Protein AF-0000000076148253 (afdb_homodimer)

Radius of gyration: 41.18 Å; Cα contacts (8 Å, |Δi|>4): 218; chains: 2; bounding box: 141×92×96 Å

Nearest PDB structures (foldseek):
  5k3g-assembly2_C  TM=2.976E-01  e=6.542E+00  Caenorhabditis elegans
  5k3g-assembly1_A  TM=2.981E-01  e=6.921E+00  Caenorhabditis elegans
  5k3g-assembly2_C  TM=2.976E-01  e=6.313E+00  Caenorhabditis elegans
  5k3g-assembly1_A  TM=2.980E-01  e=6.682E+00  Caenorhabditis elegans

Solvent-accessible surface area (backbone atoms only — not comparable to full-atom values): 24528 Å² total; per-residue (Å²): 135,81,80,74,78,78,76,73,79,73,81,76,78,78,70,67,73,74,70,72,66,67,57,73,60,64,67,70,65,74,71,68,66,68,78,67,64,73,31,33,66,60,47,49,38,49,45,28,48,54,24,43,61,75,44,42,67,62,41,50,54,43,25,52,54,32,41,75,72,69,41,52,69,70,58,17,48,52,51,31,48,62,70,42,43,65,62,30,49,53,44,25,52,50,53,50,49,50,50,50,49,46,52,54,19,34,69,72,15,66,67,55,47,52,39,52,50,48,25,52,53,35,38,63,73,68,38,56,64,72,59,21,46,54,52,30,50,61,72,45,38,71,69,56,48,51,37,44,52,50,52,52,52,52,57,56,51,58,56,53,59,66,59,59,70,65,60,66,65,59,72,69,73,77,73,73,77,78,73,78,66,83,62,84,66,83,82,70,86,78,71,84,81,87,70,91,69,84,70,81,86,78,81,135,136,84,78,76,78,79,79,72,75,75,79,75,78,75,72,69,73,74,70,72,67,70,58,73,62,64,68,68,68,74,68,70,65,66,80,66,64,73,31,33,67,60,47,48,37,49,46,28,48,53,23,44,61,76,44,41,67,62,42,50,53,44,26,52,54,35,41,75,73,70,39,52,69,69,56,18,47,53,50,31,49,63,70,42,42,66,61,33,48,52,43,25,52,50,52,51,48,49,49,51,50,48,54,55,18,34,69,73,16,68,67,56,47,52,39,52,50,48,26,51,52,36,37,63,73,66,40,54,65,73,59,21,46,54,52,31,50,60,71,44,37,72,70,56,48,51,37,45,52,51,53,52,51,52,56,55,52,58,57,54,63,67,61,64,71,65,66,70,66,64,76,68,75,79,74,80,74,82,73,80,73,80,66,81,67,78,77,77,76,86,71,87,77,91,65,90,88,79,92,80,84,88,80,136

Foldseek 3Di:
DPPPPPPPPPDPPPPVPPPCCPPCPVPPPDQPPLPPDDCPVVVLVVLLVVLCVVCVVVLVVQLVVVVVVPDDSVVSNVVSCVVCVVSSVVSSVVSVVVVVVVCVVCVPPDLSVQLVVQLSVCVSVPDDNVVSNVVSCVVCVVVVVVVVVVVVVVVVVVVVVVVVVPPPVPPPDPPVPDPPPDDDDDDDDDDDDDDPPDPDDDDD/DDPPPPPPPDPPPCPVPPPCCPPCPVPPPPQPPLPPDDCPVVVLVVLLVVLCVVCVVVLVVQLVVVVVVPDDSVVSNVVSCVVCVVSSVVSSVVSVVVVVVVCVVCVPPDLSVQLVVQLSVCVSVPDDNVVSNVVSCVVCVVVVVVVVVVVVVVVVVVVVVVPPVPPPVPPPPPPVPPDDPPPPPPPDDPDDDPDDDDDDDDDD

pLDDT: mean 71.5, std 30.77, range [19.22, 98.81]

Structure (mmCIF, N/CA/C/O backbone):
data_AF-0000000076148253-model_v1
#
loop_
_entity.id
_entity.type
_entity.pdbx_description
1 polymer 'Uncharacterized protein'
#
loop_
_atom_site.group_PDB
_atom_site.id
_atom_site.type_symbol
_atom_site.label_atom_id
_atom_site.label_alt_id
_atom_site.label_comp_id
_atom_site.label_asym_id
_atom_site.label_entity_id
_atom_site.label_seq_id
_atom_site.pdbx_PDB_ins_code
_atom_site.Cartn_x
_atom_site.Cartn_y
_atom_site.Cartn_z
_atom_site.occupancy
_atom_site.B_iso_or_equiv
_atom_site.auth_seq_id
_atom_site.auth_comp_id
_atom_site.auth_asym_id
_atom_site.auth_atom_id
_atom_site.pdbx_PDB_model_num
ATOM 1 N N . MET A 1 1 ? 95.188 5.906 47.75 1 28.95 1 MET A N 1
ATOM 2 C CA . MET A 1 1 ? 94 6.637 47.219 1 28.95 1 MET A CA 1
ATOM 3 C C . MET A 1 1 ? 93.188 5.734 46.344 1 28.95 1 MET A C 1
ATOM 5 O O . MET A 1 1 ? 93.625 5.156 45.375 1 28.95 1 MET A O 1
ATOM 9 N N . ARG A 1 2 ? 92.125 5.047 46.969 1 31.02 2 ARG A N 1
ATOM 10 C CA . ARG A 1 2 ? 91.188 3.979 46.656 1 31.02 2 ARG A CA 1
ATOM 11 C C . ARG A 1 2 ? 90.25 4.395 45.5 1 31.02 2 ARG A C 1
ATOM 13 O O . ARG A 1 2 ? 89.625 5.445 45.562 1 31.02 2 ARG A O 1
ATOM 20 N N . HIS A 1 3 ? 90.75 4.148 44.344 1 32.78 3 HIS A N 1
ATOM 21 C CA . HIS A 1 3 ? 90.062 4.504 43.094 1 32.78 3 HIS A CA 1
ATOM 22 C C . HIS A 1 3 ? 88.625 4.055 43.125 1 32.78 3 HIS A C 1
ATOM 24 O O . HIS A 1 3 ? 88.375 2.855 43.188 1 32.78 3 HIS A O 1
ATOM 30 N N . VAL A 1 4 ? 87.75 4.758 43.812 1 32.97 4 VAL A N 1
ATOM 31 C CA . VAL A 1 4 ? 86.312 4.5 43.969 1 32.97 4 VAL A CA 1
ATOM 32 C C . VAL A 1 4 ? 85.625 4.477 42.625 1 32.97 4 VAL A C 1
ATOM 34 O O . VAL A 1 4 ? 85.688 5.473 41.875 1 32.97 4 VAL A O 1
ATOM 37 N N . LYS A 1 5 ? 85.688 3.322 41.906 1 32.34 5 LYS A N 1
ATOM 38 C CA . LYS A 1 5 ? 85.062 3.053 40.625 1 32.34 5 LYS A CA 1
ATOM 39 C C . LYS A 1 5 ? 83.562 3.43 40.656 1 32.34 5 LYS A C 1
ATOM 41 O O . LYS A 1 5 ? 82.812 2.875 41.438 1 32.34 5 LYS A O 1
ATOM 46 N N . THR A 1 6 ? 83.188 4.688 40.625 1 31.41 6 THR A N 1
ATOM 47 C CA . THR A 1 6 ? 81.812 5.207 40.594 1 31.41 6 THR A CA 1
ATOM 48 C C . THR A 1 6 ? 81 4.562 39.5 1 31.41 6 THR A C 1
ATOM 50 O O . THR A 1 6 ? 81.375 4.695 38.312 1 31.41 6 THR A O 1
ATOM 53 N N . TRP A 1 7 ? 80.5 3.338 39.719 1 30.89 7 TRP A N 1
ATOM 54 C CA . TRP A 1 7 ? 79.625 2.492 38.938 1 30.89 7 TRP A CA 1
ATOM 55 C C . TRP A 1 7 ? 78.375 3.281 38.438 1 30.89 7 TRP A C 1
ATOM 57 O O . TRP A 1 7 ? 77.688 3.867 39.25 1 30.89 7 TRP A O 1
ATOM 67 N N . CYS A 1 8 ? 78.562 4.043 37.344 1 32.44 8 CYS A N 1
ATOM 68 C CA . CYS A 1 8 ? 77.5 4.809 36.719 1 32.44 8 CYS A CA 1
ATOM 69 C C . CYS A 1 8 ? 76.312 3.918 36.375 1 32.44 8 CYS A C 1
ATOM 71 O O . CYS A 1 8 ? 76.438 2.939 35.656 1 32.44 8 CYS A O 1
ATOM 73 N N . PRO A 1 9 ? 75.375 3.75 37.281 1 34.66 9 PRO A N 1
ATOM 74 C CA . PRO A 1 9 ? 74.188 2.887 37.094 1 34.66 9 PRO A CA 1
ATOM 75 C C . PRO A 1 9 ? 73.438 3.209 35.844 1 34.66 9 PRO A C 1
ATOM 77 O O . PRO A 1 9 ? 73 4.355 35.625 1 34.66 9 PRO A O 1
ATOM 80 N N . GLU A 1 10 ? 74 2.939 34.656 1 30.91 10 GLU A N 1
ATOM 81 C CA . GLU A 1 10 ? 73.312 3.262 33.406 1 30.91 10 GLU A CA 1
ATOM 82 C C . GLU A 1 10 ? 71.812 2.926 33.5 1 30.91 10 GLU A C 1
ATOM 84 O O . GLU A 1 10 ? 71.438 2.033 34.219 1 30.91 10 GLU A O 1
ATOM 89 N N . ASN A 1 11 ? 70.938 3.848 32.969 1 31.44 11 ASN A N 1
ATOM 90 C CA . ASN A 1 11 ? 69.5 4.066 32.688 1 31.44 11 ASN A CA 1
ATOM 91 C C . ASN A 1 11 ? 68.875 2.883 31.969 1 31.44 11 ASN A C 1
ATOM 93 O O . ASN A 1 11 ? 69.312 2.539 30.859 1 31.44 11 ASN A O 1
ATOM 97 N N . ASN A 1 12 ? 68.5 1.857 32.656 1 28.72 12 ASN A N 1
ATOM 98 C CA . ASN A 1 12 ? 67.75 0.707 32.188 1 28.72 12 ASN A CA 1
ATOM 99 C C . ASN A 1 12 ? 66.625 1.126 31.203 1 28.72 12 ASN A C 1
ATOM 101 O O . ASN A 1 12 ? 65.875 2.02 31.5 1 28.72 12 ASN A O 1
ATOM 105 N N . ASP A 1 13 ? 66.875 0.984 29.906 1 28.02 13 ASP A N 1
ATOM 106 C CA . ASP A 1 13 ? 66 1.15 28.766 1 28.02 13 ASP A CA 1
ATOM 107 C C . ASP A 1 13 ? 64.688 0.491 29.016 1 28.02 13 ASP A C 1
ATOM 109 O O . ASP A 1 13 ? 64.562 -0.707 29.281 1 28.02 13 ASP A O 1
ATOM 113 N N . LEU A 1 14 ? 63.688 1.243 29.625 1 29.69 14 LEU A N 1
ATOM 114 C CA . LEU A 1 14 ? 62.281 0.902 29.75 1 29.69 14 LEU A CA 1
ATOM 115 C C . LEU A 1 14 ? 61.719 0.366 28.422 1 29.69 14 LEU A C 1
ATOM 117 O O . LEU A 1 14 ? 61.438 1.139 27.5 1 29.69 14 LEU A O 1
ATOM 121 N N . LYS A 1 15 ? 62.406 -0.606 27.812 1 28.66 15 LYS A N 1
ATOM 122 C CA . LYS A 1 15 ? 61.625 -1.314 26.797 1 28.66 15 LYS A CA 1
ATOM 123 C C . LYS A 1 15 ? 60.219 -1.628 27.297 1 28.66 15 LYS A C 1
ATOM 125 O O . LYS A 1 15 ? 60.031 -2.486 28.172 1 28.66 15 LYS A O 1
ATOM 130 N N . ARG A 1 16 ? 59.406 -0.702 27.438 1 28.05 16 ARG A N 1
ATOM 131 C CA . ARG A 1 16 ? 57.969 -0.96 27.594 1 28.05 16 ARG A CA 1
ATOM 132 C C . ARG A 1 16 ? 57.5 -2.062 26.656 1 28.05 16 ARG A C 1
ATOM 134 O O . ARG A 1 16 ? 57.688 -1.963 25.438 1 28.05 16 ARG A O 1
ATOM 141 N N . LYS A 1 17 ? 57.594 -3.285 27.125 1 31.39 17 LYS A N 1
ATOM 142 C CA . LYS A 1 17 ? 56.844 -4.348 26.484 1 31.39 17 LYS A CA 1
ATOM 143 C C . LYS A 1 17 ? 55.5 -3.824 25.984 1 31.39 17 LYS A C 1
ATOM 145 O O . LYS A 1 17 ? 54.688 -3.297 26.766 1 31.39 17 LYS A O 1
ATOM 150 N N . PHE A 1 18 ? 55.469 -3.271 24.797 1 30.08 18 PHE A N 1
ATOM 151 C CA . PHE A 1 18 ? 54.156 -3.16 24.109 1 30.08 18 PHE A CA 1
ATOM 152 C C . PHE A 1 18 ? 53.406 -4.469 24.219 1 30.08 18 PHE A C 1
ATOM 154 O O . PHE A 1 18 ? 53.75 -5.453 23.562 1 30.08 18 PHE A O 1
ATOM 161 N N . ASN A 1 19 ? 53.25 -4.98 25.5 1 30.09 19 ASN A N 1
ATOM 162 C CA . ASN A 1 19 ? 52.219 -6.012 25.516 1 30.09 19 ASN A CA 1
ATOM 163 C C . ASN A 1 19 ? 51.062 -5.668 24.578 1 30.09 19 ASN A C 1
ATOM 165 O O . ASN A 1 19 ? 50.375 -4.664 24.781 1 30.09 19 ASN A O 1
ATOM 169 N N . GLU A 1 20 ? 51.281 -5.93 23.281 1 33.75 20 GLU A N 1
ATOM 170 C CA . GLU A 1 20 ? 50.188 -6.09 22.344 1 33.75 20 GLU A CA 1
ATOM 171 C C . GLU A 1 20 ? 49.062 -6.914 22.969 1 33.75 20 GLU A C 1
ATOM 173 O O . GLU A 1 20 ? 49.031 -8.141 22.859 1 33.75 20 GLU A O 1
ATOM 178 N N . GLU A 1 21 ? 48.906 -6.902 24.281 1 32.91 21 GLU A N 1
ATOM 179 C CA . GLU A 1 21 ? 47.625 -7.496 24.562 1 32.91 21 GLU A CA 1
ATOM 180 C C . GLU A 1 21 ? 46.531 -6.887 23.688 1 32.91 21 GLU A C 1
ATOM 182 O O . GLU A 1 21 ? 45.969 -5.824 24.016 1 32.91 21 GLU A O 1
ATOM 187 N N . TYR A 1 22 ? 46.812 -6.699 22.438 1 33.03 22 TYR A N 1
ATOM 188 C CA . TYR A 1 22 ? 45.531 -6.609 21.719 1 33.03 22 TYR A CA 1
ATOM 189 C C . TYR A 1 22 ? 44.562 -7.688 22.188 1 33.03 22 TYR A C 1
ATOM 191 O O . TYR A 1 22 ? 44.656 -8.844 21.766 1 33.03 22 TYR A O 1
ATOM 199 N N . GLU A 1 23 ? 44.5 -7.898 23.484 1 33 23 GLU A N 1
ATOM 200 C CA . GLU A 1 23 ? 43.312 -8.703 23.828 1 33 23 GLU A CA 1
ATOM 201 C C . GLU A 1 23 ? 42.219 -8.562 22.781 1 33 23 GLU A C 1
ATOM 203 O O . GLU A 1 23 ? 42.062 -7.5 22.172 1 33 23 GLU A O 1
ATOM 208 N N . ASP A 1 24 ? 41.844 -9.766 22.281 1 32.66 24 ASP A N 1
ATOM 209 C CA . ASP A 1 24 ? 40.625 -9.922 21.516 1 32.66 24 ASP A CA 1
ATOM 210 C C . ASP A 1 24 ? 39.531 -8.969 22 1 32.66 24 ASP A C 1
ATOM 212 O O . ASP A 1 24 ? 39 -9.117 23.109 1 32.66 24 ASP A O 1
ATOM 216 N N . ILE A 1 25 ? 39.812 -7.652 22 1 36.19 25 ILE A N 1
ATOM 217 C CA . ILE A 1 25 ? 38.5 -7.035 22.031 1 36.19 25 ILE A CA 1
ATOM 218 C C . ILE A 1 25 ? 37.469 -8.008 21.484 1 36.19 25 ILE A C 1
ATOM 220 O O . ILE A 1 25 ? 37.562 -8.461 20.344 1 36.19 25 ILE A O 1
ATOM 224 N N . PRO A 1 26 ? 36.938 -8.867 22.438 1 36.56 26 PRO A N 1
ATOM 225 C CA . PRO A 1 26 ? 35.906 -9.648 21.75 1 36.56 26 PRO A CA 1
ATOM 226 C C . PRO A 1 26 ? 35.344 -8.922 20.531 1 36.56 26 PRO A C 1
ATOM 228 O O . PRO A 1 26 ? 35.219 -7.695 20.531 1 36.56 26 PRO A O 1
ATOM 231 N N . SER A 1 27 ? 35.812 -9.227 19.328 1 34.19 27 SER A N 1
ATOM 232 C CA . SER A 1 27 ? 34.875 -8.836 18.281 1 34.19 27 SER A CA 1
ATOM 233 C C . SER A 1 27 ? 33.5 -8.594 18.859 1 34.19 27 SER A C 1
ATOM 235 O O . SER A 1 27 ? 32.844 -9.516 19.359 1 34.19 27 SER A O 1
ATOM 237 N N . LYS A 1 28 ? 33.344 -7.547 19.719 1 36.56 28 LYS A N 1
ATOM 238 C CA . LYS A 1 28 ? 31.906 -7.289 19.781 1 36.56 28 LYS A CA 1
ATOM 239 C C . LYS A 1 28 ? 31.156 -8.062 18.703 1 36.56 28 LYS A C 1
ATOM 241 O O . LYS A 1 28 ? 31.453 -7.91 17.516 1 36.56 28 LYS A O 1
ATOM 246 N N . LYS A 1 29 ? 30.875 -9.32 18.984 1 36.03 29 LYS A N 1
ATOM 247 C CA . LYS A 1 29 ? 29.906 -10.086 18.203 1 36.03 29 LYS A CA 1
ATOM 248 C C . LYS A 1 29 ? 29.141 -9.18 17.234 1 36.03 29 LYS A C 1
ATOM 250 O O . LYS A 1 29 ? 28.688 -8.102 17.609 1 36.03 29 LYS A O 1
ATOM 255 N N . PHE A 1 30 ? 29.516 -9.094 16.016 1 35.59 30 PHE A N 1
ATOM 256 C CA . PHE A 1 30 ? 28.594 -8.648 14.969 1 35.59 30 PHE A CA 1
ATOM 257 C C . PHE A 1 30 ? 27.172 -8.539 15.516 1 35.59 30 PHE A C 1
ATOM 259 O O . PHE A 1 30 ? 26.703 -9.422 16.234 1 35.59 30 PHE A O 1
ATOM 266 N N . LYS A 1 31 ? 26.719 -7.371 15.891 1 41.88 31 LYS A N 1
ATOM 267 C CA . LYS A 1 31 ? 25.312 -6.953 16.031 1 41.88 31 LYS A CA 1
ATOM 268 C C . LYS A 1 31 ? 24.375 -8 15.453 1 41.88 31 LYS A C 1
ATOM 270 O O . LYS A 1 31 ? 24.578 -8.484 14.336 1 41.88 31 LYS A O 1
ATOM 275 N N . ASN A 1 32 ? 23.75 -8.836 16.281 1 43.59 32 ASN A N 1
ATOM 276 C CA . ASN A 1 32 ? 22.625 -9.711 15.945 1 43.59 32 ASN A CA 1
ATOM 277 C C . ASN A 1 32 ? 21.969 -9.281 14.641 1 43.59 32 ASN A C 1
ATOM 279 O O . ASN A 1 32 ? 21.359 -8.211 14.57 1 43.59 32 ASN A O 1
ATOM 283 N N . LYS A 1 33 ? 22.625 -9.461 13.531 1 50.66 33 LYS A N 1
ATOM 284 C CA . LYS A 1 33 ? 21.844 -9.336 12.297 1 50.66 33 LYS A CA 1
ATOM 285 C C . LYS A 1 33 ? 20.359 -9.547 12.562 1 50.66 33 LYS A C 1
ATOM 287 O O . LYS A 1 33 ? 19.969 -10.562 13.125 1 50.66 33 LYS A O 1
ATOM 292 N N . ILE A 1 34 ? 19.75 -8.5 12.953 1 54.22 34 ILE A N 1
ATOM 293 C CA . ILE A 1 34 ? 18.297 -8.586 13.047 1 54.22 34 ILE A CA 1
ATOM 294 C C . ILE A 1 34 ? 17.797 -9.727 12.172 1 54.22 34 ILE A C 1
ATOM 296 O O . ILE A 1 34 ? 18.016 -9.727 10.953 1 54.22 34 ILE A O 1
ATOM 300 N N . GLN A 1 35 ? 17.906 -10.969 12.609 1 61.31 35 GLN A N 1
ATOM 301 C CA . GLN A 1 35 ? 17.266 -12.039 11.859 1 61.31 35 GLN A CA 1
ATOM 302 C C . GLN A 1 35 ? 15.891 -11.617 11.359 1 61.31 35 GLN A C 1
ATOM 304 O O . GLN A 1 35 ? 14.906 -11.695 12.102 1 61.31 35 GLN A O 1
ATOM 309 N N . ILE A 1 36 ? 15.922 -10.719 10.453 1 64.31 36 ILE A N 1
ATOM 310 C CA . ILE A 1 36 ? 14.633 -10.406 9.828 1 64.31 36 ILE A CA 1
ATOM 311 C C . ILE A 1 36 ? 14.125 -11.617 9.07 1 64.31 36 ILE A C 1
ATOM 313 O O . ILE A 1 36 ? 14.812 -12.148 8.188 1 64.31 36 ILE A O 1
ATOM 317 N N . GLU A 1 37 ? 13.172 -12.289 9.711 1 76.12 37 GLU A N 1
ATOM 318 C CA . GLU A 1 37 ? 12.523 -13.406 9.031 1 76.12 37 GLU A CA 1
ATOM 319 C C . GLU A 1 37 ? 12.07 -13.008 7.629 1 76.12 37 GLU A C 1
ATOM 321 O O . GLU A 1 37 ? 11.617 -11.883 7.41 1 76.12 37 GLU A O 1
ATOM 326 N N . ASP A 1 38 ? 12.367 -13.883 6.691 1 87.94 38 ASP A N 1
ATOM 327 C CA . ASP A 1 38 ? 11.906 -13.711 5.316 1 87.94 38 ASP A CA 1
ATOM 328 C C . ASP A 1 38 ? 10.383 -13.789 5.23 1 87.94 38 ASP A C 1
ATOM 330 O O . ASP A 1 38 ? 9.797 -14.844 5.488 1 87.94 38 ASP A O 1
ATOM 334 N N . GLY A 1 39 ? 9.773 -12.57 4.957 1 95.19 39 GLY A N 1
ATOM 335 C CA . GLY A 1 39 ? 8.328 -12.484 4.863 1 95.19 39 GLY A CA 1
ATOM 336 C C . GLY A 1 39 ? 7.836 -12.227 3.453 1 95.19 39 GLY A C 1
ATOM 337 O O . GLY A 1 39 ? 6.746 -11.68 3.26 1 95.19 39 GLY A O 1
ATOM 338 N N . GLU A 1 40 ? 8.633 -12.555 2.459 1 97.31 40 GLU A N 1
ATOM 339 C CA . GLU A 1 40 ? 8.344 -12.242 1.062 1 97.31 40 GLU A CA 1
ATOM 340 C C . GLU A 1 40 ? 7.031 -12.891 0.62 1 97.31 40 GLU A C 1
ATOM 342 O O . GLU A 1 40 ? 6.164 -12.219 0.051 1 97.31 40 GLU A O 1
ATOM 347 N N . ASP A 1 41 ? 6.902 -14.172 0.977 1 96.94 41 ASP A N 1
ATOM 348 C CA . ASP A 1 41 ? 5.707 -14.906 0.569 1 96.94 41 ASP A CA 1
ATOM 349 C C . ASP A 1 41 ? 4.449 -14.273 1.159 1 96.94 41 ASP A C 1
ATOM 351 O O . ASP A 1 41 ? 3.441 -14.117 0.465 1 96.94 41 ASP A O 1
ATOM 355 N N . ASP A 1 42 ? 4.562 -13.891 2.432 1 96.19 42 ASP A N 1
ATOM 356 C CA . ASP A 1 42 ? 3.426 -13.266 3.102 1 96.19 42 ASP A CA 1
ATOM 357 C C . ASP A 1 42 ? 3.021 -11.969 2.406 1 96.19 42 ASP A C 1
ATOM 359 O O . ASP A 1 42 ? 1.833 -11.703 2.227 1 96.19 42 ASP A O 1
ATOM 363 N N . VAL A 1 43 ? 4.004 -11.242 1.986 1 98.06 43 VAL A N 1
ATOM 364 C CA . VAL A 1 43 ? 3.729 -9.961 1.341 1 98.06 43 VAL A CA 1
ATOM 365 C C . VAL A 1 43 ? 3.064 -10.195 -0.013 1 98.06 43 VAL A C 1
ATOM 367 O O . VAL A 1 43 ? 2.035 -9.586 -0.321 1 98.06 43 VAL A O 1
ATOM 370 N N . PHE A 1 44 ? 3.607 -11.094 -0.806 1 98.69 44 PHE A N 1
ATOM 371 C CA . PHE A 1 44 ? 3.064 -11.328 -2.139 1 98.69 44 PHE A CA 1
ATOM 372 C C . PHE A 1 44 ? 1.668 -11.93 -2.057 1 98.69 44 PHE A C 1
ATOM 374 O O . PHE A 1 44 ? 0.777 -11.555 -2.82 1 98.69 44 PHE A O 1
ATOM 381 N N . LYS A 1 45 ? 1.441 -12.812 -1.112 1 98.12 45 LYS A N 1
ATOM 382 C CA . LYS A 1 45 ? 0.109 -13.383 -0.937 1 98.12 45 LYS A CA 1
ATOM 383 C C . LYS A 1 45 ? -0.894 -12.312 -0.513 1 98.12 45 LYS A C 1
ATOM 385 O O . LYS A 1 45 ? -2.033 -12.297 -0.985 1 98.12 45 LYS A O 1
ATOM 390 N N . LYS A 1 46 ? -0.477 -11.484 0.324 1 98 46 LYS A N 1
ATOM 391 C CA . LYS A 1 46 ? -1.354 -10.398 0.758 1 98 46 LYS A CA 1
ATOM 392 C C . LYS A 1 46 ? -1.707 -9.477 -0.406 1 98 46 LYS A C 1
ATOM 394 O O . LYS A 1 46 ? -2.865 -9.086 -0.567 1 98 46 LYS A O 1
ATOM 399 N N . LEU A 1 47 ? -0.69 -9.125 -1.208 1 98.38 47 LEU A N 1
ATOM 400 C CA . LEU A 1 47 ? -0.943 -8.289 -2.375 1 98.38 47 LEU A CA 1
ATOM 401 C C . LEU A 1 47 ? -1.88 -8.984 -3.354 1 98.38 47 LEU A C 1
ATOM 403 O O . LEU A 1 47 ? -2.754 -8.352 -3.945 1 98.38 47 LEU A O 1
ATOM 407 N N . ALA A 1 48 ? -1.7 -10.266 -3.496 1 98.44 48 ALA A N 1
ATOM 408 C CA . ALA A 1 48 ? -2.582 -11.055 -4.352 1 98.44 48 ALA A CA 1
ATOM 409 C C . ALA A 1 48 ? -4.012 -11.055 -3.82 1 98.44 48 ALA A C 1
ATOM 411 O O . ALA A 1 48 ? -4.965 -10.898 -4.586 1 98.44 48 ALA A O 1
ATOM 412 N N . LYS A 1 49 ? -4.148 -11.18 -2.547 1 98.19 49 LYS A N 1
ATOM 413 C CA . LYS A 1 49 ? -5.469 -11.156 -1.926 1 98.19 49 LYS A CA 1
ATOM 414 C C . LYS A 1 49 ? -6.148 -9.805 -2.123 1 98.19 49 LYS A C 1
ATOM 416 O O . LYS A 1 49 ? -7.348 -9.742 -2.418 1 98.19 49 LYS A O 1
ATOM 421 N N . TYR A 1 50 ? -5.371 -8.773 -1.976 1 97.5 50 TYR A N 1
ATOM 422 C CA . TYR A 1 50 ? -5.922 -7.441 -2.207 1 97.5 50 TYR A CA 1
ATOM 423 C C . TYR A 1 50 ? -6.414 -7.297 -3.641 1 97.5 50 TYR A C 1
ATOM 425 O O . TYR A 1 50 ? -7.438 -6.656 -3.891 1 97.5 50 TYR A O 1
ATOM 433 N N . ALA A 1 51 ? -5.68 -7.836 -4.559 1 98.19 51 ALA A N 1
ATOM 434 C CA . ALA A 1 51 ? -6.074 -7.797 -5.965 1 98.19 51 ALA A CA 1
ATOM 435 C C . ALA A 1 51 ? -7.402 -8.508 -6.184 1 98.19 51 ALA A C 1
ATOM 437 O O . ALA A 1 51 ? -8.273 -8.008 -6.895 1 98.19 51 ALA A O 1
ATOM 438 N N . ARG A 1 52 ? -7.605 -9.594 -5.523 1 97.75 52 ARG A N 1
ATOM 439 C CA . ARG A 1 52 ? -8.844 -10.359 -5.633 1 97.75 52 ARG A CA 1
ATOM 440 C C . ARG A 1 52 ? -10 -9.625 -4.969 1 97.75 52 ARG A C 1
ATOM 442 O O . ARG A 1 52 ? -11.125 -9.625 -5.484 1 97.75 52 ARG A O 1
ATOM 449 N N . ASP A 1 53 ? -9.727 -9.016 -3.828 1 97 53 ASP A N 1
ATOM 450 C CA . ASP A 1 53 ? -10.75 -8.258 -3.121 1 97 53 ASP A CA 1
ATOM 451 C C . ASP A 1 53 ? -11.352 -7.18 -4.02 1 97 53 ASP A C 1
ATOM 453 O O . ASP A 1 53 ? -12.539 -6.855 -3.902 1 97 53 ASP A O 1
ATOM 457 N N . GLU A 1 54 ? -10.562 -6.66 -4.895 1 96.75 54 GLU A N 1
ATOM 458 C CA . GLU A 1 54 ? -11.008 -5.578 -5.762 1 96.75 54 GLU A CA 1
ATOM 459 C C . GLU A 1 54 ? -11.961 -6.094 -6.84 1 96.75 54 GLU A C 1
ATOM 461 O O . GLU A 1 54 ? -12.672 -5.309 -7.473 1 96.75 54 GLU A O 1
ATOM 466 N N . THR A 1 55 ? -11.953 -7.398 -7.098 1 97.38 55 THR A N 1
ATOM 467 C CA . THR A 1 55 ? -12.812 -7.953 -8.133 1 97.38 55 THR A CA 1
ATOM 468 C C . THR A 1 55 ? -13.922 -8.812 -7.52 1 97.38 55 THR A C 1
ATOM 470 O O . THR A 1 55 ? -14.602 -9.547 -8.227 1 97.38 55 THR A O 1
ATOM 473 N N . GLU A 1 56 ? -14.062 -8.727 -6.223 1 96.94 56 GLU A N 1
ATOM 474 C CA . GLU A 1 56 ? -14.953 -9.609 -5.473 1 96.94 56 GLU A CA 1
ATOM 475 C C . GLU A 1 56 ? -16.391 -9.461 -5.945 1 96.94 56 GLU A C 1
ATOM 477 O O . GLU A 1 56 ? -17.078 -10.461 -6.176 1 96.94 56 GLU A O 1
ATOM 482 N N . ASP A 1 57 ? -16.828 -8.18 -6.129 1 97.5 57 ASP A N 1
ATOM 483 C CA . ASP A 1 57 ? -18.203 -7.941 -6.562 1 97.5 57 ASP A CA 1
ATOM 484 C C . ASP A 1 57 ? -18.469 -8.586 -7.918 1 97.5 57 ASP A C 1
ATOM 486 O O . ASP A 1 57 ? -19.5 -9.25 -8.102 1 97.5 57 ASP A O 1
ATOM 490 N N . LEU A 1 58 ? -17.562 -8.359 -8.836 1 98.06 58 LEU A N 1
ATOM 491 C CA . LEU A 1 58 ? -17.703 -8.93 -10.164 1 98.06 58 LEU A CA 1
ATOM 492 C C . LEU A 1 58 ? -17.672 -10.453 -10.109 1 98.06 58 LEU A C 1
ATOM 494 O O . LEU A 1 58 ? -18.406 -11.125 -10.836 1 98.06 58 LEU A O 1
ATOM 498 N N . TRP A 1 59 ? -16.797 -11 -9.289 1 97.81 59 TRP A N 1
ATOM 499 C CA . TRP A 1 59 ? -16.703 -12.445 -9.094 1 97.81 59 TRP A CA 1
ATOM 500 C C . TRP A 1 59 ? -18.016 -13.023 -8.586 1 97.81 59 TRP A C 1
ATOM 502 O O . TRP A 1 59 ? -18.516 -14.016 -9.125 1 97.81 59 TRP A O 1
ATOM 512 N N . GLU A 1 60 ? -18.672 -12.422 -7.605 1 97.69 60 GLU A N 1
ATOM 513 C CA . GLU A 1 60 ? -19.953 -12.852 -7.051 1 97.69 60 GLU A CA 1
ATOM 514 C C . GLU A 1 60 ? -21.047 -12.812 -8.109 1 97.69 60 GLU A C 1
ATOM 516 O O . GLU A 1 60 ? -21.875 -13.727 -8.195 1 97.69 60 GLU A O 1
ATOM 521 N N . GLU A 1 61 ? -21.031 -11.719 -8.844 1 98.38 61 GLU A N 1
ATOM 522 C CA . GLU A 1 61 ? -22 -11.602 -9.914 1 98.38 61 GLU A CA 1
ATOM 523 C C . GLU A 1 61 ? -21.875 -12.758 -10.906 1 98.38 61 GLU A C 1
ATOM 525 O O . GLU A 1 61 ? -22.891 -13.32 -11.336 1 98.38 61 GLU A O 1
ATOM 530 N N . LYS A 1 62 ? -20.672 -13.086 -11.25 1 98.19 62 LYS A N 1
ATOM 531 C CA . LYS A 1 62 ? -20.438 -14.172 -12.195 1 98.19 62 LYS A CA 1
ATOM 532 C C . LYS A 1 62 ? -20.844 -15.516 -11.609 1 98.19 62 LYS A C 1
ATOM 534 O O . LYS A 1 62 ? -21.453 -16.344 -12.289 1 98.19 62 LYS A O 1
ATOM 539 N N . VAL A 1 63 ? -20.5 -15.719 -10.383 1 97.25 63 VAL A N 1
ATOM 540 C CA . VAL A 1 63 ? -20.875 -16.953 -9.711 1 97.25 63 VAL A CA 1
ATOM 541 C C . VAL A 1 63 ? -22.391 -17.094 -9.711 1 97.25 63 VAL A C 1
ATOM 543 O O . VAL A 1 63 ? -22.922 -18.141 -10.094 1 97.25 63 VAL A O 1
ATOM 546 N N . ASP A 1 64 ? -23.078 -16.047 -9.336 1 98.12 64 ASP A N 1
ATOM 547 C CA . ASP A 1 64 ? -24.531 -16.047 -9.297 1 98.12 64 ASP A CA 1
ATOM 548 C C . ASP A 1 64 ? -25.109 -16.359 -10.672 1 98.12 64 ASP A C 1
ATOM 550 O O . ASP A 1 64 ? -26.047 -17.172 -10.789 1 98.12 64 ASP A O 1
ATOM 554 N N . LYS A 1 65 ? -24.578 -15.688 -11.609 1 98.25 65 LYS A N 1
ATOM 555 C CA . LYS A 1 65 ? -25.031 -15.914 -12.984 1 98.25 65 LYS A CA 1
ATOM 556 C C . LYS A 1 65 ? -24.875 -17.375 -13.375 1 98.25 65 LYS A C 1
ATOM 558 O O . LYS A 1 65 ? -25.781 -17.969 -13.969 1 98.25 65 LYS A O 1
ATOM 563 N N . TYR A 1 66 ? -23.75 -18.031 -13.078 1 97.94 66 TYR A N 1
ATOM 564 C CA . TYR A 1 66 ? -23.469 -19.406 -13.445 1 97.94 66 TYR A CA 1
ATOM 565 C C . TYR A 1 66 ? -24.344 -20.375 -12.656 1 97.94 66 TYR A C 1
ATOM 567 O O . TYR A 1 66 ? -24.828 -21.375 -13.195 1 97.94 66 TYR A O 1
ATOM 575 N N . LEU A 1 67 ? -24.656 -20.062 -11.391 1 97.88 67 LEU A N 1
ATOM 576 C CA . LEU A 1 67 ? -25.578 -20.844 -10.578 1 97.88 67 LEU A CA 1
ATOM 577 C C . LEU A 1 67 ? -26.984 -20.828 -11.156 1 97.88 67 LEU A C 1
ATOM 579 O O . LEU A 1 67 ? -27.625 -21.875 -11.266 1 97.88 67 LEU A O 1
ATOM 583 N N . LYS A 1 68 ? -27.359 -19.719 -11.562 1 97.75 68 LYS A N 1
ATOM 584 C CA . LYS A 1 68 ? -28.688 -19.547 -12.141 1 97.75 68 LYS A CA 1
ATOM 585 C C . LYS A 1 68 ? -28.828 -20.328 -13.453 1 97.75 68 LYS A C 1
ATOM 587 O O . LYS A 1 68 ? -29.922 -20.703 -13.836 1 97.75 68 LYS A O 1
ATOM 592 N N . ASN A 1 69 ? -27.75 -20.578 -14.078 1 97.62 69 ASN A N 1
ATOM 593 C CA . ASN A 1 69 ? -27.734 -21.312 -15.344 1 97.62 69 ASN A CA 1
ATOM 594 C C . ASN A 1 69 ? -27.531 -22.797 -15.125 1 97.62 69 ASN A C 1
ATOM 596 O O . ASN A 1 69 ? -27.25 -23.547 -16.062 1 97.62 69 ASN A O 1
ATOM 600 N N . GLY A 1 70 ? -27.5 -23.297 -13.789 1 96.81 70 GLY A N 1
ATOM 601 C CA . GLY A 1 70 ? -27.562 -24.719 -13.5 1 96.81 70 GLY A CA 1
ATOM 602 C C . GLY A 1 70 ? -26.219 -25.328 -13.172 1 96.81 70 GLY A C 1
ATOM 603 O O . GLY A 1 70 ? -26.094 -26.547 -13.039 1 96.81 70 GLY A O 1
ATOM 604 N N . MET A 1 71 ? -25.234 -24.469 -13.07 1 95.75 71 MET A N 1
ATOM 605 C CA . MET A 1 71 ? -23.922 -24.984 -12.711 1 95.75 71 MET A CA 1
ATOM 606 C C . MET A 1 71 ? -23.844 -25.281 -11.211 1 95.75 71 MET A C 1
ATOM 608 O O . MET A 1 71 ? -24.516 -24.641 -10.414 1 95.75 71 MET A O 1
ATOM 612 N N . SER A 1 72 ? -23.078 -26.375 -10.906 1 95.88 72 SER A N 1
ATOM 613 C CA . SER A 1 72 ? -22.812 -26.625 -9.492 1 95.88 72 SER A CA 1
ATOM 614 C C . SER A 1 72 ? -22 -25.484 -8.875 1 95.88 72 SER A C 1
ATOM 616 O O . SER A 1 72 ? -21.328 -24.75 -9.586 1 95.88 72 SER A O 1
ATOM 618 N N . GLU A 1 73 ? -22.031 -25.359 -7.637 1 93.94 73 GLU A N 1
ATOM 619 C CA . GLU A 1 73 ? -21.297 -24.297 -6.938 1 93.94 73 GLU A CA 1
ATOM 620 C C . GLU A 1 73 ? -19.812 -24.375 -7.234 1 93.94 73 GLU A C 1
ATOM 622 O O . GLU A 1 73 ? -19.172 -23.344 -7.523 1 93.94 73 GLU A O 1
ATOM 627 N N . THR A 1 74 ? -19.297 -25.594 -7.203 1 93.12 74 THR A N 1
ATOM 628 C CA . THR A 1 74 ? -17.875 -25.797 -7.441 1 93.12 74 THR A CA 1
ATOM 629 C C . THR A 1 74 ? -17.5 -25.391 -8.859 1 93.12 74 THR A C 1
ATOM 631 O O . THR A 1 74 ? -16.5 -24.703 -9.078 1 93.12 74 THR A O 1
ATOM 634 N N . GLU A 1 75 ? -18.266 -25.75 -9.797 1 95.44 75 GLU A N 1
ATOM 635 C CA . GLU A 1 75 ? -18.016 -25.422 -11.195 1 95.44 75 GLU A CA 1
ATOM 636 C C . GLU A 1 75 ? -18.172 -23.922 -11.438 1 95.44 75 GLU A C 1
ATOM 638 O O . GLU A 1 75 ? -17.391 -23.312 -12.18 1 95.44 75 GLU A O 1
ATOM 643 N N . ALA A 1 76 ? -19.219 -23.312 -10.828 1 97.06 76 ALA A N 1
ATOM 644 C CA . ALA A 1 76 ? -19.484 -21.875 -10.969 1 97.06 76 ALA A CA 1
ATOM 645 C C . ALA A 1 76 ? -18.297 -21.062 -10.453 1 97.06 76 ALA A C 1
ATOM 647 O O . ALA A 1 76 ? -17.828 -20.141 -11.125 1 97.06 76 ALA A O 1
ATOM 648 N N . LYS A 1 77 ? -17.734 -21.422 -9.328 1 95.62 77 LYS A N 1
ATOM 649 C CA . LYS A 1 77 ? -16.609 -20.719 -8.719 1 95.62 77 LYS A CA 1
ATOM 650 C C . LYS A 1 77 ? -15.344 -20.875 -9.562 1 95.62 77 LYS A C 1
ATOM 652 O O . LYS A 1 77 ? -14.625 -19.891 -9.797 1 95.62 77 LYS A O 1
ATOM 657 N N . HIS A 1 78 ? -15.141 -22.094 -10.016 1 95.12 78 HIS A N 1
ATOM 658 C CA . HIS A 1 78 ? -13.969 -22.359 -10.844 1 95.12 78 HIS A CA 1
ATOM 659 C C . HIS A 1 78 ? -14.008 -21.547 -12.133 1 95.12 78 HIS A C 1
ATOM 661 O O . HIS A 1 78 ? -12.984 -20.984 -12.547 1 95.12 78 HIS A O 1
ATOM 667 N N . ARG A 1 79 ? -15.164 -21.453 -12.719 1 96.69 79 ARG A N 1
ATOM 668 C CA . ARG A 1 79 ? -15.312 -20.703 -13.969 1 96.69 79 ARG A CA 1
ATOM 669 C C . ARG A 1 79 ? -15.148 -19.203 -13.727 1 96.69 79 ARG A C 1
ATOM 671 O O . ARG A 1 79 ? -14.516 -18.516 -14.523 1 96.69 79 ARG A O 1
ATOM 678 N N . ALA A 1 80 ? -15.703 -18.719 -12.664 1 97.88 80 ALA A N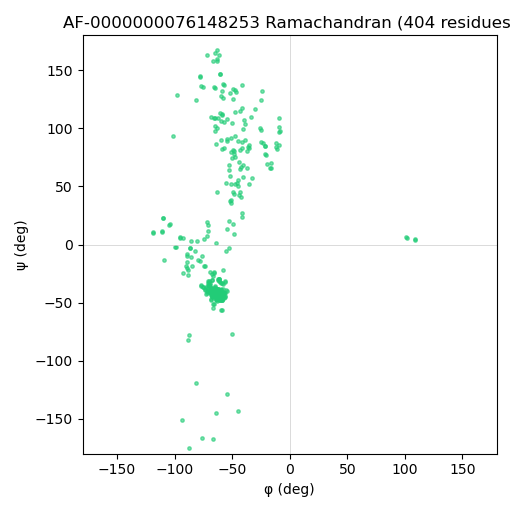 1
ATOM 679 C CA . ALA A 1 80 ? -15.555 -17.312 -12.32 1 97.88 80 ALA A CA 1
ATOM 680 C C . ALA A 1 80 ? -14.086 -16.953 -12.078 1 97.88 80 ALA A C 1
ATOM 682 O O . ALA A 1 80 ? -13.602 -15.93 -12.57 1 97.88 80 ALA A O 1
ATOM 683 N N . ASN A 1 81 ? -13.375 -17.812 -11.375 1 96.81 81 ASN A N 1
ATOM 684 C CA . ASN A 1 81 ? -11.953 -17.625 -11.125 1 96.81 81 ASN A CA 1
ATOM 685 C C . ASN A 1 81 ? -11.164 -17.547 -12.43 1 96.81 81 ASN A C 1
ATOM 687 O O . ASN A 1 81 ? -10.32 -16.672 -12.602 1 96.81 81 ASN A O 1
ATOM 691 N N . ARG A 1 82 ? -11.469 -18.438 -13.32 1 96.5 82 ARG A N 1
ATOM 692 C CA . ARG A 1 82 ? -10.773 -18.484 -14.602 1 96.5 82 ARG A CA 1
ATOM 693 C C . ARG A 1 82 ? -11.023 -17.203 -15.391 1 96.5 82 ARG A C 1
ATOM 695 O O . ARG A 1 82 ? -10.102 -16.656 -16 1 96.5 82 ARG A O 1
ATOM 702 N N . LYS A 1 83 ? -12.203 -16.703 -15.328 1 97.62 83 LYS A N 1
ATOM 703 C CA . LYS A 1 83 ? -12.602 -15.523 -16.109 1 97.62 83 LYS A CA 1
ATOM 704 C C . LYS A 1 83 ? -11.914 -14.266 -15.594 1 97.62 83 LYS A C 1
ATOM 706 O O . LYS A 1 83 ? -11.633 -13.344 -16.359 1 97.62 83 LYS A O 1
ATOM 711 N N . LEU A 1 84 ? -11.727 -14.234 -14.336 1 98.06 84 LEU A N 1
ATOM 712 C CA . LEU A 1 84 ? -11.227 -13 -13.734 1 98.06 84 LEU A CA 1
ATOM 713 C C . LEU A 1 84 ? -9.727 -13.086 -13.492 1 98.06 84 LEU A C 1
ATOM 715 O O . LEU A 1 84 ? -9.109 -12.117 -13.055 1 98.06 84 LEU A O 1
ATOM 719 N N . ARG A 1 85 ? -9.141 -14.172 -13.781 1 97 85 ARG A N 1
ATOM 720 C CA . ARG A 1 85 ? -7.758 -14.461 -13.406 1 97 85 ARG A CA 1
ATOM 721 C C . ARG A 1 85 ? -6.805 -13.422 -13.984 1 97 85 ARG A C 1
ATOM 723 O O . ARG A 1 85 ? -5.922 -12.922 -13.281 1 97 85 ARG A O 1
ATOM 730 N N . ASP A 1 86 ? -6.93 -13.016 -15.281 1 96.75 86 ASP A N 1
ATOM 731 C CA . ASP A 1 86 ? -6.031 -12.062 -15.922 1 96.75 86 ASP A CA 1
ATO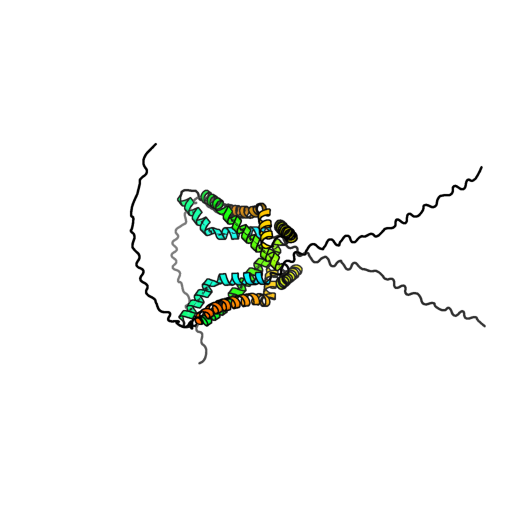M 732 C C . ASP A 1 86 ? -6.18 -10.672 -15.305 1 96.75 86 ASP A C 1
ATOM 734 O O . ASP A 1 86 ? -5.191 -9.961 -15.102 1 96.75 86 ASP A O 1
ATOM 738 N N . ASP A 1 87 ? -7.406 -10.312 -15.078 1 97.62 87 ASP A N 1
ATOM 739 C CA . ASP A 1 87 ? -7.66 -9.031 -14.438 1 97.62 87 ASP A CA 1
ATOM 740 C C . ASP A 1 87 ? -7.039 -8.977 -13.047 1 97.62 87 ASP A C 1
ATOM 742 O O . ASP A 1 87 ? -6.434 -7.969 -12.664 1 97.62 87 ASP A O 1
ATOM 746 N N . GLU A 1 88 ? -7.18 -10.031 -12.297 1 98.25 88 GLU A N 1
ATOM 747 C CA . GLU A 1 88 ? -6.621 -10.117 -10.953 1 98.25 88 GLU A CA 1
ATOM 748 C C . GLU A 1 88 ? -5.094 -10.086 -10.984 1 98.25 88 GLU A C 1
ATOM 750 O O . GLU A 1 88 ? -4.461 -9.461 -10.133 1 98.25 88 GLU A O 1
ATOM 755 N N . LEU A 1 89 ? -4.523 -10.742 -11.945 1 98.38 89 LEU A N 1
ATOM 756 C CA . LEU A 1 89 ? -3.072 -10.727 -12.094 1 98.38 89 LEU A CA 1
ATOM 757 C C . LEU A 1 89 ? -2.566 -9.32 -12.398 1 98.38 89 LEU A C 1
ATOM 759 O O . LEU A 1 89 ? -1.566 -8.883 -11.82 1 98.38 89 LEU A O 1
ATOM 763 N N . ASP A 1 90 ? -3.219 -8.609 -13.273 1 97.94 90 ASP A N 1
ATOM 764 C CA . ASP A 1 90 ? -2.83 -7.246 -13.609 1 97.94 90 ASP A CA 1
ATOM 765 C C . ASP A 1 90 ? -2.896 -6.34 -12.383 1 97.94 90 ASP A C 1
ATOM 767 O O . ASP A 1 90 ? -1.995 -5.531 -12.156 1 97.94 90 ASP A O 1
ATOM 771 N N . LYS A 1 91 ? -3.959 -6.535 -11.617 1 98.38 91 LYS A N 1
ATOM 772 C CA . LYS A 1 91 ? -4.105 -5.754 -10.391 1 98.38 91 LYS A CA 1
ATOM 773 C C . LYS A 1 91 ? -3.004 -6.094 -9.391 1 98.38 91 LYS A C 1
ATOM 775 O O . LYS A 1 91 ? -2.449 -5.203 -8.742 1 98.38 91 LYS A O 1
ATOM 780 N N . PHE A 1 92 ? -2.684 -7.363 -9.312 1 98.81 92 PHE A N 1
ATOM 781 C CA . PHE A 1 92 ? -1.605 -7.82 -8.445 1 98.81 92 PHE A CA 1
ATOM 782 C C . PHE A 1 92 ? -0.273 -7.219 -8.875 1 98.81 92 PHE A C 1
ATOM 784 O O . PHE A 1 92 ? 0.459 -6.668 -8.055 1 98.81 92 PHE A O 1
ATOM 791 N N . MET A 1 93 ? 0.038 -7.25 -10.109 1 98.38 93 MET A N 1
ATOM 792 C CA . MET A 1 93 ? 1.275 -6.691 -10.648 1 98.38 93 MET A CA 1
ATOM 793 C C . MET A 1 93 ? 1.338 -5.188 -10.414 1 98.38 93 MET A C 1
ATOM 795 O O . MET A 1 93 ? 2.395 -4.648 -10.078 1 98.38 93 MET A O 1
ATOM 799 N N . TRP A 1 94 ? 0.24 -4.531 -10.586 1 98.06 94 TRP A N 1
ATOM 800 C CA . TRP A 1 94 ? 0.175 -3.09 -10.375 1 98.06 94 TRP A CA 1
ATOM 801 C C . TRP A 1 94 ? 0.435 -2.744 -8.906 1 98.06 94 TRP A C 1
ATOM 803 O O . TRP A 1 94 ? 1.18 -1.807 -8.609 1 98.06 94 TRP A O 1
ATOM 813 N N . LYS A 1 95 ? -0.152 -3.506 -8.039 1 97.88 95 LYS A N 1
ATOM 814 C CA . LYS A 1 95 ? 0.037 -3.275 -6.609 1 97.88 95 LYS A CA 1
ATOM 815 C C . LYS A 1 95 ? 1.494 -3.484 -6.207 1 97.88 95 LYS A C 1
ATOM 817 O O . LYS A 1 95 ? 2.055 -2.689 -5.449 1 97.88 95 LYS A O 1
ATOM 822 N N . TYR A 1 96 ? 2.113 -4.539 -6.73 1 98.69 96 TYR A N 1
ATOM 823 C CA . TYR A 1 96 ? 3.521 -4.781 -6.438 1 98.69 96 TYR A CA 1
ATOM 824 C C . TYR A 1 96 ? 4.402 -3.711 -7.07 1 98.69 96 TYR A C 1
ATOM 826 O O . TYR A 1 96 ? 5.355 -3.234 -6.453 1 98.69 96 TYR A O 1
ATOM 834 N N . ALA A 1 97 ? 4.09 -3.268 -8.266 1 98.25 97 ALA A N 1
ATOM 835 C CA . ALA A 1 97 ? 4.832 -2.191 -8.914 1 98.25 97 ALA A CA 1
ATOM 836 C C . ALA A 1 97 ? 4.812 -0.921 -8.07 1 98.25 97 ALA A C 1
ATOM 838 O O . ALA A 1 97 ? 5.844 -0.266 -7.898 1 98.25 97 ALA A O 1
ATOM 839 N N . ASN A 1 98 ? 3.658 -0.629 -7.559 1 96.94 98 ASN A N 1
ATOM 840 C CA . ASN A 1 98 ? 3.531 0.547 -6.703 1 96.94 98 ASN A CA 1
ATOM 841 C C . ASN A 1 98 ? 4.34 0.398 -5.418 1 96.94 98 ASN A C 1
ATOM 843 O O . ASN A 1 98 ? 5.004 1.342 -4.988 1 96.94 98 ASN A O 1
ATOM 847 N N . LEU A 1 99 ? 4.273 -0.801 -4.871 1 98.06 99 LEU A N 1
ATOM 848 C CA . LEU A 1 99 ? 5.051 -1.069 -3.666 1 98.06 99 LEU A CA 1
ATOM 849 C C . LEU A 1 99 ? 6.543 -0.903 -3.936 1 98.06 99 LEU A C 1
ATOM 851 O O . LEU A 1 99 ? 7.254 -0.258 -3.16 1 98.06 99 LEU A O 1
ATOM 855 N N . VAL A 1 100 ? 6.992 -1.405 -5.016 1 97.5 100 VAL A N 1
ATOM 856 C CA . VAL A 1 100 ? 8.391 -1.294 -5.402 1 97.5 100 VAL A CA 1
ATOM 857 C C . VAL A 1 100 ? 8.758 0.176 -5.602 1 97.5 100 VAL A C 1
ATOM 859 O O . VAL A 1 100 ? 9.828 0.62 -5.172 1 97.5 100 VAL A O 1
ATOM 862 N N . HIS A 1 101 ? 7.883 0.888 -6.23 1 96.06 101 HIS A N 1
ATOM 863 C CA . HIS A 1 101 ? 8.109 2.312 -6.441 1 96.06 101 HIS A CA 1
ATOM 864 C C . HIS A 1 101 ? 8.289 3.047 -5.117 1 96.06 101 HIS A C 1
ATOM 866 O O . HIS A 1 101 ? 9.227 3.826 -4.957 1 96.06 101 HIS A O 1
ATOM 872 N N . TYR A 1 102 ? 7.395 2.748 -4.137 1 96.62 102 TYR A N 1
ATOM 873 C CA . TYR A 1 102 ? 7.508 3.354 -2.814 1 96.62 102 TYR A CA 1
ATOM 874 C C . TYR A 1 102 ? 8.828 2.977 -2.152 1 96.62 102 TYR A C 1
ATOM 876 O O . TYR A 1 102 ? 9.508 3.832 -1.581 1 96.62 102 TYR A O 1
ATOM 884 N N . ILE A 1 103 ? 9.164 1.695 -2.223 1 96.25 103 ILE A N 1
ATOM 885 C CA . ILE A 1 103 ? 10.375 1.175 -1.595 1 96.25 103 ILE A CA 1
ATOM 886 C C . ILE A 1 103 ? 11.594 1.918 -2.131 1 96.25 103 ILE A C 1
ATOM 888 O O . ILE A 1 103 ? 12.445 2.363 -1.359 1 96.25 103 ILE A O 1
ATOM 892 N N . LEU A 1 104 ? 11.617 2.168 -3.389 1 94.12 104 LEU A N 1
ATOM 893 C CA . LEU A 1 104 ? 12.766 2.807 -4.027 1 94.12 104 LEU A CA 1
ATOM 894 C C . LEU A 1 104 ? 12.805 4.297 -3.705 1 94.12 104 LEU A C 1
ATOM 896 O O . LEU A 1 104 ? 13.883 4.859 -3.488 1 94.12 104 LEU A O 1
ATOM 900 N N . GLN A 1 105 ? 11.68 4.91 -3.627 1 94.19 105 GLN A N 1
ATOM 901 C CA . GLN A 1 105 ? 11.586 6.328 -3.303 1 94.19 105 GLN A CA 1
ATOM 902 C C . GLN A 1 105 ? 12.023 6.594 -1.862 1 94.19 105 GLN A C 1
ATOM 904 O O . GLN A 1 105 ? 12.609 7.637 -1.565 1 94.19 105 GLN A O 1
ATOM 909 N N . LEU A 1 106 ? 11.797 5.605 -1.012 1 96.5 106 LEU A N 1
ATOM 910 C CA . LEU A 1 106 ? 12.055 5.785 0.413 1 96.5 106 LEU A CA 1
ATOM 911 C C . LEU A 1 106 ? 13.492 5.402 0.752 1 96.5 106 LEU A C 1
ATOM 913 O O . LEU A 1 106 ? 13.969 5.688 1.852 1 96.5 106 LEU A O 1
ATOM 917 N N . ARG A 1 107 ? 14.164 4.855 -0.151 1 92.75 107 ARG A N 1
ATOM 918 C CA . ARG A 1 107 ? 15.438 4.199 0.099 1 92.75 107 ARG A CA 1
ATOM 919 C C . ARG A 1 107 ? 16.453 5.176 0.698 1 92.75 107 ARG A C 1
ATOM 921 O O . ARG A 1 107 ? 17.281 4.789 1.528 1 92.75 107 ARG A O 1
ATOM 928 N N . VAL A 1 108 ? 16.375 6.477 0.296 1 91.75 108 VAL A N 1
ATOM 929 C CA . VAL A 1 108 ? 17.359 7.422 0.797 1 91.75 108 VAL A CA 1
ATOM 930 C C . VAL A 1 108 ? 16.672 8.523 1.601 1 91.75 108 VAL A C 1
ATOM 932 O O . VAL A 1 108 ? 17.281 9.539 1.93 1 91.75 108 VAL A O 1
ATOM 935 N N . GLY A 1 109 ? 15.391 8.281 1.844 1 95.5 109 GLY A N 1
ATOM 936 C CA . GLY A 1 109 ? 14.641 9.273 2.602 1 95.5 109 GLY A CA 1
ATOM 937 C C . GLY A 1 109 ? 15.133 9.43 4.027 1 95.5 109 GLY A C 1
ATOM 938 O O . GLY A 1 109 ? 15.367 8.438 4.719 1 95.5 109 GLY A O 1
ATOM 939 N N . ARG A 1 110 ? 15.273 10.625 4.426 1 96.19 110 ARG A N 1
ATOM 940 C CA . ARG A 1 110 ? 15.867 10.922 5.727 1 96.19 110 ARG A CA 1
ATOM 941 C C . ARG A 1 110 ? 14.977 10.422 6.863 1 96.19 110 ARG A C 1
ATOM 943 O O . ARG A 1 110 ? 15.453 9.727 7.762 1 96.19 110 ARG A O 1
ATOM 950 N N . LEU A 1 111 ? 13.727 10.781 6.828 1 98.06 111 LEU A N 1
ATOM 951 C CA . LEU A 1 111 ? 12.82 10.406 7.91 1 98.06 111 LEU A CA 1
ATOM 952 C C . LEU A 1 111 ? 12.586 8.898 7.926 1 98.06 111 LEU A C 1
ATOM 954 O O . LEU A 1 111 ? 12.641 8.273 8.984 1 98.06 111 LEU A O 1
ATOM 958 N N . HIS A 1 112 ? 12.359 8.328 6.793 1 98.31 112 HIS A N 1
ATOM 959 C CA . HIS A 1 112 ? 12.164 6.891 6.695 1 98.31 112 HIS A CA 1
ATOM 960 C C . HIS A 1 112 ? 13.367 6.129 7.238 1 98.31 112 HIS A C 1
ATOM 962 O O . HIS A 1 112 ? 13.211 5.16 7.984 1 98.31 112 HIS A O 1
ATOM 968 N N . LEU A 1 113 ? 14.555 6.574 6.922 1 97.12 113 LEU A N 1
ATOM 969 C CA . LEU A 1 113 ? 15.758 5.902 7.395 1 97.12 113 LEU A CA 1
ATOM 970 C C . LEU A 1 113 ? 15.867 5.996 8.914 1 97.12 113 LEU A C 1
ATOM 972 O O . LEU A 1 113 ? 16.312 5.051 9.562 1 97.12 113 LEU A O 1
ATOM 976 N N . LYS A 1 114 ? 15.445 7.125 9.461 1 97.94 114 LYS A N 1
ATOM 977 C CA . LYS A 1 114 ? 15.406 7.254 10.914 1 97.94 114 LYS A CA 1
ATOM 978 C C . LYS A 1 114 ? 14.461 6.23 11.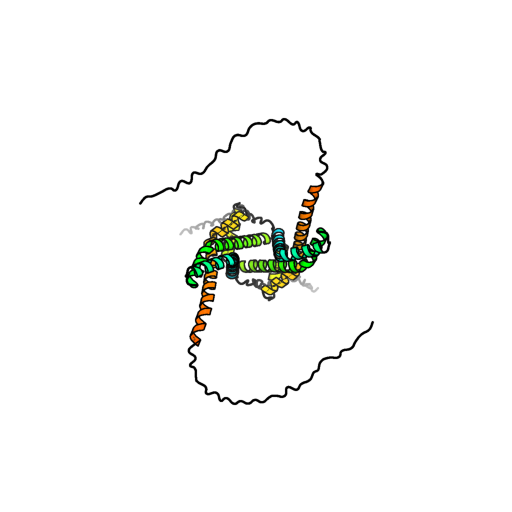531 1 97.94 114 LYS A C 1
ATOM 980 O O . LYS A 1 114 ? 14.797 5.582 12.523 1 97.94 114 LYS A O 1
ATOM 985 N N . VAL A 1 115 ? 13.336 6.066 10.922 1 98.25 115 VAL A N 1
ATOM 986 C CA . VAL A 1 115 ? 12.32 5.133 11.398 1 98.25 115 VAL A CA 1
ATOM 987 C C . VAL A 1 115 ? 12.867 3.705 11.352 1 98.25 115 VAL A C 1
ATOM 989 O O . VAL A 1 115 ? 12.812 2.98 12.344 1 98.25 115 VAL A O 1
ATOM 992 N N . VAL A 1 116 ? 13.422 3.357 10.273 1 97.19 116 VAL A N 1
ATOM 993 C CA . VAL A 1 116 ? 13.93 2.006 10.07 1 97.19 116 VAL A CA 1
ATOM 994 C C . VAL A 1 116 ? 15.07 1.729 11.047 1 97.19 116 VAL A C 1
ATOM 996 O O . VAL A 1 116 ? 15.117 0.662 11.664 1 97.19 116 VAL A O 1
ATOM 999 N N . LYS A 1 117 ? 15.945 2.721 11.203 1 96.88 117 LYS A N 1
ATOM 1000 C CA . LYS A 1 117 ? 17.062 2.566 12.141 1 96.88 117 LYS A CA 1
ATOM 1001 C C . LYS A 1 117 ? 16.547 2.359 13.57 1 96.88 117 LYS A C 1
ATOM 1003 O O . LYS A 1 117 ? 17.094 1.542 14.312 1 96.88 117 LYS A O 1
ATOM 1008 N N . PHE A 1 118 ? 15.555 3.078 13.891 1 98.06 118 PHE A N 1
ATOM 1009 C CA . PHE A 1 118 ? 14.992 2.947 15.234 1 98.06 118 PHE A CA 1
ATOM 1010 C C . PHE A 1 118 ? 14.344 1.581 15.414 1 98.06 118 PHE A C 1
ATOM 1012 O O . PHE A 1 118 ? 14.5 0.951 16.469 1 98.06 118 PHE A O 1
ATOM 1019 N N . ILE A 1 119 ? 13.672 1.046 14.438 1 97.12 119 ILE A N 1
ATOM 1020 C CA . ILE A 1 119 ? 13.062 -0.28 14.469 1 97.12 119 ILE A CA 1
ATOM 1021 C C . ILE A 1 119 ? 14.148 -1.338 14.672 1 97.12 119 ILE A C 1
ATOM 1023 O O . ILE A 1 119 ? 14.008 -2.225 15.516 1 97.12 119 ILE A O 1
ATOM 1027 N N . GLU A 1 120 ? 15.188 -1.185 13.914 1 94.62 120 GLU A N 1
ATOM 1028 C CA . GLU A 1 120 ? 16.297 -2.139 13.992 1 94.62 120 GLU A CA 1
ATOM 1029 C C . GLU A 1 120 ? 16.922 -2.146 15.391 1 94.62 120 GLU A C 1
ATOM 1031 O O . GLU A 1 120 ? 17.219 -3.211 15.93 1 94.62 120 GLU A O 1
ATOM 1036 N N . LYS A 1 121 ? 17.094 -0.964 15.914 1 96.44 121 LYS A N 1
ATOM 1037 C CA . LYS A 1 121 ? 17.625 -0.848 17.266 1 96.44 121 LYS A CA 1
ATOM 1038 C C . LYS A 1 121 ? 16.734 -1.57 18.266 1 96.44 121 LYS A C 1
ATOM 1040 O O . LYS A 1 121 ? 17.219 -2.34 19.109 1 96.44 121 LYS A O 1
ATOM 1045 N N . LEU A 1 122 ? 15.414 -1.374 18.172 1 96.31 122 LEU A N 1
ATOM 1046 C CA . LEU A 1 122 ? 14.461 -1.987 19.094 1 96.31 122 LEU A CA 1
ATOM 1047 C C . LEU A 1 122 ? 14.469 -3.506 18.953 1 96.31 122 LEU A C 1
ATOM 1049 O O . LEU A 1 122 ? 14.422 -4.227 19.953 1 96.31 122 LEU A O 1
ATOM 1053 N N . VAL A 1 123 ? 14.555 -3.918 17.766 1 93.19 123 VAL A N 1
ATOM 1054 C CA . VAL A 1 123 ? 14.555 -5.355 17.516 1 93.19 123 VAL A CA 1
ATOM 1055 C C . VAL A 1 123 ? 15.836 -5.98 18.062 1 93.19 123 VAL A C 1
ATOM 1057 O O . VAL A 1 123 ? 15.805 -7.059 18.656 1 93.19 123 VAL A O 1
ATOM 1060 N N . GLN A 1 124 ? 16.922 -5.332 17.891 1 92.62 124 GLN A N 1
ATOM 1061 C CA . GLN A 1 124 ? 18.188 -5.793 18.438 1 92.62 124 GLN A CA 1
ATOM 1062 C C . GLN A 1 124 ? 18.141 -5.867 19.953 1 92.62 124 GLN A C 1
ATOM 1064 O O . GLN A 1 124 ? 18.781 -6.727 20.562 1 92.62 124 GLN A O 1
ATOM 1069 N N . GLU A 1 125 ? 17.391 -5.074 20.531 1 94.44 125 GLU A N 1
ATOM 1070 C CA . GLU A 1 125 ? 17.234 -5.027 21.984 1 94.44 125 GLU A CA 1
ATOM 1071 C C . GLU A 1 125 ? 16.172 -6.02 22.453 1 94.44 125 GLU A C 1
ATOM 1073 O O . GLU A 1 125 ? 15.883 -6.109 23.641 1 94.44 125 GLU A O 1
ATOM 1078 N N . GLY A 1 126 ? 15.531 -6.711 21.516 1 92.31 126 GLY A N 1
ATOM 1079 C CA . GLY A 1 126 ? 14.664 -7.809 21.906 1 92.31 126 GLY A CA 1
ATOM 1080 C C . GLY A 1 126 ? 13.188 -7.496 21.719 1 92.31 126 GLY A C 1
ATOM 1081 O O . GLY A 1 126 ? 12.328 -8.305 22.078 1 92.31 126 GLY A O 1
ATOM 1082 N N . THR A 1 127 ? 12.898 -6.316 21.156 1 94.62 127 THR A N 1
ATOM 1083 C CA . THR A 1 127 ? 11.508 -5.953 20.906 1 94.62 127 THR A CA 1
ATOM 1084 C C . THR A 1 127 ? 10.953 -6.699 19.703 1 94.62 127 THR A C 1
ATOM 1086 O O . THR A 1 127 ? 11.625 -6.82 18.672 1 94.62 127 THR A O 1
ATOM 1089 N N . GLU A 1 128 ? 9.719 -7.199 19.922 1 91.69 128 GLU A N 1
ATOM 1090 C CA . GLU A 1 128 ? 9.039 -7.867 18.812 1 91.69 128 GLU A CA 1
ATOM 1091 C C . GLU A 1 128 ? 8.828 -6.918 17.641 1 91.69 128 GLU A C 1
ATOM 1093 O O . GLU A 1 128 ? 8.555 -5.73 17.844 1 91.69 128 GLU A O 1
ATOM 1098 N N . TYR A 1 129 ? 8.875 -7.441 16.484 1 88.5 129 TYR A N 1
ATOM 1099 C CA . TYR A 1 129 ? 8.945 -6.691 15.227 1 88.5 129 TYR A CA 1
ATOM 1100 C C . TYR A 1 129 ? 7.746 -5.766 15.078 1 88.5 129 TYR A C 1
ATOM 1102 O O . TYR A 1 129 ? 7.906 -4.559 14.883 1 88.5 129 TYR A O 1
ATOM 1110 N N . LYS A 1 130 ? 6.551 -6.266 15.133 1 91.56 130 LYS A N 1
ATOM 1111 C CA . LYS A 1 130 ? 5.332 -5.477 14.961 1 91.56 130 LYS A CA 1
ATOM 1112 C C . LYS A 1 130 ? 5.238 -4.375 16.016 1 91.56 130 LYS A C 1
ATOM 1114 O O . LYS A 1 130 ? 4.855 -3.246 15.703 1 91.56 130 LYS A O 1
ATOM 1119 N N . LYS A 1 131 ? 5.625 -4.668 17.172 1 95.56 131 LYS A N 1
ATOM 1120 C CA . LYS A 1 131 ? 5.645 -3.684 18.25 1 95.56 131 LYS A CA 1
ATOM 1121 C C . LYS A 1 131 ? 6.703 -2.615 18 1 95.56 131 LYS A C 1
ATOM 1123 O O . LYS A 1 131 ? 6.465 -1.429 18.25 1 95.56 131 LYS A O 1
ATOM 1128 N N . ALA A 1 132 ? 7.891 -3.008 17.547 1 97.12 132 ALA A N 1
ATOM 1129 C CA . ALA A 1 132 ? 8.969 -2.076 17.203 1 97.12 132 ALA A CA 1
ATOM 1130 C C . ALA A 1 132 ? 8.508 -1.062 16.156 1 97.12 132 ALA A C 1
ATOM 1132 O O . ALA A 1 132 ? 8.797 0.132 16.281 1 97.12 132 ALA A O 1
ATOM 1133 N N . ILE A 1 133 ? 7.754 -1.517 15.156 1 97.31 133 ILE A N 1
ATOM 1134 C CA . ILE A 1 133 ? 7.25 -0.645 14.102 1 97.31 133 ILE A CA 1
ATOM 1135 C C . ILE A 1 133 ? 6.289 0.383 14.695 1 97.31 133 ILE A C 1
ATOM 1137 O O . ILE A 1 133 ? 6.426 1.583 14.445 1 97.31 133 ILE A O 1
ATOM 1141 N N . LYS A 1 134 ? 5.391 -0.096 15.523 1 97.5 134 LYS A N 1
ATOM 1142 C CA . LYS A 1 134 ? 4.418 0.791 16.156 1 97.5 134 LYS A CA 1
ATOM 1143 C C . LYS A 1 134 ? 5.113 1.849 17.016 1 97.5 134 LYS A C 1
ATOM 1145 O O . LYS A 1 134 ? 4.77 3.031 16.938 1 97.5 134 LYS A O 1
ATOM 1150 N N . MET A 1 135 ? 6.121 1.457 17.75 1 98.19 135 MET A N 1
ATOM 1151 C CA . MET A 1 135 ? 6.863 2.369 18.609 1 98.19 135 MET A CA 1
ATOM 1152 C C . MET A 1 135 ? 7.633 3.396 17.781 1 98.19 135 MET A C 1
ATOM 1154 O O . MET A 1 135 ? 7.68 4.574 18.141 1 98.19 135 MET A O 1
ATOM 1158 N N . ALA A 1 136 ? 8.203 2.943 16.734 1 98.5 136 ALA A N 1
ATOM 1159 C CA . ALA A 1 136 ? 8.961 3.844 15.867 1 98.5 136 ALA A CA 1
ATOM 1160 C C . ALA A 1 136 ? 8.055 4.895 15.242 1 98.5 136 ALA A C 1
ATOM 1162 O O . ALA A 1 136 ? 8.375 6.086 15.234 1 98.5 136 ALA A O 1
ATOM 1163 N N . ILE A 1 137 ? 6.941 4.449 14.742 1 98.19 137 ILE A N 1
ATOM 1164 C CA . ILE A 1 137 ? 6.023 5.367 14.086 1 98.19 137 ILE A CA 1
ATOM 1165 C C . ILE A 1 137 ? 5.48 6.375 15.094 1 98.19 137 ILE A C 1
ATOM 1167 O O . ILE A 1 137 ? 5.375 7.566 14.797 1 98.19 137 ILE A O 1
ATOM 1171 N N . ARG A 1 138 ? 5.223 5.934 16.297 1 97.5 138 ARG A N 1
ATOM 1172 C CA . ARG A 1 138 ? 4.773 6.828 17.359 1 97.5 138 ARG A CA 1
ATOM 1173 C C . ARG A 1 138 ? 5.848 7.855 17.703 1 97.5 138 ARG A C 1
ATOM 1175 O O . ARG A 1 138 ? 5.543 9.031 17.906 1 97.5 138 ARG A O 1
ATOM 1182 N N . LYS A 1 139 ? 7.023 7.426 17.719 1 98.19 139 LYS A N 1
ATOM 1183 C CA . LYS A 1 139 ? 8.141 8.305 18.047 1 98.19 139 LYS A CA 1
ATOM 1184 C C . LYS A 1 139 ? 8.25 9.453 17.047 1 98.19 139 LYS A C 1
ATOM 1186 O O . LYS A 1 139 ? 8.547 10.586 17.422 1 98.19 139 LYS A O 1
ATOM 1191 N N . TYR A 1 140 ? 8.016 9.133 15.781 1 98 140 TYR A N 1
ATOM 1192 C CA . TYR A 1 140 ? 8.227 10.133 14.742 1 98 140 TYR A CA 1
ATOM 1193 C C . TYR A 1 140 ? 6.902 10.695 14.242 1 98 140 TYR A C 1
ATOM 1195 O O . TYR A 1 140 ? 6.832 11.25 13.148 1 98 140 TYR A O 1
ATOM 1203 N N . LYS A 1 141 ? 5.855 10.508 15.008 1 97.75 141 LYS A N 1
ATOM 1204 C CA . LYS A 1 141 ? 4.5 10.922 14.664 1 97.75 141 LYS A CA 1
ATOM 1205 C C . LYS A 1 141 ? 4.441 12.406 14.336 1 97.75 141 LYS A C 1
ATOM 1207 O O . LYS A 1 141 ? 3.77 12.82 13.383 1 97.75 141 LYS A O 1
ATOM 1212 N N . ASN A 1 142 ? 5.188 13.219 15.078 1 97.06 142 ASN A N 1
ATOM 1213 C CA . ASN A 1 142 ? 5.125 14.664 14.891 1 97.06 142 ASN A CA 1
ATOM 1214 C C . ASN A 1 142 ? 5.68 15.078 13.531 1 97.06 142 ASN A C 1
ATOM 1216 O O . ASN A 1 142 ? 5.129 15.961 12.875 1 97.06 142 ASN A O 1
ATOM 1220 N N . GLU A 1 143 ? 6.758 14.445 13.164 1 97.12 143 GLU A N 1
ATOM 1221 C CA . GLU A 1 143 ? 7.336 14.734 11.852 1 97.12 143 GLU A CA 1
ATOM 1222 C C . GLU A 1 143 ? 6.43 14.234 10.734 1 97.12 143 GLU A C 1
ATOM 1224 O O . GLU A 1 143 ? 6.262 14.906 9.711 1 97.12 143 GLU A O 1
ATOM 1229 N N . LEU A 1 144 ? 5.789 13.086 10.922 1 97.69 144 LEU A N 1
ATOM 1230 C CA . LEU A 1 144 ? 4.887 12.5 9.938 1 97.69 144 LEU A CA 1
ATOM 1231 C C . LEU A 1 144 ? 3.611 13.32 9.812 1 97.69 144 LEU A C 1
ATOM 1233 O O . LEU A 1 144 ? 3.078 13.484 8.711 1 97.69 144 LEU A O 1
ATOM 1237 N N . ASP A 1 145 ? 3.221 13.891 10.852 1 97.06 145 ASP A N 1
ATOM 1238 C CA . ASP A 1 145 ? 2.018 14.719 10.953 1 97.06 145 ASP A CA 1
ATOM 1239 C C . ASP A 1 145 ? 2.094 15.914 10.008 1 97.06 145 ASP A C 1
ATOM 1241 O O . ASP A 1 145 ? 1.078 16.344 9.453 1 97.06 145 ASP A O 1
ATOM 1245 N N . ASN A 1 146 ? 3.26 16.391 9.797 1 97.38 146 ASN A N 1
ATOM 1246 C CA . ASN A 1 146 ? 3.465 17.562 8.938 1 97.38 146 ASN A CA 1
ATOM 1247 C C . ASN A 1 146 ? 3.021 17.281 7.508 1 97.38 146 ASN A C 1
ATOM 1249 O O . ASN A 1 146 ? 2.561 18.188 6.809 1 97.38 146 ASN A O 1
ATOM 1253 N N . TYR A 1 147 ? 3.133 16.047 7.074 1 97.56 147 TYR A N 1
ATOM 1254 C CA . TYR A 1 147 ? 2.754 15.703 5.711 1 97.56 147 TYR A CA 1
ATOM 1255 C C . TYR A 1 147 ? 1.24 15.75 5.535 1 97.56 147 TYR A C 1
ATOM 1257 O O . TYR A 1 147 ? 0.743 16.125 4.473 1 97.56 147 TYR A O 1
ATOM 1265 N N . LEU A 1 148 ? 0.518 15.383 6.531 1 97.44 148 LEU A N 1
ATOM 1266 C CA . LEU A 1 148 ? -0.936 15.492 6.48 1 97.44 148 LEU A CA 1
ATOM 1267 C C . LEU A 1 148 ? -1.365 16.953 6.414 1 97.44 148 LEU A C 1
ATOM 1269 O O . LEU A 1 148 ? -2.23 17.312 5.613 1 97.44 148 LEU A O 1
ATOM 1273 N N . ASP A 1 149 ? -0.7 17.781 7.188 1 95.81 149 ASP A N 1
ATOM 1274 C CA . ASP A 1 149 ? -0.981 19.219 7.168 1 95.81 149 ASP A CA 1
ATOM 1275 C C . ASP A 1 149 ? -0.728 19.812 5.785 1 95.81 149 ASP A C 1
ATOM 1277 O O . ASP A 1 149 ? -1.538 20.594 5.277 1 95.81 149 ASP A O 1
ATOM 1281 N N . GLU A 1 150 ? 0.326 19.406 5.223 1 95.81 150 GLU A N 1
ATOM 1282 C CA . GLU A 1 150 ? 0.686 19.906 3.9 1 95.81 150 GLU A CA 1
ATOM 1283 C C . GLU A 1 150 ? -0.373 19.531 2.865 1 95.81 150 GLU A C 1
ATOM 1285 O O . GLU A 1 150 ? -0.745 20.359 2.031 1 95.81 150 GLU A O 1
ATOM 1290 N N . VAL A 1 151 ? -0.85 18.344 2.947 1 96 151 VAL A N 1
ATOM 1291 C CA . VAL A 1 151 ? -1.844 17.875 1.986 1 96 151 VAL A CA 1
ATOM 1292 C C . VAL A 1 151 ? -3.154 18.625 2.189 1 96 151 VAL A C 1
ATOM 1294 O O . VAL A 1 151 ? -3.818 19 1.221 1 96 151 VAL A O 1
ATOM 1297 N N . ILE A 1 152 ? -3.484 18.891 3.404 1 93.44 152 ILE A N 1
ATOM 1298 C CA . ILE A 1 152 ? -4.707 19.625 3.715 1 93.44 152 ILE A CA 1
ATOM 1299 C C . ILE A 1 152 ? -4.598 21.062 3.191 1 93.44 152 ILE A C 1
ATOM 1301 O O . ILE A 1 152 ? -5.527 21.578 2.562 1 93.44 152 ILE A O 1
ATOM 1305 N N . GLU A 1 153 ? -3.508 21.688 3.402 1 92.19 153 GLU A N 1
ATOM 1306 C CA . GLU A 1 153 ? -3.268 23.047 2.949 1 92.19 153 GLU A CA 1
ATOM 1307 C C . GLU A 1 153 ? -3.295 23.141 1.426 1 92.19 153 GLU A C 1
ATOM 1309 O O . GLU A 1 153 ? -3.869 24.078 0.863 1 92.19 153 GLU A O 1
ATOM 1314 N N . GLU A 1 154 ? -2.693 22.188 0.758 1 91.81 154 GLU A N 1
ATOM 1315 C CA . GLU A 1 154 ? -2.678 22.156 -0.702 1 91.81 154 GLU A CA 1
ATOM 1316 C C . GLU A 1 154 ? -4.09 22.047 -1.267 1 91.81 154 GLU A C 1
ATOM 1318 O O . GLU A 1 154 ? -4.406 22.641 -2.295 1 91.81 154 GLU A O 1
ATOM 1323 N N . GLU A 1 155 ? -4.867 21.266 -0.602 1 87.5 155 GLU A N 1
ATOM 1324 C CA . GLU A 1 155 ? -6.242 21.094 -1.053 1 87.5 155 GLU A CA 1
ATOM 1325 C C . GLU A 1 155 ? -7.074 22.344 -0.805 1 87.5 155 GLU A C 1
ATOM 1327 O O . GLU A 1 155 ? -7.973 22.672 -1.585 1 87.5 155 GLU A O 1
ATOM 1332 N N . GLU A 1 156 ? -6.785 23.094 0.23 1 84.31 156 GLU A N 1
ATOM 1333 C CA . GLU A 1 156 ? -7.484 24.344 0.535 1 84.31 156 GLU A CA 1
ATOM 1334 C C . GLU A 1 156 ? -7.066 25.453 -0.424 1 84.31 156 GLU A C 1
ATOM 1336 O O . GLU A 1 156 ? -7.898 26.266 -0.841 1 84.31 156 GLU A O 1
ATOM 1341 N N . GLU A 1 157 ? -5.867 25.516 -0.783 1 81.75 157 GLU A N 1
ATOM 1342 C CA . GLU A 1 157 ? -5.348 26.531 -1.683 1 81.75 157 GLU A CA 1
ATOM 1343 C C . GLU A 1 157 ? -5.809 26.297 -3.117 1 81.75 157 GLU A C 1
ATOM 1345 O O . GLU A 1 157 ? -5.977 27.25 -3.889 1 81.75 157 GLU A O 1
ATOM 1350 N N . GLY A 1 158 ? -5.762 25.031 -3.486 1 74.88 158 GLY A N 1
ATOM 1351 C CA . GLY A 1 158 ? -6.184 24.719 -4.844 1 74.88 158 GLY A CA 1
ATOM 1352 C C . GLY A 1 158 ? -7.633 25.062 -5.109 1 74.88 158 GLY A C 1
ATOM 1353 O O . GLY A 1 158 ? -7.992 25.438 -6.23 1 74.88 158 GLY A O 1
ATOM 1354 N N . GLU A 1 159 ? -8.43 25.016 -4.168 1 65.62 159 GLU A N 1
ATOM 1355 C CA . GLU A 1 159 ? -9.844 25.359 -4.297 1 65.62 159 GLU A CA 1
ATOM 1356 C C . GLU A 1 159 ? -10.047 26.859 -4.332 1 65.62 159 GLU A C 1
ATOM 1358 O O . GLU A 1 159 ? -10.922 27.359 -5.051 1 65.62 159 GLU A O 1
ATOM 1363 N N . ASP A 1 160 ? -9.281 27.688 -3.613 1 62.81 160 ASP A N 1
ATOM 1364 C CA . ASP A 1 160 ? -9.391 29.141 -3.586 1 62.81 160 ASP A CA 1
ATOM 1365 C C . ASP A 1 160 ? -8.898 29.75 -4.895 1 62.81 160 ASP A C 1
ATOM 1367 O O . ASP A 1 160 ? -9.375 30.812 -5.309 1 62.81 160 ASP A O 1
ATOM 1371 N N . GLY A 1 161 ? -7.848 29.156 -5.457 1 57.38 161 GLY A N 1
ATOM 1372 C CA . GLY A 1 161 ? -7.328 29.719 -6.699 1 57.38 161 GLY A CA 1
ATOM 1373 C C . GLY A 1 161 ? -8.297 29.578 -7.859 1 57.38 161 GLY A C 1
ATOM 1374 O O . GLY A 1 161 ? -8.18 30.297 -8.859 1 57.38 161 GLY A O 1
ATOM 1375 N N . GLU A 1 162 ? -9.086 28.609 -7.762 1 54.97 162 GLU A N 1
ATOM 1376 C CA . GLU A 1 162 ? -10.039 28.484 -8.859 1 54.97 162 GLU A CA 1
ATOM 1377 C C . GLU A 1 162 ? -11.18 29.484 -8.703 1 54.97 162 GLU A C 1
ATOM 1379 O O . GLU A 1 162 ? -11.969 29.688 -9.633 1 54.97 162 GLU A O 1
ATOM 1384 N N . GLN A 1 163 ? -11.367 30.125 -7.543 1 53.69 163 GLN A N 1
ATOM 1385 C CA . GLN A 1 163 ? -12.461 31.078 -7.367 1 53.69 163 GLN A CA 1
ATOM 1386 C C . GLN A 1 163 ? -12.031 32.469 -7.758 1 53.69 163 GLN A C 1
ATOM 1388 O O . GLN A 1 163 ? -12.875 33.344 -8.008 1 53.69 163 GLN A O 1
ATOM 1393 N N . GLU A 1 164 ? -10.797 32.75 -7.793 1 53.75 164 GLU A N 1
ATOM 1394 C CA . GLU A 1 164 ? -10.406 34.156 -8.016 1 53.75 164 GLU A CA 1
ATOM 1395 C C . GLU A 1 164 ? -10.375 34.5 -9.5 1 53.75 164 GLU A C 1
ATOM 1397 O O . GLU A 1 164 ? -10.367 35.656 -9.875 1 53.75 164 GLU A O 1
ATOM 1402 N N . ASP A 1 165 ? -10.32 33.469 -10.234 1 52.88 165 ASP A N 1
ATOM 1403 C CA . ASP A 1 165 ? -10.117 33.875 -11.617 1 52.88 165 ASP A CA 1
ATOM 1404 C C . ASP A 1 165 ? -11.453 34.188 -12.297 1 52.88 165 ASP A C 1
ATOM 1406 O O . ASP A 1 165 ? -11.484 34.469 -13.5 1 52.88 165 ASP A O 1
ATOM 1410 N N . GLY A 1 166 ? -12.477 34.062 -11.367 1 49.16 166 GLY A N 1
ATOM 1411 C CA . GLY A 1 166 ? -13.734 34.25 -12.086 1 49.16 166 GLY A CA 1
ATOM 1412 C C . GLY A 1 166 ? -14.188 35.688 -12.164 1 49.16 166 GLY A C 1
ATOM 1413 O O . GLY A 1 166 ? -15.195 35.969 -12.805 1 49.16 166 GLY A O 1
ATOM 1414 N N . ASP A 1 167 ? -13.656 36.406 -11.078 1 49.53 167 ASP A N 1
ATOM 1415 C CA . ASP A 1 167 ? -14.445 37.625 -11.031 1 49.53 167 ASP A CA 1
ATOM 1416 C C . ASP A 1 167 ? -13.836 38.719 -11.93 1 49.53 167 ASP A C 1
ATOM 1418 O O . ASP A 1 167 ? -14.344 39.812 -11.984 1 49.53 167 ASP A O 1
ATOM 1422 N N . ASP A 1 168 ? -12.57 38.438 -12.117 1 47.94 168 ASP A N 1
ATOM 1423 C CA . ASP A 1 168 ? -12.055 39.719 -12.641 1 47.94 168 ASP A CA 1
ATOM 1424 C C . ASP A 1 168 ? -12.469 39.906 -14.094 1 47.94 168 ASP A C 1
ATOM 1426 O O . ASP A 1 168 ? -11.945 40.781 -14.781 1 47.94 168 ASP A O 1
ATOM 1430 N N . ASP A 1 169 ? -12.977 38.781 -14.5 1 46.69 169 ASP A N 1
ATOM 1431 C CA . ASP A 1 169 ? -13.078 39.094 -15.922 1 46.69 169 ASP A CA 1
ATOM 1432 C C . ASP A 1 169 ? -14.18 40.125 -16.188 1 46.69 169 ASP A C 1
ATOM 1434 O O . ASP A 1 169 ? -14.867 40.031 -17.219 1 46.69 169 ASP A O 1
ATOM 1438 N N . ASP A 1 170 ? -14.633 40.719 -14.953 1 43 170 ASP A N 1
ATOM 1439 C CA . ASP A 1 170 ? -15.867 41.375 -15.367 1 43 170 ASP A CA 1
ATOM 1440 C C . ASP A 1 170 ? -15.602 42.438 -16.453 1 43 170 ASP A C 1
ATOM 1442 O O . ASP A 1 170 ? -16.531 43 -17.016 1 43 170 ASP A O 1
ATOM 1446 N N . GLU A 1 171 ? -14.461 43.156 -16.125 1 39.41 171 GLU A N 1
ATOM 1447 C CA . GLU A 1 171 ? -14.836 44.469 -16.625 1 39.41 171 GLU A CA 1
ATOM 1448 C C . GLU A 1 171 ? -14.828 44.5 -18.156 1 39.41 171 GLU A C 1
ATOM 1450 O O . GLU A 1 171 ? -13.977 45.156 -18.766 1 39.41 171 GLU A O 1
ATOM 1455 N N . GLY A 1 172 ? -14.648 43.406 -18.812 1 37.91 172 GLY A N 1
ATOM 1456 C CA . GLY A 1 172 ? -14.492 43.594 -20.234 1 37.91 172 GLY A CA 1
ATOM 1457 C C . GLY A 1 172 ? -15.609 44.438 -20.844 1 37.91 172 GLY A C 1
ATOM 1458 O O . GLY A 1 172 ? -16.781 44.156 -20.656 1 37.91 172 GLY A O 1
ATOM 1459 N N . GLY A 1 173 ? -15.289 45.781 -20.859 1 35.75 173 GLY A N 1
ATOM 1460 C CA . GLY A 1 173 ? -16 46.844 -21.562 1 35.75 173 GLY A CA 1
ATOM 1461 C C . GLY A 1 173 ? -16.672 46.375 -22.828 1 35.75 173 GLY A C 1
ATOM 1462 O O . GLY A 1 173 ? -16.141 45.5 -23.531 1 35.75 173 GLY A O 1
ATOM 1463 N N . GLU A 1 174 ? -18.016 46.5 -22.766 1 37.91 174 GLU A N 1
ATOM 1464 C CA . GLU A 1 174 ? -19.094 46.344 -23.75 1 37.91 174 GLU A CA 1
ATOM 1465 C C . GLU A 1 174 ? -18.703 46.969 -25.078 1 37.91 174 GLU A C 1
ATOM 1467 O O . GLU A 1 174 ? -18.688 48.219 -25.219 1 37.91 174 GLU A O 1
ATOM 1472 N N . GLU A 1 175 ? -17.438 46.875 -25.656 1 34.97 175 GLU A N 1
ATOM 1473 C CA . GLU A 1 175 ? -17.547 47.531 -26.953 1 34.97 175 GLU A CA 1
ATOM 1474 C C . GLU A 1 175 ? -18.781 47.062 -27.719 1 34.97 175 GLU A C 1
ATOM 1476 O O . GLU A 1 175 ? -19.062 45.875 -27.75 1 34.97 175 GLU A O 1
ATOM 1481 N N . SER A 1 176 ? -19.703 48.031 -27.891 1 30.73 176 SER A N 1
ATOM 1482 C CA . SER A 1 176 ? -20.969 48.031 -28.625 1 30.73 176 SER A CA 1
ATOM 1483 C C . SER A 1 176 ? -20.766 47.562 -30.062 1 30.73 176 SER A C 1
ATOM 1485 O O . SER A 1 176 ? -20.797 48.375 -31 1 30.73 176 SER A O 1
ATOM 1487 N N . GLU A 1 177 ? -19.75 46.875 -30.422 1 31.72 177 GLU A N 1
ATOM 1488 C CA . GLU A 1 177 ? -19.812 46.875 -31.891 1 31.72 177 GLU A CA 1
ATOM 1489 C C . GLU A 1 177 ? -21.188 46.438 -32.375 1 31.72 177 GLU A C 1
ATOM 1491 O O . GLU A 1 177 ? -21.828 45.562 -31.766 1 31.72 177 GLU A O 1
ATOM 1496 N N . GLU A 1 178 ? -21.703 47.312 -33.312 1 31.2 178 GLU A N 1
ATOM 1497 C CA . GLU A 1 178 ? -22.766 47.438 -34.312 1 31.2 178 GLU A CA 1
ATOM 1498 C C . GLU A 1 178 ? -22.969 46.156 -35.062 1 31.2 178 GLU A C 1
ATOM 1500 O O . GLU A 1 178 ? -22.016 45.531 -35.531 1 31.2 178 GLU A O 1
ATOM 1505 N N . GLY A 1 179 ? -24.078 45.438 -34.781 1 28.42 179 GLY A N 1
ATOM 1506 C CA . GLY A 1 179 ? -24.812 44.25 -35.188 1 28.42 179 GLY A CA 1
ATOM 1507 C C . GLY A 1 179 ? -25.078 44.219 -36.688 1 28.42 179 GLY A C 1
ATOM 1508 O O . GLY A 1 179 ? -26.094 44.75 -37.156 1 28.42 179 GLY A O 1
ATOM 1509 N N . ASP A 1 180 ? -24.047 44.719 -37.5 1 30.2 180 ASP A N 1
ATOM 1510 C CA . ASP A 1 180 ? -24.672 44.688 -38.812 1 30.2 180 ASP A CA 1
ATOM 1511 C C . ASP A 1 180 ? -25.312 43.312 -39.062 1 30.2 180 ASP A C 1
ATOM 1513 O O . ASP A 1 180 ? -24.75 42.281 -38.75 1 30.2 180 ASP A O 1
ATOM 1517 N N . ASP A 1 181 ? -26.578 43.438 -39.375 1 29.81 181 ASP A N 1
ATOM 1518 C CA . ASP A 1 181 ? -27.75 42.656 -39.688 1 29.81 181 ASP A CA 1
ATOM 1519 C C . ASP A 1 181 ? -27.484 41.719 -40.844 1 29.81 181 ASP A C 1
ATOM 1521 O O . ASP A 1 181 ? -28.391 41 -41.312 1 29.81 181 ASP A O 1
ATOM 1525 N N . ASP A 1 182 ? -26.297 41.781 -41.5 1 27.94 182 ASP A N 1
ATOM 1526 C CA . ASP A 1 182 ? -26.75 41.312 -42.812 1 27.94 182 ASP A CA 1
ATOM 1527 C C . ASP A 1 182 ? -27.375 39.906 -42.688 1 27.94 182 ASP A C 1
ATOM 1529 O O . ASP A 1 182 ? -26.828 39.031 -42 1 27.94 182 ASP A O 1
ATOM 1533 N N . ASP A 1 183 ? -28.484 39.812 -43.281 1 26.61 183 ASP A N 1
ATOM 1534 C CA . ASP A 1 183 ? -29.641 38.938 -43.531 1 26.61 183 ASP A CA 1
ATOM 1535 C C . ASP A 1 183 ? -29.219 37.688 -44.281 1 26.61 183 ASP A C 1
ATOM 1537 O O . ASP A 1 183 ? -30.062 36.938 -44.75 1 26.61 183 ASP A O 1
ATOM 1541 N N . ASP A 1 184 ? -27.969 37.5 -44.594 1 26.39 184 ASP A N 1
ATOM 1542 C CA . ASP A 1 184 ? -28.219 36.625 -45.75 1 26.39 184 ASP A CA 1
ATOM 1543 C C . ASP A 1 184 ? -28.984 35.375 -45.344 1 26.39 184 ASP A C 1
ATOM 1545 O O . ASP A 1 184 ? -28.625 34.719 -44.375 1 26.39 184 ASP A O 1
ATOM 1549 N N . ASP A 1 185 ? -30.016 35.156 -46.031 1 22.42 185 ASP A N 1
ATOM 1550 C CA . ASP A 1 185 ? -31.141 34.25 -46.188 1 22.42 185 ASP A CA 1
ATOM 1551 C C . ASP A 1 185 ? -30.672 32.812 -46.438 1 22.42 185 ASP A C 1
ATOM 1553 O O . ASP A 1 185 ? -31.469 31.875 -46.438 1 22.42 185 ASP A O 1
ATOM 1557 N N . GLU A 1 186 ? -29.5 32.531 -46.906 1 21.34 186 GLU A N 1
ATOM 1558 C CA . GLU A 1 186 ? -29.922 31.531 -47.875 1 21.34 186 GLU A CA 1
ATOM 1559 C C . GLU A 1 186 ? -30.562 30.344 -47.188 1 21.34 186 GLU A C 1
ATOM 1561 O O . GLU A 1 186 ? -30.234 30.031 -46.031 1 21.34 186 GLU A O 1
ATOM 1566 N N . GLU A 1 187 ? -31.172 29.594 -48.094 1 20.53 187 GLU A N 1
ATOM 1567 C CA . GLU A 1 187 ? -32.25 28.641 -48.312 1 20.53 187 GLU A CA 1
ATOM 1568 C C . GLU A 1 187 ? -31.922 27.281 -47.688 1 20.53 187 GLU A C 1
ATOM 1570 O O . GLU A 1 187 ? -30.75 26.969 -47.469 1 20.53 187 GLU A O 1
ATOM 1575 N N . GLY A 1 188 ? -33 26.547 -47.562 1 19.22 188 GLY A N 1
ATOM 1576 C CA . GLY A 1 188 ? -33.781 25.469 -46.969 1 19.22 188 GLY A CA 1
ATOM 1577 C C . GLY A 1 188 ? -33.344 24.094 -47.438 1 19.22 188 GLY A C 1
ATOM 1578 O O . GLY A 1 188 ? -33.969 23.094 -47.094 1 19.22 188 GLY A O 1
ATOM 1579 N N . GLU A 1 189 ? -32.312 23.875 -48.219 1 23.48 189 GLU A N 1
ATOM 1580 C CA . GLU A 1 189 ? -32.938 22.703 -48.844 1 23.48 189 GLU A CA 1
ATOM 1581 C C . GLU A 1 189 ? -33.094 21.562 -47.844 1 23.48 189 GLU A C 1
ATOM 1583 O O . GLU A 1 189 ? -32.344 21.469 -46.875 1 23.48 189 GLU A O 1
ATOM 1588 N N . GLY A 1 190 ? -34.062 20.734 -48.281 1 19.69 190 GLY A N 1
ATOM 1589 C CA . GLY A 1 190 ? -35 19.688 -47.938 1 19.69 190 GLY A CA 1
ATOM 1590 C C . GLY A 1 190 ? -34.344 18.422 -47.438 1 19.69 190 GLY A C 1
ATOM 1591 O O . GLY A 1 190 ? -33.125 18.219 -47.625 1 19.69 190 GLY A O 1
ATOM 1592 N N . ASN A 1 191 ? -35.188 17.703 -46.844 1 21.94 191 ASN A N 1
ATOM 1593 C CA . ASN A 1 191 ? -35.531 16.609 -45.906 1 21.94 191 ASN A CA 1
ATOM 1594 C C . ASN A 1 191 ? -35.188 15.258 -46.531 1 21.94 191 ASN A C 1
ATOM 1596 O O . ASN A 1 191 ? -36.094 14.531 -46.969 1 21.94 191 ASN A O 1
ATOM 1600 N N . ASP A 1 192 ? -34.375 15.133 -47.5 1 25.14 192 ASP A N 1
ATOM 1601 C CA . ASP A 1 192 ? -34.875 13.844 -47.969 1 25.14 192 ASP A CA 1
ATOM 1602 C C . ASP A 1 192 ? -34.812 12.789 -46.875 1 25.14 192 ASP A C 1
ATOM 1604 O O . ASP A 1 192 ? -33.812 12.719 -46.125 1 25.14 192 ASP A O 1
ATOM 1608 N N . ASP A 1 193 ? -35.906 12.031 -46.844 1 21.03 193 ASP A N 1
ATOM 1609 C CA . ASP A 1 193 ? -36.656 11.023 -46.094 1 21.03 193 ASP A CA 1
ATOM 1610 C C . ASP A 1 193 ? -35.812 9.805 -45.781 1 21.03 193 ASP A C 1
ATOM 1612 O O . ASP A 1 193 ? -34.688 9.695 -46.281 1 21.03 193 ASP A O 1
ATOM 1616 N N . ILE A 1 194 ? -36.438 8.586 -46.156 1 24.28 194 ILE A N 1
ATOM 1617 C CA . ILE A 1 194 ? -37.125 7.461 -45.531 1 24.28 194 ILE A CA 1
ATOM 1618 C C . ILE A 1 194 ? -36.125 6.34 -45.25 1 24.28 194 ILE A C 1
ATOM 1620 O O . ILE A 1 194 ? -35 6.348 -45.781 1 24.28 194 ILE A O 1
ATOM 1624 N N . ASP A 1 195 ? -36.781 5.039 -45.281 1 23.08 195 ASP A N 1
ATOM 1625 C CA . ASP A 1 195 ? -37.25 3.867 -44.531 1 23.08 195 ASP A CA 1
ATOM 1626 C C . ASP A 1 195 ? -36.375 2.648 -44.844 1 23.08 195 ASP A C 1
ATOM 1628 O O . ASP A 1 195 ? -36.625 1.558 -44.312 1 23.08 195 ASP A O 1
ATOM 1632 N N . ASP A 1 196 ? -35.5 2.564 -45.844 1 23.5 196 ASP A N 1
ATOM 1633 C CA . ASP A 1 196 ? -35.688 1.213 -46.344 1 23.5 196 ASP A CA 1
ATOM 1634 C C . ASP A 1 196 ? -35.219 0.167 -45.344 1 23.5 196 ASP A C 1
ATOM 1636 O O . ASP A 1 196 ? -34.062 0.173 -44.906 1 23.5 196 ASP A O 1
ATOM 1640 N N . ASP A 1 197 ? -36.25 -0.608 -44.719 1 23.33 197 ASP A N 1
ATOM 1641 C CA . ASP A 1 197 ? -36.406 -1.815 -43.938 1 23.33 197 ASP A CA 1
ATOM 1642 C C . ASP A 1 197 ? -35.75 -3.02 -44.594 1 23.33 197 ASP A C 1
ATOM 1644 O O . ASP A 1 197 ? -35.906 -4.152 -44.156 1 23.33 197 ASP A O 1
ATOM 1648 N N . GLU A 1 198 ? -35.125 -3.117 -45.781 1 21.89 198 GLU A N 1
ATOM 1649 C CA . GLU A 1 198 ? -35.281 -4.449 -46.344 1 21.89 198 GLU A CA 1
ATOM 1650 C C . GLU A 1 198 ? -34.75 -5.527 -45.406 1 21.89 198 GLU A C 1
ATOM 1652 O O . GLU A 1 198 ? -33.688 -5.371 -44.812 1 21.89 198 GLU A O 1
ATOM 1657 N N . GLU A 1 199 ? -35.688 -6.531 -45.125 1 24.12 199 GLU A N 1
ATOM 1658 C CA . GLU A 1 199 ? -35.906 -7.879 -44.625 1 24.12 199 GLU A CA 1
ATOM 1659 C C . GLU A 1 199 ? -34.969 -8.883 -45.281 1 24.12 199 GLU A C 1
ATOM 1661 O O . GLU A 1 199 ? -35.156 -9.211 -46.469 1 24.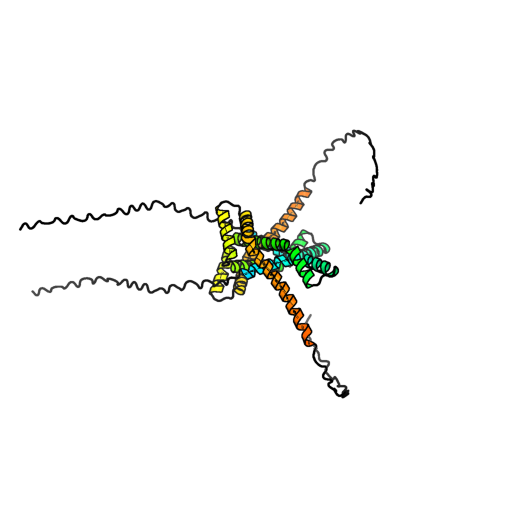12 199 GLU A O 1
ATOM 1666 N N . GLU A 1 200 ? -33.812 -8.641 -45.406 1 24.08 200 GLU A N 1
ATOM 1667 C CA . GLU A 1 200 ? -33.281 -9.758 -46.188 1 24.08 200 GLU A CA 1
ATOM 1668 C C . GLU A 1 200 ? -33.75 -11.094 -45.625 1 24.08 200 GLU A C 1
ATOM 1670 O O . GLU A 1 200 ? -33.844 -11.273 -44.406 1 24.08 200 GLU A O 1
ATOM 1675 N N . GLU A 1 201 ? -34.25 -11.984 -46.625 1 24.5 201 GLU A N 1
ATOM 1676 C CA . GLU A 1 201 ? -34.844 -13.266 -47.031 1 24.5 201 GLU A CA 1
ATOM 1677 C C . GLU A 1 201 ? -34.156 -14.43 -46.344 1 24.5 201 GLU A C 1
ATOM 1679 O O . GLU A 1 201 ? -33.062 -14.258 -45.75 1 24.5 201 GLU A O 1
ATOM 1684 N N . ASP A 1 202 ? -34.125 -15.508 -47.344 1 24.38 202 ASP A N 1
ATOM 1685 C CA . ASP A 1 202 ? -34.625 -16.859 -47.594 1 24.38 202 ASP A CA 1
ATOM 1686 C C . ASP A 1 202 ? -33.656 -17.906 -47.031 1 24.38 202 ASP A C 1
ATOM 1688 O O . ASP A 1 202 ? -34.062 -18.891 -46.406 1 24.38 202 ASP A O 1
ATOM 1692 N N . GLU A 1 203 ? -32.656 -18.078 -47.938 1 26.83 203 GLU A N 1
ATOM 1693 C CA . GLU A 1 203 ? -32.5 -19.438 -48.438 1 26.83 203 GLU A CA 1
ATOM 1694 C C . GLU A 1 203 ? -32.094 -20.391 -47.312 1 26.83 203 GLU A C 1
ATOM 1696 O O . GLU A 1 203 ? -31.625 -19.953 -46.25 1 26.83 203 GLU A O 1
ATOM 1701 N N . ASP A 1 204 ? -31.141 -21.469 -47.844 1 27.91 204 ASP A N 1
ATOM 1702 C CA . ASP A 1 204 ? -31.047 -22.859 -47.438 1 27.91 204 ASP A CA 1
ATOM 1703 C C . ASP A 1 204 ? -30.5 -23 -46.031 1 27.91 204 ASP A C 1
ATOM 1705 O O . ASP A 1 204 ? -29.547 -22.297 -45.656 1 27.91 204 ASP A O 1
ATOM 1709 N N . MET B 1 1 ? 96.812 -33.312 -11.172 1 35 1 MET B N 1
ATOM 1710 C CA . MET B 1 1 ? 95.375 -33.406 -11.055 1 35 1 MET B CA 1
ATOM 1711 C C . MET B 1 1 ? 94.75 -32.062 -10.711 1 35 1 MET B C 1
ATOM 1713 O O . MET B 1 1 ? 95 -31.516 -9.633 1 35 1 MET B O 1
ATOM 1717 N N . ARG B 1 2 ? 94.625 -31.156 -11.766 1 29.78 2 ARG B N 1
ATOM 1718 C CA . ARG B 1 2 ? 94.312 -29.719 -11.844 1 29.78 2 ARG B CA 1
ATOM 1719 C C . ARG B 1 2 ? 93 -29.406 -11.211 1 29.78 2 ARG B C 1
ATOM 1721 O O . ARG B 1 2 ? 92 -30.109 -11.438 1 29.78 2 ARG B O 1
ATOM 1728 N N . HIS B 1 3 ? 93 -28.828 -10.062 1 34.75 3 HIS B N 1
ATOM 1729 C CA . HIS B 1 3 ? 92 -28.297 -9.148 1 34.75 3 HIS B CA 1
ATOM 1730 C C . HIS B 1 3 ? 91.125 -27.266 -9.844 1 34.75 3 HIS B C 1
ATOM 1732 O O . HIS B 1 3 ? 91.5 -26.109 -9.992 1 34.75 3 HIS B O 1
ATOM 1738 N N . VAL B 1 4 ? 90.5 -27.594 -11.039 1 30.7 4 VAL B N 1
ATOM 1739 C CA . VAL B 1 4 ? 89.812 -26.547 -11.773 1 30.7 4 VAL B CA 1
ATOM 1740 C C . VAL B 1 4 ? 88.688 -25.938 -10.898 1 30.7 4 VAL B C 1
ATOM 1742 O O . VAL B 1 4 ? 87.875 -26.672 -10.336 1 30.7 4 VAL B O 1
ATOM 1745 N N . LYS B 1 5 ? 88.938 -24.703 -10.398 1 33.12 5 LYS B N 1
ATOM 1746 C CA . LYS B 1 5 ? 88.188 -23.766 -9.633 1 33.12 5 LYS B CA 1
ATOM 1747 C C . LYS B 1 5 ? 86.812 -23.484 -10.328 1 33.12 5 LYS B C 1
ATOM 1749 O O . LYS B 1 5 ? 86.812 -22.891 -11.414 1 33.12 5 LYS B O 1
ATOM 1754 N N . THR B 1 6 ? 85.875 -24.438 -10.477 1 30.81 6 THR B N 1
ATOM 1755 C CA . THR B 1 6 ? 84.625 -24.234 -11.203 1 30.81 6 THR B CA 1
ATOM 1756 C C . THR B 1 6 ? 83.875 -23.016 -10.656 1 30.81 6 THR B C 1
ATOM 1758 O O . THR B 1 6 ? 83.625 -22.938 -9.453 1 30.81 6 THR B O 1
ATOM 1761 N N . TRP B 1 7 ? 84.125 -21.797 -11.234 1 30.34 7 TRP B N 1
ATOM 1762 C CA . TRP B 1 7 ? 83.562 -20.453 -11.109 1 30.34 7 TRP B CA 1
ATOM 1763 C C . TRP B 1 7 ? 82 -20.516 -11.047 1 30.34 7 TRP B C 1
ATOM 1765 O O . TRP B 1 7 ? 81.375 -21.047 -11.961 1 30.34 7 TRP B O 1
ATOM 1775 N N . CYS B 1 8 ? 81.438 -20.797 -9.883 1 32.69 8 CYS B N 1
ATOM 1776 C CA . CYS B 1 8 ? 80.062 -20.859 -9.625 1 32.69 8 CYS B CA 1
ATOM 1777 C C . CYS B 1 8 ? 79.375 -19.547 -9.984 1 32.69 8 CYS B C 1
ATOM 1779 O O . CYS B 1 8 ? 79.688 -18.484 -9.43 1 32.69 8 CYS B O 1
ATOM 1781 N N . PRO B 1 9 ? 79.062 -19.406 -11.289 1 33.44 9 PRO B N 1
ATOM 1782 C CA . PRO B 1 9 ? 78.438 -18.141 -11.734 1 33.44 9 PRO B CA 1
ATOM 1783 C C . PRO B 1 9 ? 77.375 -17.656 -10.805 1 33.44 9 PRO B C 1
ATOM 1785 O O . PRO B 1 9 ? 76.75 -18.453 -10.102 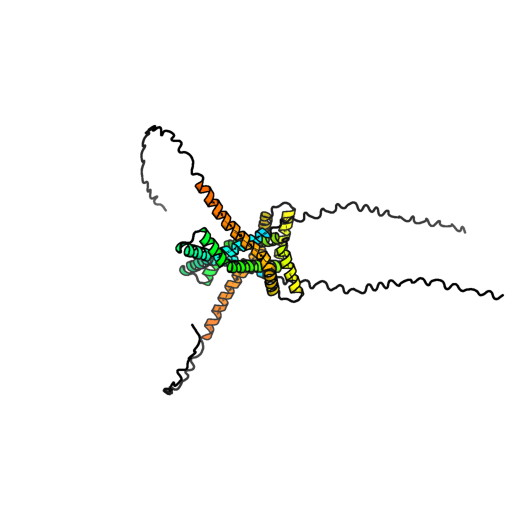1 33.44 9 PRO B O 1
ATOM 1788 N N . GLU B 1 10 ? 77.562 -16.5 -10.133 1 30.56 10 GLU B N 1
ATOM 1789 C CA . GLU B 1 10 ? 76.75 -15.688 -9.266 1 30.56 10 GLU B CA 1
ATOM 1790 C C . GLU B 1 10 ? 75.375 -15.469 -9.867 1 30.56 10 GLU B C 1
ATOM 1792 O O . GLU B 1 10 ? 75.25 -15.094 -11.031 1 30.56 10 GLU B O 1
ATOM 1797 N N . ASN B 1 11 ? 74.438 -16.328 -9.492 1 31.2 11 ASN B N 1
ATOM 1798 C CA . ASN B 1 11 ? 73 -16.234 -9.789 1 31.2 11 ASN B CA 1
ATOM 1799 C C . ASN B 1 11 ? 72.5 -14.797 -9.641 1 31.2 11 ASN B C 1
ATOM 1801 O O . ASN B 1 11 ? 72.562 -14.211 -8.562 1 31.2 11 ASN B O 1
ATOM 1805 N N . ASN B 1 12 ? 72.688 -13.984 -10.672 1 29.25 12 ASN B N 1
ATOM 1806 C CA . ASN B 1 12 ? 72.125 -12.648 -10.812 1 29.25 12 ASN B CA 1
ATOM 1807 C C . ASN B 1 12 ? 70.688 -12.586 -10.281 1 29.25 12 ASN B C 1
ATOM 1809 O O . ASN B 1 12 ? 69.875 -13.422 -10.641 1 29.25 12 ASN B O 1
ATOM 1813 N N . ASP B 1 13 ? 70.562 -12.016 -9.102 1 28.28 13 ASP B N 1
ATOM 1814 C CA . ASP B 1 13 ? 69.312 -11.672 -8.367 1 28.28 13 ASP B CA 1
ATOM 1815 C C . ASP B 1 13 ? 68.312 -10.945 -9.266 1 28.28 13 ASP B C 1
ATOM 1817 O O . ASP B 1 13 ? 68.625 -9.867 -9.789 1 28.28 13 ASP B O 1
ATOM 1821 N N . LEU B 1 14 ? 67.625 -11.695 -10.195 1 28.31 14 LEU B N 1
ATOM 1822 C CA . LEU B 1 14 ? 66.5 -11.172 -10.945 1 28.31 14 LEU B CA 1
ATOM 1823 C C . LEU B 1 14 ? 65.625 -10.328 -10.055 1 28.31 14 LEU B C 1
ATOM 1825 O O . LEU B 1 14 ? 64.875 -10.867 -9.234 1 28.31 14 LEU B O 1
ATOM 1829 N N . LYS B 1 15 ? 66.188 -9.258 -9.422 1 28.97 15 LYS B N 1
ATOM 1830 C CA . LYS B 1 15 ? 65.25 -8.227 -8.953 1 28.97 15 LYS B CA 1
ATOM 1831 C C . LYS B 1 15 ? 64.188 -7.965 -9.992 1 28.97 15 LYS B C 1
ATOM 1833 O O . LYS B 1 15 ? 64.438 -7.363 -11.031 1 28.97 15 LYS B O 1
ATOM 1838 N N . ARG B 1 16 ? 63.344 -8.914 -10.258 1 31.27 16 ARG B N 1
ATOM 1839 C CA . ARG B 1 16 ? 62.125 -8.617 -11 1 31.27 16 ARG B CA 1
ATOM 1840 C C . ARG B 1 16 ? 61.531 -7.285 -10.578 1 31.27 16 ARG B C 1
ATOM 1842 O O . ARG B 1 16 ? 61.281 -7.055 -9.383 1 31.27 16 ARG B O 1
ATOM 1849 N N . LYS B 1 17 ? 61.938 -6.238 -11.242 1 31.02 17 LYS B N 1
ATOM 1850 C CA . LYS B 1 17 ? 61.188 -4.984 -11.172 1 31.02 17 LYS B CA 1
ATOM 1851 C C . LYS B 1 17 ? 59.688 -5.238 -11.07 1 31.02 17 LYS B C 1
ATOM 1853 O O . LYS B 1 17 ? 59.094 -5.859 -11.953 1 31.02 17 LYS B O 1
ATOM 1858 N N . PHE B 1 18 ? 59.188 -5.488 -9.875 1 29.88 18 PHE B N 1
ATOM 1859 C CA . PHE B 1 18 ? 57.75 -5.277 -9.664 1 29.88 18 PHE B CA 1
ATOM 1860 C C . PHE B 1 18 ? 57.312 -3.926 -10.219 1 29.88 18 PHE B C 1
ATOM 1862 O O . PHE B 1 18 ? 57.656 -2.883 -9.656 1 29.88 18 PHE B O 1
ATOM 1869 N N . ASN B 1 19 ? 57.688 -3.682 -11.547 1 30.14 19 ASN B N 1
ATOM 1870 C CA . ASN B 1 19 ? 56.938 -2.561 -12.086 1 30.14 19 ASN B CA 1
ATOM 1871 C C . ASN B 1 19 ? 55.5 -2.543 -11.555 1 30.14 19 ASN B C 1
ATOM 1873 O O . ASN B 1 19 ? 54.75 -3.486 -11.773 1 30.14 19 ASN B O 1
ATOM 1877 N N . GLU B 1 20 ? 55.375 -1.955 -10.375 1 32.78 20 GLU B N 1
ATOM 1878 C CA . GLU B 1 20 ? 54.094 -1.449 -9.859 1 32.78 20 GLU B CA 1
ATOM 1879 C C . GLU B 1 20 ? 53.312 -0.759 -10.961 1 32.78 20 GLU B C 1
ATOM 1881 O O . GLU B 1 20 ? 53.406 0.455 -11.148 1 32.78 20 GLU B O 1
ATOM 1886 N N . GLU B 1 21 ? 53.562 -1.079 -12.242 1 33.06 21 GLU B N 1
ATOM 1887 C CA . GLU B 1 21 ? 52.531 -0.466 -13.039 1 33.06 21 GLU B CA 1
ATOM 1888 C C . GLU B 1 21 ? 51.125 -0.815 -12.492 1 33.06 21 GLU B C 1
ATOM 1890 O O . GLU B 1 21 ? 50.562 -1.853 -12.844 1 33.06 21 GLU B O 1
ATOM 1895 N N . TYR B 1 22 ? 51 -0.903 -11.219 1 31.98 22 TYR B N 1
ATOM 1896 C CA . TYR B 1 22 ? 49.594 -0.796 -10.93 1 31.98 22 TYR B CA 1
ATOM 1897 C C . TYR B 1 22 ? 48.938 0.321 -11.75 1 31.98 22 TYR B C 1
ATOM 1899 O O . TYR B 1 22 ? 49.062 1.498 -11.398 1 31.98 22 TYR B O 1
ATOM 1907 N N . GLU B 1 23 ? 49.25 0.394 -13.062 1 33.03 23 GLU B N 1
ATOM 1908 C CA . GLU B 1 23 ? 48.344 1.255 -13.82 1 33.03 23 GLU B CA 1
ATOM 1909 C C . GLU B 1 23 ? 47 1.375 -13.125 1 33.03 23 GLU B C 1
ATOM 1911 O O . GLU B 1 23 ? 46.562 0.451 -12.43 1 33.03 23 GLU B O 1
ATOM 1916 N N . ASP B 1 24 ? 46.562 2.654 -13.016 1 32.38 24 ASP B N 1
ATOM 1917 C CA . ASP B 1 24 ? 45.219 3.066 -12.648 1 32.38 24 ASP B CA 1
ATOM 1918 C C . ASP B 1 24 ? 44.188 2.098 -13.203 1 32.38 24 ASP B C 1
ATOM 1920 O O . ASP B 1 24 ? 43.938 2.066 -14.414 1 32.38 24 ASP B O 1
ATOM 1924 N N . ILE B 1 25 ? 44.344 0.819 -12.961 1 34.72 25 ILE B N 1
ATOM 1925 C CA . ILE B 1 25 ? 43 0.289 -13.234 1 34.72 25 ILE B CA 1
ATOM 1926 C C . ILE B 1 25 ? 41.969 1.388 -13.047 1 34.72 25 ILE B C 1
ATOM 1928 O O . ILE B 1 25 ? 41.844 1.959 -11.953 1 34.72 25 ILE B O 1
ATOM 1932 N N . PRO B 1 26 ? 41.719 2.152 -14.18 1 36.47 26 PRO B N 1
ATOM 1933 C CA . PRO B 1 26 ? 40.656 3.102 -13.867 1 36.47 26 PRO B CA 1
ATOM 1934 C C . PRO B 1 26 ? 39.75 2.617 -12.742 1 36.47 26 PRO B C 1
ATOM 1936 O O . PRO B 1 26 ? 39.562 1.409 -12.578 1 36.47 26 PRO B O 1
ATOM 1939 N N . SER B 1 27 ? 39.938 3.105 -11.508 1 34.31 27 SER B N 1
ATOM 1940 C CA . SER B 1 27 ? 38.75 2.963 -10.656 1 34.31 27 SER B CA 1
ATOM 1941 C C . SER B 1 27 ? 37.5 2.668 -11.484 1 34.31 27 SER B C 1
ATOM 1943 O O . SER B 1 27 ? 37.062 3.496 -12.297 1 34.31 27 SER B O 1
ATOM 1945 N N . LYS B 1 28 ? 37.438 1.503 -12.133 1 36.97 28 LYS B N 1
ATOM 1946 C CA . LYS B 1 28 ? 36.062 1.292 -12.531 1 36.97 28 LYS B CA 1
ATOM 1947 C C . LYS B 1 28 ? 35.125 2.289 -11.836 1 36.97 28 LYS B C 1
ATOM 1949 O O . LYS B 1 28 ? 35.125 2.395 -10.609 1 36.97 28 LYS B O 1
ATOM 1954 N N . LYS B 1 29 ? 34.938 3.455 -12.438 1 35.56 29 LYS B N 1
ATOM 1955 C CA . LYS B 1 29 ? 33.844 4.348 -12.07 1 35.56 29 LYS B CA 1
ATOM 1956 C C . LYS B 1 29 ? 32.844 3.641 -11.156 1 35.56 29 LYS B C 1
ATOM 1958 O O . LYS B 1 29 ? 32.344 2.562 -11.484 1 35.56 29 LYS B O 1
ATOM 1963 N N . PHE B 1 30 ? 33.062 3.576 -9.898 1 36.94 30 PHE B N 1
ATOM 1964 C CA . PHE B 1 30 ? 31.906 3.389 -9.039 1 36.94 30 PHE B CA 1
ATOM 1965 C C . PHE B 1 30 ? 30.625 3.535 -9.844 1 36.94 30 PHE B C 1
ATOM 1967 O O . PHE B 1 30 ? 30.422 4.539 -10.531 1 36.94 30 PHE B O 1
ATOM 1974 N N . LYS B 1 31 ? 30.156 2.488 -10.469 1 41.25 31 LYS B N 1
ATOM 1975 C CA . LYS B 1 31 ? 28.797 2.322 -10.977 1 41.25 31 LYS B CA 1
ATOM 1976 C C . LYS B 1 31 ? 27.891 3.443 -10.484 1 41.25 31 LYS B C 1
ATOM 1978 O O . LYS B 1 31 ? 27.922 3.807 -9.312 1 41.25 31 LYS B O 1
ATOM 1983 N N . ASN B 1 32 ? 27.484 4.367 -11.359 1 43.31 32 ASN B N 1
ATOM 1984 C CA . ASN B 1 32 ? 26.453 5.395 -11.211 1 43.31 32 ASN B CA 1
ATOM 1985 C C . ASN B 1 32 ? 25.484 5.059 -10.078 1 43.31 32 ASN B C 1
ATOM 1987 O O . ASN B 1 32 ? 24.734 4.086 -10.164 1 43.31 32 ASN B O 1
ATOM 1991 N N . LYS B 1 33 ? 25.938 5.105 -8.836 1 49.72 33 LYS B N 1
ATOM 1992 C CA . LYS B 1 33 ? 24.906 5.109 -7.809 1 49.72 33 LYS B CA 1
ATOM 1993 C C . LYS B 1 33 ? 23.562 5.578 -8.383 1 49.72 33 LYS B C 1
ATOM 1995 O O . LYS B 1 33 ? 23.484 6.656 -8.969 1 49.72 33 LYS B O 1
ATOM 2000 N N . ILE B 1 34 ? 22.875 4.668 -8.938 1 52.88 34 ILE B N 1
ATOM 2001 C CA . ILE B 1 34 ? 21.516 5.016 -9.344 1 52.88 34 ILE B CA 1
ATOM 2002 C C . ILE B 1 34 ? 21.047 6.242 -8.57 1 52.88 34 ILE B C 1
ATOM 2004 O O . ILE B 1 34 ? 20.984 6.223 -7.336 1 52.88 34 ILE B O 1
ATOM 2008 N N . GLN B 1 35 ? 21.5 7.449 -8.93 1 60.53 35 GLN B N 1
ATOM 2009 C CA . GLN B 1 35 ? 20.906 8.633 -8.312 1 60.53 35 GLN B CA 1
ATOM 2010 C C . GLN B 1 35 ? 19.406 8.445 -8.102 1 60.53 35 GLN B C 1
ATOM 2012 O O . GLN B 1 35 ? 18.625 8.664 -9.016 1 60.53 35 GLN B O 1
ATOM 2017 N N . ILE B 1 36 ? 19.094 7.527 -7.242 1 63.56 36 ILE B N 1
ATOM 2018 C CA . ILE B 1 36 ? 17.672 7.434 -6.91 1 63.56 36 ILE B CA 1
ATOM 2019 C C . ILE B 1 36 ? 17.219 8.734 -6.246 1 63.56 36 ILE B C 1
ATOM 2021 O O . ILE B 1 36 ? 17.781 9.156 -5.234 1 63.56 36 ILE B O 1
ATOM 2025 N N . GLU B 1 37 ? 16.562 9.57 -7.078 1 75.06 37 GLU B N 1
ATOM 2026 C CA . GLU B 1 37 ? 15.977 10.781 -6.531 1 75.06 37 GLU B CA 1
ATOM 2027 C C . GLU B 1 37 ? 15.203 10.5 -5.242 1 75.06 37 GLU B C 1
ATOM 2029 O O . GLU B 1 37 ? 14.555 9.453 -5.121 1 75.06 37 GLU B O 1
ATOM 2034 N N . ASP B 1 38 ? 15.492 11.305 -4.238 1 87.56 38 ASP B N 1
ATOM 2035 C CA . ASP B 1 38 ? 14.758 11.234 -2.98 1 87.56 38 ASP B CA 1
ATOM 2036 C C . ASP B 1 38 ? 13.273 11.562 -3.189 1 87.56 38 ASP B C 1
ATOM 2038 O O . ASP B 1 38 ? 12.93 12.688 -3.549 1 87.56 38 ASP B O 1
ATOM 2042 N N . GLY B 1 39 ? 12.453 10.453 -3.068 1 95.19 39 GLY B N 1
ATOM 2043 C CA . GLY B 1 39 ? 11.016 10.602 -3.26 1 95.19 39 GLY B CA 1
ATOM 2044 C C . GLY B 1 39 ? 10.219 10.438 -1.978 1 95.19 39 GLY B C 1
ATOM 2045 O O . GLY B 1 39 ? 9.047 10.055 -2.012 1 95.19 39 GLY B O 1
ATOM 2046 N N . GLU B 1 40 ? 10.867 10.648 -0.828 1 97.19 40 GLU B N 1
ATOM 2047 C CA . GLU B 1 40 ? 10.258 10.406 0.478 1 97.19 40 GLU B CA 1
ATOM 2048 C C . GLU B 1 40 ? 9.008 11.258 0.67 1 97.19 40 GLU B C 1
ATOM 2050 O O . GLU B 1 40 ? 7.953 10.742 1.048 1 97.19 40 GLU B O 1
ATOM 2055 N N . ASP B 1 41 ? 9.164 12.539 0.305 1 96.88 41 ASP B N 1
ATOM 2056 C CA . ASP B 1 41 ? 8.039 13.461 0.485 1 96.88 41 ASP B CA 1
ATOM 2057 C C . ASP B 1 41 ? 6.836 13.023 -0.351 1 96.88 41 ASP B C 1
ATOM 2059 O O . ASP B 1 41 ? 5.703 13.039 0.131 1 96.88 41 ASP B O 1
ATOM 2063 N N . ASP B 1 42 ? 7.133 12.617 -1.583 1 96.06 42 ASP B N 1
ATOM 2064 C CA . ASP B 1 42 ? 6.066 12.18 -2.477 1 96.06 42 ASP B CA 1
ATOM 2065 C C . ASP B 1 42 ? 5.328 10.969 -1.9 1 96.06 42 ASP B C 1
ATOM 2067 O O . ASP B 1 42 ? 4.102 10.898 -1.961 1 96.06 42 ASP B O 1
ATOM 2071 N N . VAL B 1 43 ? 6.082 10.094 -1.314 1 98.06 43 VAL B N 1
ATOM 2072 C CA . VAL B 1 43 ? 5.484 8.883 -0.763 1 98.06 43 VAL B CA 1
ATOM 2073 C C . VAL B 1 43 ? 4.609 9.242 0.438 1 98.06 43 VAL B C 1
ATOM 2075 O O . VAL B 1 43 ? 3.459 8.812 0.525 1 98.06 43 VAL B O 1
ATOM 2078 N N . PHE B 1 44 ? 5.137 10.047 1.35 1 98.69 44 PHE B N 1
ATOM 2079 C CA . PHE B 1 44 ? 4.383 10.383 2.553 1 98.69 44 PHE B CA 1
ATOM 2080 C C . PHE B 1 44 ? 3.145 11.203 2.205 1 98.69 44 PHE B C 1
ATOM 2082 O O . PHE B 1 44 ? 2.07 10.977 2.768 1 98.69 44 PHE B O 1
ATOM 2089 N N . LYS B 1 45 ? 3.252 12.094 1.235 1 98.12 45 LYS B N 1
ATOM 2090 C CA . LYS B 1 45 ? 2.092 12.867 0.806 1 98.12 45 LYS B CA 1
ATOM 2091 C C . LYS B 1 45 ? 1.034 11.969 0.174 1 98.12 45 LYS B C 1
ATOM 2093 O O . LYS B 1 45 ? -0.163 12.141 0.413 1 98.12 45 LYS B O 1
ATOM 2098 N N . LYS B 1 46 ? 1.474 11.062 -0.58 1 98 46 LYS B N 1
ATOM 2099 C CA . LYS B 1 46 ? 0.538 10.125 -1.195 1 98 46 LYS B CA 1
ATOM 2100 C C . LYS B 1 46 ? -0.184 9.297 -0.139 1 98 46 LYS B C 1
ATOM 2102 O O . LYS B 1 46 ? -1.398 9.094 -0.219 1 98 46 LYS B O 1
ATOM 2107 N N . LEU B 1 47 ? 0.578 8.805 0.849 1 98.38 47 LEU B N 1
ATOM 2108 C CA . LEU B 1 47 ? -0.034 8.039 1.93 1 98.38 47 LEU B CA 1
ATOM 2109 C C . LEU B 1 47 ? -1.021 8.898 2.713 1 98.38 47 LEU B C 1
ATOM 2111 O O . LEU B 1 47 ? -2.086 8.422 3.111 1 98.38 47 LEU B O 1
ATOM 2115 N N . ALA B 1 48 ? -0.676 10.148 2.914 1 98.38 48 ALA B N 1
ATOM 2116 C CA . ALA B 1 48 ? -1.569 11.086 3.59 1 98.38 48 ALA B CA 1
ATOM 2117 C C . ALA B 1 48 ? -2.846 11.305 2.781 1 98.38 48 ALA B C 1
ATOM 2119 O O . ALA B 1 48 ? -3.945 11.312 3.338 1 98.38 48 ALA B O 1
ATOM 2120 N N . LYS B 1 49 ? -2.705 11.398 1.509 1 98.12 49 LYS B N 1
ATOM 2121 C CA . LYS B 1 49 ? -3.861 11.586 0.635 1 98.12 49 LYS B CA 1
ATOM 2122 C C . LYS B 1 49 ? -4.777 10.367 0.674 1 98.12 49 LYS B C 1
ATOM 2124 O O . LYS B 1 49 ? -6.004 10.5 0.719 1 98.12 49 LYS B O 1
ATOM 2129 N N . TYR B 1 50 ? -4.152 9.227 0.674 1 97.44 50 TYR B N 1
ATOM 2130 C CA . TYR B 1 50 ? -4.945 8.008 0.771 1 97.44 50 TYR B CA 1
ATOM 2131 C C . TYR B 1 50 ? -5.73 7.969 2.076 1 97.44 50 TYR B C 1
ATOM 2133 O O . TYR B 1 50 ? -6.875 7.508 2.107 1 97.44 50 TYR B O 1
ATOM 2141 N N . ALA B 1 51 ? -5.113 8.391 3.129 1 98.12 51 ALA B N 1
ATOM 2142 C CA . ALA B 1 51 ? -5.781 8.445 4.426 1 98.12 51 ALA B CA 1
ATOM 2143 C C . ALA B 1 51 ? -6.992 9.375 4.383 1 98.12 51 ALA B C 1
ATOM 2145 O O . ALA B 1 51 ? -8.062 9.031 4.895 1 98.12 51 ALA B O 1
ATOM 2146 N N . ARG B 1 52 ? -6.887 10.461 3.705 1 97.62 52 ARG B N 1
ATOM 2147 C CA . ARG B 1 52 ? -7.977 11.422 3.576 1 97.62 52 ARG B CA 1
ATOM 2148 C C . ARG B 1 52 ? -9.086 10.875 2.684 1 97.62 52 ARG B C 1
ATOM 2150 O O . ARG B 1 52 ? -10.273 11.07 2.967 1 97.62 52 ARG B O 1
ATOM 2157 N N . ASP B 1 53 ? -8.703 10.211 1.618 1 96.88 53 ASP B N 1
ATOM 2158 C CA . ASP B 1 53 ? -9.672 9.609 0.708 1 96.88 53 ASP B CA 1
ATOM 2159 C C . ASP B 1 53 ? -10.609 8.656 1.449 1 96.88 53 ASP B C 1
ATOM 2161 O O . ASP B 1 53 ? -11.781 8.531 1.096 1 96.88 53 ASP B O 1
ATOM 2165 N N . GLU B 1 54 ? -10.094 8.047 2.461 1 96.75 54 GLU B N 1
ATOM 2166 C CA . GLU B 1 54 ? -10.883 7.062 3.203 1 96.75 54 GLU B CA 1
ATOM 2167 C C . GLU B 1 54 ? -11.93 7.746 4.082 1 96.75 54 GLU B C 1
ATOM 2169 O O . GLU B 1 54 ? -12.875 7.105 4.539 1 96.75 54 GLU B O 1
ATOM 2174 N N . THR B 1 55 ? -11.75 9.031 4.359 1 97.25 55 THR B N 1
ATOM 2175 C CA . THR B 1 55 ? -12.703 9.734 5.215 1 97.25 55 THR B CA 1
ATOM 2176 C C . THR B 1 55 ? -13.508 10.75 4.406 1 97.25 55 THR B C 1
ATOM 2178 O O . THR B 1 55 ? -14.195 11.602 4.973 1 97.25 55 THR B O 1
ATOM 2181 N N . GLU B 1 56 ? -13.398 10.672 3.107 1 96.88 56 GLU B N 1
ATOM 2182 C CA . GLU B 1 56 ? -13.961 11.68 2.213 1 96.88 56 GLU B CA 1
ATOM 2183 C C . GLU B 1 56 ? -15.477 11.781 2.385 1 96.88 56 GLU B C 1
ATOM 2185 O O . GLU B 1 56 ? -16.016 12.883 2.498 1 96.88 56 GLU B O 1
ATOM 2190 N N . ASP B 1 57 ? -16.125 10.602 2.467 1 97.38 57 ASP B N 1
ATOM 2191 C CA . ASP B 1 57 ? -17.578 10.602 2.613 1 97.38 57 ASP B CA 1
ATOM 2192 C C . ASP B 1 57 ? -18 11.305 3.902 1 97.38 57 ASP B C 1
ATOM 2194 O O . ASP B 1 57 ? -18.922 12.125 3.895 1 97.38 57 ASP B O 1
ATOM 2198 N N . LEU B 1 58 ? -17.344 10.93 4.957 1 98 58 LEU B N 1
ATOM 2199 C CA . LEU B 1 58 ? -17.641 11.539 6.246 1 98 58 LEU B CA 1
ATOM 2200 C C . LEU B 1 58 ? -17.359 13.031 6.223 1 98 58 LEU B C 1
ATOM 2202 O O . LEU B 1 58 ? -18.094 13.82 6.809 1 98 58 LEU B O 1
ATOM 2206 N N . TRP B 1 59 ? -16.266 13.414 5.598 1 97.75 59 TRP B N 1
ATOM 2207 C CA . TRP B 1 59 ? -15.891 14.82 5.449 1 97.75 59 TRP B CA 1
ATOM 2208 C C . TRP B 1 59 ? -16.969 15.586 4.695 1 97.75 59 TRP B C 1
ATOM 2210 O O . TRP B 1 59 ? -17.406 16.656 5.141 1 97.75 59 TRP B O 1
ATOM 2220 N N . GLU B 1 60 ? -17.516 15.086 3.605 1 97.69 60 GLU B N 1
ATOM 2221 C CA . GLU B 1 60 ? -18.562 15.711 2.812 1 97.69 60 GLU B CA 1
ATOM 2222 C C . GLU B 1 60 ? -19.844 15.867 3.623 1 97.69 60 GLU B C 1
ATOM 2224 O O . GLU B 1 60 ? -20.516 16.906 3.555 1 97.69 60 GLU B O 1
ATOM 2229 N N . GLU B 1 61 ? -20.141 14.812 4.336 1 98.31 61 GLU B N 1
ATOM 2230 C CA . GLU B 1 61 ? -21.328 14.875 5.191 1 98.31 61 GLU B CA 1
ATOM 2231 C C . GLU B 1 61 ? -21.219 16 6.207 1 98.31 61 GLU B C 1
ATOM 2233 O O . GLU B 1 61 ? -22.188 16.734 6.434 1 98.31 61 GLU B O 1
ATOM 2238 N N . LYS B 1 62 ? -20.078 16.125 6.781 1 98.12 62 LYS B N 1
ATOM 2239 C CA . LYS B 1 62 ? -19.859 17.172 7.781 1 98.12 62 LYS B CA 1
ATOM 2240 C C . LYS B 1 62 ? -19.906 18.562 7.152 1 98.12 62 LYS B C 1
ATOM 2242 O O . LYS B 1 62 ? -20.5 19.484 7.711 1 98.12 62 LYS B O 1
ATOM 2247 N N . VAL B 1 63 ? -19.312 18.672 6.02 1 97.19 63 VAL B N 1
ATOM 2248 C CA . VAL B 1 63 ? -19.328 19.953 5.309 1 97.19 63 VAL B CA 1
ATOM 2249 C C . VAL B 1 63 ? -20.781 20.344 5 1 97.19 63 VAL B C 1
ATOM 2251 O O . VAL B 1 63 ? -21.203 21.453 5.289 1 97.19 63 VAL B O 1
ATOM 2254 N N . ASP B 1 64 ? -21.531 19.422 4.48 1 98.06 64 ASP B N 1
ATOM 2255 C CA . ASP B 1 64 ? -22.938 19.656 4.148 1 98.06 64 ASP B CA 1
ATOM 2256 C C . ASP B 1 64 ? -23.719 20.078 5.383 1 98.06 64 ASP B C 1
ATOM 2258 O O . ASP B 1 64 ? -24.516 21.016 5.32 1 98.06 64 ASP B O 1
ATOM 2262 N N . LYS B 1 65 ? -23.5 19.344 6.395 1 98.19 65 LYS B N 1
ATOM 2263 C CA . LYS B 1 65 ? -24.172 19.656 7.648 1 98.19 65 LYS B CA 1
ATOM 2264 C C . LYS B 1 65 ? -23.875 21.078 8.094 1 98.19 65 LYS B C 1
ATOM 2266 O O . LYS B 1 65 ? -24.766 21.828 8.508 1 98.19 65 LYS B O 1
ATOM 2271 N N . TYR B 1 66 ? -22.609 21.531 8.039 1 97.88 66 TYR B N 1
ATOM 2272 C CA . TYR B 1 66 ? -22.188 22.859 8.484 1 97.88 66 TYR B CA 1
ATOM 2273 C C . TYR B 1 66 ? -22.734 23.938 7.551 1 97.88 66 TYR B C 1
ATOM 2275 O O . TYR B 1 66 ? -23.125 25.016 8 1 97.88 66 TYR B O 1
ATOM 2283 N N . LEU B 1 67 ? -22.828 23.641 6.246 1 97.81 67 LEU B N 1
ATOM 2284 C CA . LEU B 1 67 ? -23.422 24.562 5.277 1 97.81 67 LEU B CA 1
ATOM 2285 C C . LEU B 1 67 ? -24.906 24.781 5.559 1 97.81 67 LEU B C 1
ATOM 2287 O O . LEU B 1 67 ? -25.375 25.906 5.555 1 97.81 67 LEU B O 1
ATOM 2291 N N . LYS B 1 68 ? -25.531 23.766 5.875 1 97.69 68 LYS B N 1
ATOM 2292 C CA . LYS B 1 68 ? -26.969 23.812 6.172 1 97.69 68 LYS B CA 1
ATOM 2293 C C . LYS B 1 68 ? -27.234 24.625 7.438 1 97.69 68 LYS B C 1
ATOM 2295 O O . LYS B 1 68 ? -28.312 25.188 7.602 1 97.69 68 LYS B O 1
ATOM 2300 N N . ASN B 1 69 ? -26.266 24.719 8.242 1 97.56 69 ASN B N 1
ATOM 2301 C CA . ASN B 1 69 ? -26.406 25.453 9.492 1 97.56 69 ASN B CA 1
ATOM 2302 C C . ASN B 1 69 ? -25.906 26.891 9.359 1 97.56 69 ASN B C 1
ATOM 2304 O O . ASN B 1 69 ? -25.672 27.578 10.359 1 97.56 69 ASN B O 1
ATOM 2308 N N . GLY B 1 70 ? -25.531 27.359 8.062 1 96.88 70 GLY B N 1
ATOM 2309 C CA . GLY B 1 70 ? -25.312 28.781 7.801 1 96.88 70 GLY B CA 1
ATOM 2310 C C . GLY B 1 70 ? -23.844 29.141 7.754 1 96.88 70 GLY B C 1
ATOM 2311 O O . GLY B 1 70 ? -23.484 30.328 7.691 1 96.88 70 GLY B O 1
ATOM 2312 N N . MET B 1 71 ? -23.016 28.125 7.84 1 95.5 71 MET B N 1
ATOM 2313 C CA . MET B 1 71 ? -21.578 28.406 7.766 1 95.5 71 MET B CA 1
ATOM 2314 C C . MET B 1 71 ? -21.141 28.656 6.324 1 95.5 71 MET B C 1
ATOM 2316 O O . MET B 1 71 ? -21.734 28.109 5.391 1 95.5 71 MET B O 1
ATOM 2320 N N . SER B 1 72 ? -20.172 29.609 6.199 1 95.88 72 SER B N 1
ATOM 2321 C CA . SER B 1 72 ? -19.594 29.797 4.875 1 95.88 72 SER B CA 1
ATOM 2322 C C . SER B 1 72 ? -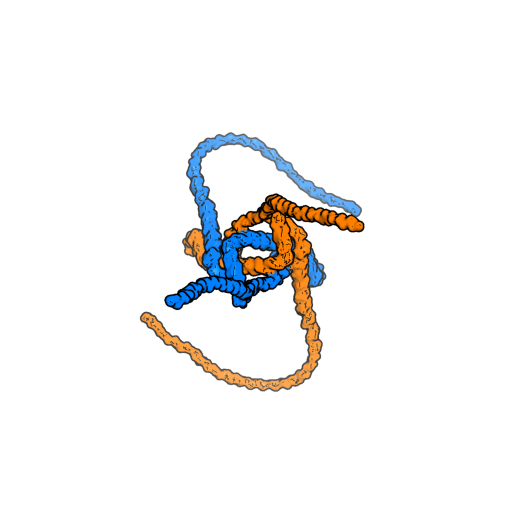18.859 28.531 4.41 1 95.88 72 SER B C 1
ATOM 2324 O O . SER B 1 72 ? -18.469 27.703 5.23 1 95.88 72 SER B O 1
ATOM 2326 N N . GLU B 1 73 ? -18.688 28.375 3.186 1 93.81 73 GLU B N 1
ATOM 2327 C CA . GLU B 1 73 ? -18.016 27.203 2.625 1 93.81 73 GLU B CA 1
ATOM 2328 C C . GLU B 1 73 ? -16.625 27.031 3.213 1 93.81 73 GLU B C 1
ATOM 2330 O O . GLU B 1 73 ? -16.234 25.938 3.609 1 93.81 73 GLU B O 1
ATOM 2335 N N . THR B 1 74 ? -15.914 28.141 3.307 1 92.88 74 THR B N 1
ATOM 2336 C CA . THR B 1 74 ? -14.547 28.125 3.824 1 92.88 74 THR B CA 1
ATOM 2337 C C . THR B 1 74 ? -14.531 27.688 5.285 1 92.88 74 THR B C 1
ATOM 2339 O O . THR B 1 74 ? -13.719 26.859 5.68 1 92.88 74 THR B O 1
ATOM 2342 N N . GLU B 1 75 ? -15.406 28.188 6.055 1 95.56 75 GLU B N 1
ATOM 2343 C CA . GLU B 1 75 ? -15.484 27.828 7.469 1 95.56 75 GLU B CA 1
ATOM 2344 C C . GLU B 1 75 ? -15.922 26.375 7.648 1 95.56 75 GLU B C 1
ATOM 2346 O O . GLU B 1 75 ? -15.422 25.688 8.531 1 95.56 75 GLU B O 1
ATOM 2351 N N . ALA B 1 76 ? -16.922 25.953 6.844 1 96.94 76 ALA B N 1
ATOM 2352 C CA . ALA B 1 76 ? -17.438 24.578 6.906 1 96.94 76 ALA B CA 1
ATOM 2353 C C . ALA B 1 76 ? -16.328 23.578 6.621 1 96.94 76 ALA B C 1
ATOM 2355 O O . ALA B 1 76 ? -16.156 22.609 7.359 1 96.94 76 ALA B O 1
ATOM 2356 N N . LYS B 1 77 ? -15.492 23.828 5.637 1 95.56 77 LYS B N 1
ATOM 2357 C CA . LYS B 1 77 ? -14.391 22.953 5.254 1 95.56 77 LYS B CA 1
ATOM 2358 C C . LYS B 1 77 ? -13.312 22.906 6.332 1 95.56 77 LYS B C 1
ATOM 2360 O O . LYS B 1 77 ? -12.836 21.844 6.695 1 95.56 77 LYS B O 1
ATOM 2365 N N . HIS B 1 78 ? -13.008 24.094 6.836 1 95.06 78 HIS B N 1
ATOM 2366 C CA . HIS B 1 78 ? -12 24.188 7.883 1 95.06 78 HIS B CA 1
ATOM 2367 C C . HIS B 1 78 ? -12.422 23.406 9.125 1 95.06 78 HIS B C 1
ATOM 2369 O O . HIS B 1 78 ? -11.609 22.703 9.727 1 95.06 78 HIS B O 1
ATOM 2375 N N . ARG B 1 79 ? -13.68 23.516 9.469 1 96.56 79 ARG B N 1
ATOM 2376 C CA . ARG B 1 79 ? -14.188 22.828 10.641 1 96.56 79 ARG B CA 1
ATOM 2377 C C . ARG B 1 79 ? -14.227 21.312 10.422 1 96.56 79 ARG B C 1
ATOM 2379 O O . ARG B 1 79 ? -13.883 20.547 11.32 1 96.56 79 ARG B O 1
ATOM 2386 N N . ALA B 1 80 ? -14.633 20.906 9.258 1 97.81 80 ALA B N 1
ATOM 2387 C CA . ALA B 1 80 ? -14.648 19.484 8.93 1 97.81 80 ALA B CA 1
ATOM 2388 C C . ALA B 1 80 ? -13.242 18.891 8.984 1 97.81 80 ALA B C 1
ATOM 2390 O O . ALA B 1 80 ? -13.039 17.812 9.539 1 97.81 80 ALA B O 1
ATOM 2391 N N . ASN B 1 81 ? -12.281 19.609 8.445 1 96.69 81 ASN B N 1
ATOM 2392 C CA . ASN B 1 81 ? -10.891 19.172 8.484 1 96.69 81 ASN B CA 1
ATOM 2393 C C . ASN B 1 81 ? -10.391 19 9.914 1 96.69 81 ASN B C 1
ATOM 2395 O O . ASN B 1 81 ? -9.742 18 10.234 1 96.69 81 ASN B O 1
ATOM 2399 N N . ARG B 1 82 ? -10.711 19.953 10.75 1 96.38 82 ARG B N 1
ATOM 2400 C CA . ARG B 1 82 ? -10.289 19.891 12.141 1 96.38 82 ARG B CA 1
ATOM 2401 C C . ARG B 1 82 ? -10.891 18.688 12.852 1 96.38 82 ARG B C 1
ATOM 2403 O O . ARG B 1 82 ? -10.211 18.016 13.625 1 96.38 82 ARG B O 1
ATOM 2410 N N . LYS B 1 83 ? -12.102 18.391 12.539 1 97.56 83 LYS B N 1
ATOM 2411 C CA . LYS B 1 83 ? -12.828 17.312 13.211 1 97.56 83 LYS B CA 1
ATOM 2412 C C . LYS B 1 83 ? -12.273 15.945 12.812 1 97.56 83 LYS B C 1
ATOM 2414 O O . LYS B 1 83 ? -12.305 15.008 13.609 1 97.56 83 LYS B O 1
ATOM 2419 N N . LEU B 1 84 ? -11.836 15.852 11.617 1 98.06 84 LEU B N 1
ATOM 2420 C CA . LEU B 1 84 ? -11.438 14.547 11.109 1 98.06 84 LEU B CA 1
ATOM 2421 C C . LEU B 1 84 ? -9.922 14.375 11.164 1 98.06 84 LEU B C 1
ATOM 2423 O O . LEU B 1 84 ? -9.398 13.312 10.844 1 98.06 84 LEU B O 1
ATOM 2427 N N . ARG B 1 85 ? -9.25 15.359 11.586 1 97 85 ARG B N 1
ATOM 2428 C CA . ARG B 1 85 ? -7.797 15.414 11.492 1 97 85 ARG B CA 1
ATOM 2429 C C . ARG B 1 85 ? -7.156 14.242 12.234 1 97 85 ARG B C 1
ATOM 2431 O O . ARG B 1 85 ? -6.25 13.594 11.711 1 97 85 ARG B O 1
ATOM 2438 N N . ASP B 1 86 ? -7.594 13.891 13.469 1 96.69 86 ASP B N 1
ATOM 2439 C CA . ASP B 1 86 ? -7.008 12.812 14.266 1 96.69 86 ASP B CA 1
ATOM 2440 C C . ASP B 1 86 ? -7.254 11.453 13.609 1 96.69 86 ASP B C 1
ATOM 2442 O O . ASP B 1 86 ? -6.367 10.594 13.594 1 96.69 86 ASP B O 1
ATOM 2446 N N . ASP B 1 87 ? -8.445 11.312 13.133 1 97.56 87 ASP B N 1
ATOM 2447 C CA . ASP B 1 87 ? -8.773 10.07 12.43 1 97.56 87 ASP B CA 1
ATOM 2448 C C . ASP B 1 87 ? -7.906 9.891 11.188 1 97.56 87 ASP B C 1
ATOM 2450 O O . ASP B 1 87 ? -7.406 8.797 10.922 1 97.56 87 ASP B O 1
ATOM 2454 N N . GLU B 1 88 ? -7.723 10.938 10.445 1 98.19 88 GLU B N 1
ATOM 2455 C CA . GLU B 1 88 ? -6.898 10.914 9.242 1 98.19 88 GLU B CA 1
ATOM 2456 C C . GLU B 1 88 ? -5.438 10.633 9.578 1 98.19 88 GLU B C 1
ATOM 2458 O O . GLU B 1 88 ? -4.762 9.898 8.859 1 98.19 88 GLU B O 1
ATOM 2463 N N . LEU B 1 89 ? -4.977 11.203 10.648 1 98.38 89 LEU B N 1
ATOM 2464 C CA . LEU B 1 89 ? -3.604 10.961 11.086 1 98.38 89 LEU B CA 1
ATOM 2465 C C . LEU B 1 89 ? -3.404 9.5 11.453 1 98.38 89 LEU B C 1
ATOM 2467 O O . LEU B 1 89 ? -2.396 8.891 11.086 1 98.38 89 LEU B O 1
ATOM 2471 N N . ASP B 1 90 ? -4.324 8.922 12.172 1 97.94 90 ASP B N 1
ATOM 2472 C CA . ASP B 1 90 ? -4.234 7.516 12.562 1 97.94 90 ASP B CA 1
ATOM 2473 C C . ASP B 1 90 ? -4.207 6.605 11.328 1 97.94 90 ASP B C 1
ATOM 2475 O O . ASP B 1 90 ? -3.422 5.66 11.273 1 97.94 90 ASP B O 1
ATOM 2479 N N . LYS B 1 91 ? -5.059 6.965 10.375 1 98.31 91 LYS B N 1
ATOM 2480 C CA . LYS B 1 91 ? -5.086 6.199 9.133 1 98.31 91 LYS B CA 1
ATOM 2481 C C . LYS B 1 91 ? -3.768 6.336 8.375 1 98.31 91 LYS B C 1
ATOM 2483 O O . LYS B 1 91 ? -3.25 5.355 7.836 1 98.31 91 LYS B O 1
ATOM 2488 N N . PHE B 1 92 ? -3.244 7.539 8.367 1 98.81 92 PHE B N 1
ATOM 2489 C CA . PHE B 1 92 ? -1.957 7.801 7.734 1 98.81 92 PHE B CA 1
ATOM 2490 C C . PHE B 1 92 ? -0.85 7 8.406 1 98.81 92 PHE B C 1
ATOM 2492 O O . PHE B 1 92 ? -0.072 6.316 7.738 1 98.81 92 PHE B O 1
ATOM 2499 N N . MET B 1 93 ? -0.787 6.992 9.688 1 98.38 93 MET B N 1
ATOM 2500 C CA . MET B 1 93 ? 0.214 6.25 10.453 1 98.38 93 MET B CA 1
ATOM 2501 C C . MET B 1 93 ? 0.075 4.75 10.211 1 98.38 93 MET B C 1
ATOM 2503 O O . MET B 1 93 ? 1.075 4.043 10.078 1 98.38 93 MET B O 1
ATOM 2507 N N . TRP B 1 94 ? -1.126 4.293 10.156 1 98.06 94 TRP B N 1
ATOM 2508 C CA . TRP B 1 94 ? -1.38 2.875 9.914 1 98.06 94 TRP B CA 1
ATOM 2509 C C . TRP B 1 94 ? -0.895 2.465 8.531 1 98.06 94 TRP B C 1
ATOM 2511 O O . TRP B 1 94 ? -0.26 1.42 8.375 1 98.06 94 TRP B O 1
ATOM 2521 N N . LYS B 1 95 ? -1.153 3.299 7.566 1 97.88 95 LYS B N 1
ATOM 2522 C CA . LYS B 1 95 ? -0.725 3.016 6.199 1 97.88 95 LYS B CA 1
ATOM 2523 C C . LYS B 1 95 ? 0.797 2.98 6.098 1 97.88 95 LYS B C 1
ATOM 2525 O O . LYS B 1 95 ? 1.36 2.096 5.449 1 97.88 95 LYS B O 1
ATOM 2530 N N . TYR B 1 96 ? 1.449 3.932 6.762 1 98.69 96 TYR B N 1
ATOM 2531 C CA . TYR B 1 96 ? 2.908 3.938 6.754 1 98.69 96 TYR B CA 1
ATOM 2532 C C . TYR B 1 96 ? 3.463 2.748 7.527 1 98.69 96 TYR B C 1
ATOM 2534 O O . TYR B 1 96 ? 4.43 2.113 7.098 1 98.69 96 TYR B O 1
ATOM 2542 N N . ALA B 1 97 ? 2.865 2.379 8.625 1 98.19 97 ALA B N 1
ATOM 2543 C CA . ALA B 1 97 ? 3.281 1.208 9.391 1 98.19 97 ALA B CA 1
ATOM 2544 C C . ALA B 1 97 ? 3.221 -0.056 8.539 1 98.19 97 ALA B C 1
ATOM 2546 O O . ALA B 1 97 ? 4.145 -0.873 8.555 1 98.19 97 ALA B O 1
ATOM 2547 N N . ASN B 1 98 ? 2.154 -0.153 7.801 1 96.94 98 ASN B N 1
ATOM 2548 C CA . ASN B 1 98 ? 2.008 -1.305 6.918 1 96.94 98 ASN B CA 1
ATOM 2549 C C . ASN B 1 98 ? 3.068 -1.308 5.82 1 96.94 98 ASN B C 1
ATOM 2551 O O . ASN B 1 98 ? 3.648 -2.352 5.512 1 96.94 98 ASN B O 1
ATOM 2555 N N . LEU B 1 99 ? 3.309 -0.135 5.285 1 98 99 LEU B N 1
ATOM 2556 C CA . LEU B 1 99 ? 4.34 -0.014 4.262 1 98 99 LEU B CA 1
ATOM 2557 C C . LEU B 1 99 ? 5.703 -0.416 4.812 1 98 99 LEU B C 1
ATOM 2559 O O . LEU B 1 99 ? 6.438 -1.18 4.18 1 98 99 LEU B O 1
ATOM 2563 N N . VAL B 1 100 ? 6 0.036 5.973 1 97.5 100 VAL B N 1
ATOM 2564 C CA . VAL B 1 100 ? 7.266 -0.292 6.625 1 97.5 100 VAL B CA 1
ATOM 2565 C C . VAL B 1 100 ? 7.344 -1.797 6.867 1 97.5 100 VAL B C 1
ATOM 2567 O O . VAL B 1 100 ? 8.391 -2.414 6.645 1 97.5 100 VAL B O 1
ATOM 2570 N N . HIS B 1 101 ? 6.266 -2.359 7.293 1 96.06 101 HIS B N 1
ATOM 2571 C CA . HIS B 1 101 ? 6.215 -3.797 7.527 1 96.06 101 HIS B CA 1
ATOM 2572 C C . HIS B 1 101 ? 6.527 -4.574 6.254 1 96.06 101 HIS B C 1
ATOM 2574 O O . HIS B 1 101 ? 7.348 -5.496 6.27 1 96.06 101 HIS B O 1
ATOM 2580 N N . TYR B 1 102 ? 5.902 -4.156 5.113 1 96.56 102 TYR B N 1
ATOM 2581 C CA . TYR B 1 102 ? 6.172 -4.793 3.83 1 96.56 102 TYR B CA 1
ATOM 2582 C C . TYR B 1 102 ? 7.641 -4.648 3.449 1 96.56 102 TYR B C 1
ATOM 2584 O O . TYR B 1 102 ? 8.273 -5.613 3.012 1 96.56 102 TYR B O 1
ATOM 2592 N N . ILE B 1 103 ? 8.156 -3.428 3.607 1 96.25 103 ILE B N 1
ATOM 2593 C CA . ILE B 1 103 ? 9.531 -3.123 3.238 1 96.25 103 ILE B CA 1
ATOM 2594 C C . ILE B 1 103 ? 10.492 -4.043 3.994 1 96.25 103 ILE B C 1
ATOM 2596 O O . ILE B 1 103 ? 11.391 -4.637 3.396 1 96.25 103 ILE B O 1
ATOM 2600 N N . LEU B 1 104 ? 10.227 -4.266 5.23 1 94.19 104 LEU B N 1
ATOM 2601 C CA . LEU B 1 104 ? 11.109 -5.07 6.066 1 94.19 104 LEU B CA 1
ATOM 2602 C C . LEU B 1 104 ? 10.969 -6.551 5.738 1 94.19 104 LEU B C 1
ATOM 2604 O O . LEU B 1 104 ? 11.961 -7.281 5.719 1 94.19 104 LEU B O 1
ATOM 2608 N N . GLN B 1 105 ? 9.789 -6.977 5.441 1 94.19 105 GLN B N 1
ATOM 2609 C CA . GLN B 1 105 ? 9.539 -8.367 5.082 1 94.19 105 GLN B CA 1
ATOM 2610 C C . GLN B 1 105 ? 10.195 -8.719 3.752 1 94.19 105 GLN B C 1
ATOM 2612 O O . GLN B 1 105 ? 10.656 -9.852 3.561 1 94.19 105 GLN B O 1
ATOM 2617 N N . LEU B 1 106 ? 10.297 -7.738 2.881 1 96.56 106 LEU B N 1
ATOM 2618 C CA . LEU B 1 106 ? 10.797 -7.98 1.531 1 96.56 106 LEU B CA 1
ATOM 2619 C C . LEU B 1 106 ? 12.312 -7.836 1.482 1 96.56 106 LEU B C 1
ATOM 2621 O O . LEU B 1 106 ? 12.945 -8.227 0.5 1 96.56 106 LEU B O 1
ATOM 2625 N N . ARG B 1 107 ? 12.867 -7.359 2.496 1 92.75 107 ARG B N 1
ATOM 2626 C CA . ARG B 1 107 ? 14.258 -6.91 2.508 1 92.75 107 ARG B CA 1
ATOM 2627 C C . ARG B 1 107 ? 15.203 -8.039 2.105 1 92.75 107 ARG B C 1
ATOM 2629 O O . ARG B 1 107 ? 16.219 -7.805 1.444 1 92.75 107 ARG B O 1
ATOM 2636 N N . VAL B 1 108 ? 14.859 -9.312 2.48 1 91.94 108 VAL B N 1
ATOM 2637 C CA . VAL B 1 108 ? 15.773 -10.406 2.172 1 91.94 108 VAL B CA 1
ATOM 2638 C C . VAL B 1 108 ? 15.086 -11.414 1.245 1 91.94 108 VAL B C 1
ATOM 2640 O O . VAL B 1 108 ? 15.586 -12.523 1.045 1 91.94 108 VAL B O 1
ATOM 2643 N N . GLY B 1 109 ? 13.945 -10.984 0.754 1 95.62 109 GLY B N 1
ATOM 2644 C CA . GLY B 1 109 ? 13.219 -11.867 -0.141 1 95.62 109 GLY B CA 1
ATOM 2645 C C . GLY B 1 109 ? 13.945 -12.133 -1.447 1 95.62 109 GLY B C 1
ATOM 2646 O O . GLY B 1 109 ? 14.477 -11.203 -2.062 1 95.62 109 GLY B O 1
ATOM 2647 N N . ARG B 1 110 ? 13.953 -13.344 -1.832 1 96.31 110 ARG B N 1
ATOM 2648 C CA . ARG B 1 110 ? 14.734 -13.758 -2.994 1 96.31 110 ARG B CA 1
ATOM 2649 C C . ARG B 1 110 ? 14.18 -13.141 -4.273 1 96.31 110 ARG B C 1
ATOM 2651 O O . ARG B 1 110 ? 14.922 -12.539 -5.055 1 96.31 110 ARG B O 1
ATOM 2658 N N . LEU B 1 111 ? 12.906 -13.289 -4.492 1 98.06 111 LEU B N 1
ATOM 2659 C CA . LEU B 1 111 ? 12.297 -12.789 -5.723 1 98.06 111 LEU B CA 1
ATOM 2660 C C . LEU B 1 111 ? 12.32 -11.266 -5.762 1 98.06 111 LEU B C 1
ATOM 2662 O O . LEU B 1 111 ? 12.68 -10.672 -6.781 1 98.06 111 LEU B O 1
ATOM 2666 N N . HIS B 1 112 ? 11.984 -10.641 -4.688 1 98.31 112 HIS B N 1
ATOM 2667 C CA . HIS B 1 112 ? 12 -9.188 -4.609 1 98.31 112 HIS B CA 1
ATOM 2668 C C . HIS B 1 112 ? 13.398 -8.641 -4.898 1 98.31 112 HIS B C 1
ATOM 2670 O O . HIS B 1 112 ? 13.547 -7.672 -5.645 1 98.31 112 HIS B O 1
ATOM 2676 N N . LEU B 1 113 ? 14.406 -9.266 -4.363 1 97.19 113 LEU B N 1
ATOM 2677 C CA . LEU B 1 113 ? 15.773 -8.812 -4.586 1 97.19 113 LEU B CA 1
ATOM 2678 C C . LEU B 1 113 ? 16.156 -8.945 -6.055 1 97.19 113 LEU B C 1
ATOM 2680 O O . LEU B 1 113 ? 16.875 -8.094 -6.598 1 97.19 113 LEU B O 1
ATOM 2684 N N . LYS B 1 114 ? 15.664 -10.008 -6.684 1 97.88 114 LYS B N 1
ATOM 2685 C CA . LYS B 1 114 ? 15.891 -10.156 -8.117 1 97.88 114 LYS B CA 1
ATOM 2686 C C . LYS B 1 114 ? 15.258 -9 -8.891 1 97.88 114 LYS B C 1
ATOM 2688 O O . LYS B 1 114 ? 15.891 -8.43 -9.789 1 97.88 114 LYS B O 1
ATOM 2693 N N . VAL B 1 115 ? 14.078 -8.641 -8.5 1 98.25 115 VAL B N 1
ATOM 2694 C CA . VAL B 1 115 ? 13.344 -7.562 -9.156 1 98.25 115 VAL B CA 1
ATOM 2695 C C . VAL B 1 115 ? 14.094 -6.246 -8.977 1 98.25 115 VAL B C 1
ATOM 2697 O O . VAL B 1 115 ? 14.359 -5.539 -9.953 1 98.25 115 VAL B O 1
ATOM 2700 N N . VAL B 1 116 ? 14.492 -5.969 -7.812 1 97.19 116 VAL B N 1
ATOM 2701 C CA . VAL B 1 116 ? 15.156 -4.715 -7.488 1 97.19 116 VAL B CA 1
ATOM 2702 C C . VAL B 1 116 ? 16.5 -4.641 -8.227 1 97.19 116 VAL B C 1
ATOM 2704 O O . VAL B 1 116 ? 16.844 -3.605 -8.797 1 97.19 116 VAL B O 1
ATOM 2707 N N . LYS B 1 117 ? 17.219 -5.758 -8.227 1 96.94 117 LYS B N 1
ATOM 2708 C CA . LYS B 1 117 ? 18.5 -5.801 -8.922 1 96.94 117 LYS B CA 1
ATOM 2709 C C . LYS B 1 117 ? 18.328 -5.535 -10.414 1 96.94 117 LYS B C 1
ATOM 2711 O O . LYS B 1 117 ? 19.141 -4.832 -11.023 1 96.94 117 LYS B O 1
ATOM 2716 N N . PHE B 1 118 ? 17.312 -6.082 -10.945 1 98.06 118 PHE B N 1
ATOM 2717 C CA . PHE B 1 118 ? 17.062 -5.879 -12.367 1 98.06 118 PHE B CA 1
ATOM 2718 C C . PHE B 1 118 ? 16.688 -4.43 -12.648 1 98.06 118 PHE B C 1
ATOM 2720 O O . PHE B 1 118 ? 17.141 -3.848 -13.633 1 98.06 118 PHE B O 1
ATOM 2727 N N . ILE B 1 119 ? 15.922 -3.793 -11.797 1 97.19 119 ILE B N 1
ATOM 2728 C CA . ILE B 1 119 ? 15.555 -2.387 -11.93 1 97.19 119 ILE B CA 1
ATOM 2729 C C . ILE B 1 119 ? 16.812 -1.523 -11.898 1 97.19 119 ILE B C 1
ATOM 2731 O O . ILE B 1 119 ? 17 -0.638 -12.734 1 97.19 119 ILE B O 1
ATOM 2735 N N . GLU B 1 120 ? 17.656 -1.832 -10.969 1 94.69 120 GLU B N 1
ATOM 2736 C CA . GLU B 1 120 ? 18.891 -1.071 -10.812 1 94.69 120 GLU B CA 1
ATOM 2737 C C . GLU B 1 120 ? 19.766 -1.184 -12.062 1 94.69 120 GLU B C 1
ATOM 2739 O O . GLU B 1 120 ? 20.328 -0.191 -12.516 1 94.69 120 GLU B O 1
ATOM 2744 N N . LYS B 1 121 ? 19.859 -2.381 -12.555 1 96.56 121 LYS B N 1
ATOM 2745 C CA . LYS B 1 121 ? 20.609 -2.602 -13.789 1 96.56 121 LYS B CA 1
ATOM 2746 C C . LYS B 1 121 ? 20.062 -1.757 -14.93 1 96.56 121 LYS B C 1
ATOM 2748 O O . LYS B 1 121 ? 20.812 -1.089 -15.641 1 96.56 121 LYS B O 1
ATOM 2753 N N . LEU B 1 122 ? 18.75 -1.733 -15.102 1 96.44 122 LEU B N 1
ATOM 2754 C CA . LEU B 1 122 ? 18.109 -0.985 -16.172 1 96.44 122 LEU B CA 1
ATOM 2755 C C . LEU B 1 122 ? 18.328 0.513 -16 1 96.44 122 LEU B C 1
ATOM 2757 O O . LEU B 1 122 ? 18.609 1.217 -16.984 1 96.44 122 LEU B O 1
ATOM 2761 N N . VAL B 1 123 ? 18.25 0.912 -14.82 1 93.44 123 VAL B N 1
ATOM 2762 C CA . VAL B 1 123 ? 18.422 2.334 -14.539 1 93.44 123 VAL B CA 1
ATOM 2763 C C . VAL B 1 123 ? 19.875 2.734 -14.812 1 93.44 123 VAL B C 1
ATOM 2765 O O . VAL B 1 123 ? 20.125 3.797 -15.391 1 93.44 123 VAL B O 1
ATOM 2768 N N . GLN B 1 124 ? 20.766 1.921 -14.438 1 92.75 124 GLN B N 1
ATOM 2769 C CA . GLN B 1 124 ? 22.172 2.162 -14.711 1 92.75 124 GLN B CA 1
ATOM 2770 C C . GLN B 1 124 ? 22.453 2.225 -16.219 1 92.75 124 GLN B C 1
ATOM 2772 O O . GLN B 1 124 ? 23.328 2.951 -16.656 1 92.75 124 GLN B O 1
ATOM 2777 N N . GLU B 1 125 ? 21.703 1.551 -16.922 1 94.62 125 GLU B N 1
ATOM 2778 C CA . GLU B 1 125 ? 21.828 1.512 -18.375 1 94.62 125 GLU B CA 1
ATOM 2779 C C . GLU B 1 125 ? 21.062 2.652 -19.031 1 94.62 125 GLU B C 1
ATOM 2781 O O . GLU B 1 125 ? 21.031 2.77 -20.266 1 94.62 125 GLU B O 1
ATOM 2786 N N . GLY B 1 126 ? 20.375 3.449 -18.25 1 92.31 126 GLY B N 1
ATOM 2787 C CA . GLY B 1 126 ? 19.781 4.668 -18.781 1 92.31 126 GLY B CA 1
ATOM 2788 C C . GLY B 1 126 ? 18.266 4.594 -18.891 1 92.31 126 GLY B C 1
ATOM 2789 O O . GLY B 1 126 ? 17.641 5.52 -19.406 1 92.31 126 GLY B O 1
ATOM 2790 N N . THR B 1 127 ? 17.688 3.488 -18.406 1 94.81 127 THR B N 1
ATOM 2791 C CA . THR B 1 127 ? 16.234 3.357 -18.469 1 94.81 127 THR B CA 1
ATOM 2792 C C . THR B 1 127 ? 15.57 4.203 -17.375 1 94.81 127 THR B C 1
ATOM 2794 O O . THR B 1 127 ? 16.047 4.23 -16.234 1 94.81 127 THR B O 1
ATOM 2797 N N . GLU B 1 128 ? 14.5 4.883 -17.828 1 91.94 128 GLU B N 1
ATOM 2798 C CA . GLU B 1 128 ? 13.727 5.668 -16.875 1 91.94 128 GLU B CA 1
ATOM 2799 C C . GLU B 1 128 ? 13.141 4.785 -15.773 1 91.94 128 GLU B C 1
ATOM 2801 O O . GLU B 1 128 ? 12.727 3.652 -16.047 1 91.94 128 GLU B O 1
ATOM 2806 N N . TYR B 1 129 ? 13.031 5.316 -14.617 1 88.88 129 TYR B N 1
ATOM 2807 C CA . TYR B 1 129 ? 12.727 4.586 -13.391 1 88.88 129 TYR B CA 1
ATOM 2808 C C . TYR B 1 129 ? 11.391 3.869 -13.5 1 88.88 129 TYR B C 1
ATOM 2810 O O . TYR B 1 129 ? 11.305 2.654 -13.297 1 88.88 129 TYR B O 1
ATOM 2818 N N . LYS B 1 130 ? 10.32 4.543 -13.789 1 91.69 130 LYS B N 1
ATOM 2819 C CA . LYS B 1 130 ? 8.984 3.961 -13.883 1 91.69 130 LYS B CA 1
ATOM 2820 C C . LYS B 1 130 ? 8.93 2.871 -14.945 1 91.69 130 LYS B C 1
ATOM 2822 O O . LYS B 1 130 ? 8.32 1.82 -14.734 1 91.69 130 LYS B O 1
ATOM 2827 N N . LYS B 1 131 ? 9.586 3.09 -16.016 1 95.69 131 LYS B N 1
ATOM 2828 C CA . LYS B 1 131 ? 9.664 2.096 -17.078 1 95.69 131 LYS B CA 1
ATOM 2829 C C . LYS B 1 131 ? 10.469 0.876 -16.641 1 95.69 131 LYS B C 1
ATOM 2831 O O . LYS B 1 131 ? 10.102 -0.26 -16.938 1 95.69 131 LYS B O 1
ATOM 2836 N N . ALA B 1 132 ? 11.586 1.091 -15.93 1 97.19 132 ALA B N 1
ATOM 2837 C CA . ALA B 1 132 ? 12.414 0.006 -15.406 1 97.19 132 ALA B CA 1
ATOM 2838 C C . ALA B 1 132 ? 11.602 -0.906 -14.484 1 97.19 132 ALA B C 1
ATOM 2840 O O . ALA B 1 132 ? 11.711 -2.131 -14.562 1 97.19 132 ALA B O 1
ATOM 2841 N N . ILE B 1 133 ? 10.758 -0.318 -13.648 1 97.31 133 ILE B N 1
ATOM 2842 C CA . ILE B 1 133 ? 9.922 -1.081 -12.727 1 97.31 133 ILE B CA 1
ATOM 2843 C C . ILE B 1 133 ? 8.945 -1.95 -13.523 1 97.31 133 ILE B C 1
ATOM 2845 O O . ILE B 1 133 ? 8.828 -3.152 -13.273 1 97.31 133 ILE B O 1
ATOM 2849 N N . LYS B 1 134 ? 8.32 -1.351 -14.5 1 97.56 134 LYS B N 1
ATOM 2850 C CA . LYS B 1 134 ? 7.359 -2.08 -15.328 1 97.56 134 LYS B CA 1
ATOM 2851 C C . LYS B 1 134 ? 8.031 -3.25 -16.031 1 97.56 134 LYS B C 1
ATOM 2853 O O . LYS B 1 134 ? 7.496 -4.359 -16.062 1 97.56 134 LYS B O 1
ATOM 2858 N N . MET B 1 135 ? 9.219 -3.029 -16.562 1 98.25 135 MET B N 1
ATOM 2859 C CA . MET B 1 135 ? 9.961 -4.066 -17.266 1 98.25 135 MET B CA 1
ATOM 2860 C C . MET B 1 135 ? 10.367 -5.188 -16.328 1 98.25 135 MET B C 1
ATOM 2862 O O . MET B 1 135 ? 10.297 -6.367 -16.688 1 98.25 135 MET B O 1
ATOM 2866 N N . ALA B 1 136 ? 10.797 -4.82 -15.164 1 98.5 136 ALA B N 1
ATOM 2867 C CA . ALA B 1 136 ? 11.211 -5.816 -14.18 1 98.5 136 ALA B CA 1
ATOM 2868 C C . ALA B 1 136 ? 10.031 -6.695 -13.773 1 98.5 136 ALA B C 1
ATOM 2870 O O . ALA B 1 136 ? 10.156 -7.922 -13.719 1 98.5 136 ALA B O 1
ATOM 2871 N N . ILE B 1 137 ? 8.922 -6.086 -13.492 1 98.19 137 ILE B N 1
ATOM 2872 C CA . ILE B 1 137 ? 7.75 -6.828 -13.047 1 98.19 137 ILE B CA 1
ATOM 2873 C C . ILE B 1 137 ? 7.266 -7.75 -14.164 1 98.19 137 ILE B C 1
ATOM 2875 O O . ILE B 1 137 ? 6.906 -8.906 -13.914 1 98.19 137 ILE B O 1
ATOM 2879 N N . ARG B 1 138 ? 7.328 -7.273 -15.383 1 97.56 138 ARG B N 1
ATOM 2880 C CA . ARG B 1 138 ? 6.965 -8.102 -16.531 1 97.56 138 ARG B CA 1
ATOM 2881 C C . ARG B 1 138 ? 7.902 -9.297 -16.656 1 97.56 138 ARG B C 1
ATOM 2883 O O . ARG B 1 138 ? 7.461 -10.414 -16.938 1 97.56 138 ARG B O 1
ATOM 2890 N N . LYS B 1 139 ? 9.117 -9.078 -16.453 1 98.19 139 LYS B N 1
ATOM 2891 C CA . LYS B 1 139 ? 10.125 -10.133 -16.547 1 98.19 139 LYS B CA 1
ATOM 2892 C C . LYS B 1 139 ? 9.844 -11.266 -15.57 1 98.19 139 LYS B C 1
ATOM 2894 O O . LYS B 1 139 ? 10.031 -12.438 -15.891 1 98.19 139 LYS B O 1
ATOM 2899 N N . TYR B 1 140 ? 9.406 -10.898 -14.383 1 98 140 TYR B N 1
ATOM 2900 C CA . TYR B 1 140 ? 9.242 -11.898 -13.328 1 98 140 TYR B CA 1
ATOM 2901 C C . TYR B 1 140 ? 7.77 -12.227 -13.117 1 98 140 TYR B C 1
ATOM 2903 O O . TYR B 1 140 ? 7.395 -12.758 -12.07 1 98 140 TYR B O 1
ATOM 2911 N N . LYS B 1 141 ? 6.949 -11.883 -14.062 1 97.75 141 LYS B N 1
ATOM 2912 C CA . LYS B 1 141 ? 5.5 -12.07 -14 1 97.75 141 LYS B CA 1
ATOM 2913 C C . LYS B 1 141 ? 5.145 -13.523 -13.711 1 97.75 141 LYS B C 1
ATOM 2915 O O . LYS B 1 141 ? 4.238 -13.805 -12.922 1 97.75 141 LYS B O 1
ATOM 2920 N N . ASN B 1 142 ? 5.875 -14.461 -14.328 1 97 142 ASN B N 1
ATOM 2921 C CA . ASN B 1 142 ? 5.547 -15.875 -14.172 1 97 142 ASN B CA 1
ATOM 2922 C C . ASN B 1 142 ? 5.738 -16.344 -12.734 1 97 142 ASN B C 1
ATOM 2924 O O . ASN B 1 142 ? 4.934 -17.109 -12.219 1 97 142 ASN B O 1
ATOM 2928 N N . GLU B 1 143 ? 6.812 -15.883 -12.141 1 97.19 143 GLU B N 1
ATOM 2929 C CA . GLU B 1 143 ? 7.055 -16.234 -10.742 1 97.19 143 GLU B CA 1
ATOM 2930 C C . GLU B 1 143 ? 6.035 -15.57 -9.82 1 97.19 143 GLU B C 1
ATOM 2932 O O . GLU B 1 143 ? 5.562 -16.188 -8.867 1 97.19 143 GLU B O 1
ATOM 2937 N N . LEU B 1 144 ? 5.648 -14.352 -10.109 1 97.69 144 LEU B N 1
ATOM 2938 C CA . LEU B 1 144 ? 4.672 -13.609 -9.32 1 97.69 144 LEU B CA 1
ATOM 2939 C C . LEU B 1 144 ? 3.279 -14.219 -9.469 1 97.69 144 LEU B C 1
ATOM 2941 O O . LEU B 1 144 ? 2.521 -14.281 -8.5 1 97.69 144 LEU B O 1
ATOM 2945 N N . ASP B 1 145 ? 3.018 -14.719 -10.586 1 97.12 145 ASP B N 1
ATOM 2946 C CA . ASP B 1 145 ? 1.742 -15.336 -10.938 1 97.12 145 ASP B CA 1
ATOM 2947 C C . ASP B 1 145 ? 1.435 -16.516 -10.016 1 97.12 145 ASP B C 1
ATOM 2949 O O . ASP B 1 145 ? 0.274 -16.766 -9.68 1 97.12 145 ASP B O 1
ATOM 2953 N N . ASN B 1 146 ? 2.441 -17.188 -9.594 1 97.38 146 ASN B N 1
ATOM 2954 C CA . ASN B 1 146 ? 2.281 -18.359 -8.734 1 97.38 146 ASN B CA 1
ATOM 2955 C C . ASN B 1 146 ? 1.612 -17.984 -7.41 1 97.38 146 ASN B C 1
ATOM 2957 O O . ASN B 1 146 ? 0.881 -18.797 -6.84 1 97.38 146 ASN B O 1
ATOM 2961 N N . TYR B 1 147 ? 1.839 -16.781 -6.934 1 97.62 147 TYR B N 1
ATOM 2962 C CA . TYR B 1 147 ? 1.255 -16.359 -5.664 1 97.62 147 TYR B CA 1
ATOM 2963 C C . TYR B 1 147 ? -0.251 -16.172 -5.793 1 97.62 147 TYR B C 1
ATOM 2965 O O . TYR B 1 147 ? -1.003 -16.453 -4.859 1 97.62 147 TYR B O 1
ATOM 2973 N N . LEU B 1 148 ? -0.698 -15.688 -6.902 1 97.5 148 LEU B N 1
ATOM 2974 C CA . LEU B 1 148 ? -2.131 -15.562 -7.145 1 97.5 148 LEU B CA 1
ATOM 2975 C C . LEU B 1 148 ? -2.797 -16.938 -7.191 1 97.5 148 LEU B C 1
ATOM 2977 O O . LEU B 1 148 ? -3.852 -17.141 -6.586 1 97.5 148 LEU B O 1
ATOM 2981 N N . ASP B 1 149 ? -2.15 -17.875 -7.832 1 95.81 149 ASP B N 1
ATOM 2982 C CA . ASP B 1 149 ? -2.656 -19.234 -7.895 1 95.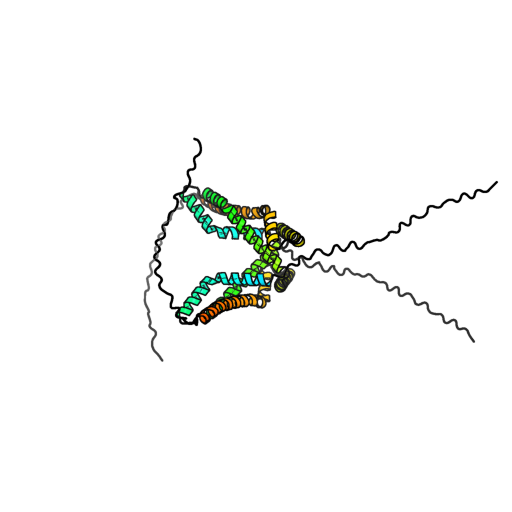81 149 ASP B CA 1
ATOM 2983 C C . ASP B 1 149 ? -2.777 -19.844 -6.5 1 95.81 149 ASP B C 1
ATOM 2985 O O . ASP B 1 149 ? -3.785 -20.484 -6.18 1 95.81 149 ASP B O 1
ATOM 2989 N N . GLU B 1 150 ? -1.79 -19.625 -5.746 1 96 150 GLU B N 1
ATOM 2990 C CA . GLU B 1 150 ? -1.782 -20.156 -4.387 1 96 150 GLU B CA 1
ATOM 2991 C C . GLU B 1 150 ? -2.947 -19.609 -3.57 1 96 150 GLU B C 1
ATOM 2993 O O . GLU B 1 150 ? -3.605 -20.359 -2.842 1 96 150 GLU B O 1
ATOM 2998 N N . VAL B 1 151 ? -3.188 -18.359 -3.705 1 96.31 151 VAL B N 1
ATOM 2999 C CA . VAL B 1 151 ? -4.262 -17.719 -2.949 1 96.31 151 VAL B CA 1
ATOM 3000 C C . VAL B 1 151 ? -5.613 -18.25 -3.414 1 96.31 151 VAL B C 1
ATOM 3002 O O . VAL B 1 151 ? -6.5 -18.5 -2.596 1 96.31 151 VAL B O 1
ATOM 3005 N N . ILE B 1 152 ? -5.738 -18.453 -4.688 1 93.69 152 ILE B N 1
ATOM 3006 C CA . ILE B 1 152 ? -6.98 -18.984 -5.238 1 93.69 152 ILE B CA 1
ATOM 3007 C C . ILE B 1 152 ? -7.207 -20.406 -4.727 1 93.69 152 ILE B C 1
ATOM 3009 O O . ILE B 1 152 ? -8.312 -20.75 -4.301 1 93.69 152 ILE B O 1
ATOM 3013 N N . GLU B 1 153 ? -6.215 -21.203 -4.727 1 92.5 153 GLU B N 1
ATOM 3014 C CA . GLU B 1 153 ? -6.297 -22.594 -4.258 1 92.5 153 GLU B CA 1
ATOM 3015 C C . GLU B 1 153 ? -6.637 -22.641 -2.771 1 92.5 153 GLU B C 1
ATOM 3017 O O . GLU B 1 153 ? -7.453 -23.469 -2.348 1 92.5 153 GLU B O 1
ATOM 3022 N N . GLU B 1 154 ? -6.039 -21.797 -1.988 1 92.19 154 GLU B N 1
ATOM 3023 C CA . GLU B 1 154 ? -6.305 -21.75 -0.554 1 92.19 154 GLU B CA 1
ATOM 3024 C C . GLU B 1 154 ? -7.766 -21.391 -0.276 1 92.19 154 GLU B C 1
ATOM 3026 O O . GLU B 1 154 ? -8.367 -21.922 0.659 1 92.19 154 GLU B O 1
ATOM 3031 N N . GLU B 1 155 ? -8.25 -20.5 -1.061 1 88.44 155 GLU B N 1
ATOM 3032 C CA . GLU B 1 155 ? -9.641 -20.094 -0.884 1 88.44 155 GLU B CA 1
ATOM 3033 C C . GLU B 1 155 ? -10.602 -21.203 -1.303 1 88.44 155 GLU B C 1
ATOM 3035 O O . GLU B 1 155 ? -11.672 -21.359 -0.714 1 88.44 155 GLU B O 1
ATOM 3040 N N . GLU B 1 156 ? -10.242 -22.016 -2.27 1 84.94 156 GLU B N 1
ATOM 3041 C CA . GLU B 1 156 ? -11.055 -23.141 -2.721 1 84.94 156 GLU B CA 1
ATOM 3042 C C . GLU B 1 156 ? -11.023 -24.281 -1.715 1 84.94 156 GLU B C 1
ATOM 3044 O O . GLU B 1 156 ? -12.039 -24.938 -1.48 1 84.94 156 GLU B O 1
ATOM 3049 N N . GLU B 1 157 ? -9.961 -24.547 -1.14 1 82.12 157 GLU B N 1
ATOM 3050 C CA . GLU B 1 157 ? -9.805 -25.625 -0.169 1 82.12 157 GLU B CA 1
ATOM 3051 C C . GLU B 1 157 ? -10.492 -25.281 1.148 1 82.12 157 GLU B C 1
ATOM 3053 O O . GLU B 1 157 ? -10.969 -26.172 1.854 1 82.12 157 GLU B O 1
ATOM 3058 N N . GLY B 1 158 ? -10.312 -24.031 1.543 1 75.56 158 GLY B N 1
ATOM 3059 C CA . GLY B 1 158 ? -10.945 -23.625 2.791 1 75.56 158 GLY B CA 1
ATOM 3060 C C . GLY B 1 158 ? -12.453 -23.734 2.76 1 75.56 158 GLY B C 1
ATOM 3061 O O . GLY B 1 158 ? -13.086 -24.016 3.781 1 75.56 158 GLY B O 1
ATOM 3062 N N . GLU B 1 159 ? -13.055 -23.578 1.664 1 66.12 159 GLU B N 1
ATOM 3063 C CA . GLU B 1 159 ? -14.5 -23.688 1.501 1 66.12 159 GLU B CA 1
ATOM 3064 C C . GLU B 1 159 ? -14.945 -25.141 1.486 1 66.12 159 GLU B C 1
ATOM 3066 O O . GLU B 1 159 ? -16.016 -25.469 2.018 1 66.12 159 GLU B O 1
ATOM 3071 N N . ASP B 1 160 ? -14.211 -26.094 0.947 1 62.88 160 ASP B N 1
ATOM 3072 C CA . ASP B 1 160 ? -14.539 -27.516 0.881 1 62.88 160 ASP B CA 1
ATOM 3073 C C . ASP B 1 160 ? -14.414 -28.172 2.254 1 62.88 160 ASP B C 1
ATOM 3075 O O . ASP B 1 160 ? -15.125 -29.141 2.553 1 62.88 160 ASP B O 1
ATOM 3079 N N . GLY B 1 161 ? -13.445 -27.75 3.02 1 57.41 161 GLY B N 1
ATOM 3080 C CA . GLY B 1 161 ? -13.273 -28.359 4.328 1 57.41 161 GLY B CA 1
ATOM 3081 C C . GLY B 1 161 ? -14.414 -28.047 5.285 1 57.41 161 GLY B C 1
ATOM 3082 O O . GLY B 1 161 ? -14.625 -28.781 6.262 1 57.41 161 GLY B O 1
ATOM 3083 N N . GLU B 1 162 ? -15.047 -26.984 5.062 1 55.09 162 GLU B N 1
ATOM 3084 C CA . GLU B 1 162 ? -16.172 -26.703 5.953 1 55.09 162 GLU B CA 1
ATOM 3085 C C . GLU B 1 162 ? -17.406 -27.5 5.562 1 55.09 162 GLU B C 1
ATOM 3087 O O . GLU B 1 162 ? -18.375 -27.562 6.312 1 55.09 162 GLU B O 1
ATOM 3092 N N . GLN B 1 163 ? -17.516 -28.141 4.395 1 53.75 163 GLN B N 1
ATOM 3093 C CA . GLN B 1 163 ? -18.703 -28.891 3.99 1 53.75 163 GLN B CA 1
ATOM 3094 C C . GLN B 1 163 ? -18.594 -30.359 4.43 1 53.75 163 GLN B C 1
ATOM 3096 O O . GLN B 1 163 ? -19.609 -31.062 4.508 1 53.75 163 GLN B O 1
ATOM 3101 N N . GLU B 1 164 ? -17.5 -30.875 4.73 1 53.53 164 GLU B N 1
ATOM 3102 C CA . GLU B 1 164 ? -17.406 -32.312 5 1 53.53 164 GLU B CA 1
ATOM 3103 C C . GLU B 1 164 ? -17.734 -32.625 6.457 1 53.53 164 GLU B C 1
ATOM 3105 O O . GLU B 1 164 ? -17.969 -33.781 6.809 1 53.53 164 GLU B O 1
ATOM 3110 N N . ASP B 1 165 ? -17.828 -31.641 7.254 1 54.06 165 ASP B N 1
ATOM 3111 C CA . ASP B 1 165 ? -17.984 -32.062 8.641 1 54.06 165 ASP B CA 1
ATOM 3112 C C . ASP B 1 165 ? -19.469 -32.094 9.047 1 54.06 165 ASP B C 1
ATOM 3114 O O . ASP B 1 165 ? -19.781 -32.344 10.203 1 54.06 165 ASP B O 1
ATOM 3118 N N . GLY B 1 166 ? -20.312 -31.844 7.98 1 49.94 166 GLY B N 1
ATOM 3119 C CA . GLY B 1 166 ? -21.688 -31.75 8.445 1 49.94 166 GLY B CA 1
ATOM 3120 C C . GLY B 1 166 ? -22.438 -33.062 8.391 1 49.94 166 GLY B C 1
ATOM 3121 O O . GLY B 1 166 ? -23.594 -33.156 8.797 1 49.94 166 GLY B O 1
ATOM 3122 N N . ASP B 1 167 ? -21.938 -33.938 7.477 1 50.62 167 ASP B N 1
ATOM 3123 C CA . ASP B 1 167 ? -22.922 -34.969 7.23 1 50.62 167 ASP B CA 1
ATOM 3124 C C . ASP B 1 167 ? -22.766 -36.156 8.211 1 50.62 167 ASP B C 1
ATOM 3126 O O . ASP B 1 167 ? -23.469 -37.156 8.109 1 50.62 167 ASP B O 1
ATOM 3130 N N . ASP B 1 168 ? -21.625 -36.156 8.836 1 49.12 168 ASP B N 1
ATOM 3131 C CA . ASP B 1 168 ? -21.516 -37.5 9.406 1 49.12 168 ASP B CA 1
ATOM 3132 C C . ASP B 1 168 ? -22.297 -37.594 10.711 1 49.12 168 ASP B C 1
ATOM 3134 O O . ASP B 1 168 ? -22.156 -38.594 11.445 1 49.12 168 ASP B O 1
ATOM 3138 N N . ASP B 1 169 ? -22.797 -36.438 11.117 1 48.44 169 ASP B N 1
ATOM 3139 C CA . ASP B 1 169 ? -23.188 -36.688 12.492 1 48.44 169 ASP B CA 1
ATOM 3140 C C . ASP B 1 169 ? -24.547 -37.406 12.547 1 48.44 169 ASP B C 1
ATOM 3142 O O . ASP B 1 169 ? -25.219 -37.406 13.578 1 48.44 169 ASP B O 1
ATOM 3146 N N . ASP B 1 170 ? -25.078 -37.719 11.281 1 46.09 170 ASP B N 1
ATOM 3147 C CA . ASP B 1 170 ? -26.5 -37.938 11.531 1 46.09 170 ASP B CA 1
ATOM 3148 C C . ASP B 1 170 ? -26.719 -39.219 12.344 1 46.09 170 ASP B C 1
ATOM 3150 O O . ASP B 1 170 ? -27.859 -39.656 12.547 1 46.09 170 ASP B O 1
ATOM 3154 N N . GLU B 1 171 ? -25.719 -40.125 12.25 1 41.62 171 GLU B N 1
ATOM 3155 C CA . GLU B 1 171 ? -26.438 -41.344 12.539 1 41.62 171 GLU B CA 1
ATOM 3156 C C . GLU B 1 171 ? -26.844 -41.406 14.008 1 41.62 171 GLU B C 1
ATOM 3158 O O . GLU B 1 171 ? -26.328 -42.25 14.766 1 41.62 171 GLU B O 1
ATOM 3163 N N . GLY B 1 172 ? -26.844 -40.344 14.75 1 39.72 172 GLY B N 1
ATOM 3164 C CA . GLY B 1 172 ? -27.109 -40.594 16.156 1 39.72 172 GLY B CA 1
ATOM 3165 C C . GLY B 1 172 ? -28.469 -41.25 16.391 1 39.72 172 GLY B C 1
ATOM 3166 O O . GLY B 1 172 ? -29.484 -40.719 15.977 1 39.72 172 GLY B O 1
ATOM 3167 N N . GLY B 1 173 ? -28.453 -42.656 16.375 1 39.69 173 GLY B N 1
ATOM 3168 C CA . GLY B 1 173 ? -29.484 -43.562 16.828 1 39.69 173 GLY B CA 1
ATOM 3169 C C . GLY B 1 173 ? -30.266 -43.062 18.016 1 39.69 173 GLY B C 1
ATOM 3170 O O . GLY B 1 173 ? -29.688 -42.438 18.922 1 39.69 173 GLY B O 1
ATOM 3171 N N . GLU B 1 174 ? -31.562 -42.719 17.719 1 41.38 174 GLU B N 1
ATOM 3172 C CA . GLU B 1 174 ? -32.688 -42.312 18.547 1 41.38 174 GLU B CA 1
ATOM 3173 C C . GLU B 1 174 ? -32.812 -43.219 19.781 1 41.38 174 GLU B C 1
ATOM 3175 O O . GLU B 1 174 ? -33.156 -44.406 19.672 1 41.38 174 GLU B O 1
ATOM 3180 N N . GLU B 1 175 ? -31.75 -43.375 20.641 1 38.38 175 GLU B N 1
ATOM 3181 C CA . GLU B 1 175 ? -32.188 -44.094 21.844 1 38.38 175 GLU B CA 1
ATOM 3182 C C . GLU B 1 175 ? -33.375 -43.406 22.5 1 38.38 175 GLU B C 1
ATOM 3184 O O . GLU B 1 175 ? -33.406 -42.188 22.609 1 38.38 175 GLU B O 1
ATOM 3189 N N . SER B 1 176 ? -34.594 -44.094 22.359 1 35.22 176 SER B N 1
ATOM 3190 C CA . SER B 1 176 ? -35.906 -43.844 22.891 1 35.22 176 SER B CA 1
ATOM 3191 C C . SER B 1 176 ? -35.875 -43.625 24.391 1 35.22 176 SER B C 1
ATOM 3193 O O . SER B 1 176 ? -35.719 -44.594 25.156 1 35.22 176 SER B O 1
ATOM 3195 N N . GLU B 1 177 ? -35.031 -42.719 24.906 1 33.22 177 GLU B N 1
ATOM 3196 C CA . GLU B 1 177 ? -35.156 -42.594 26.359 1 33.22 177 GLU B CA 1
ATOM 3197 C C . GLU B 1 177 ? -36.594 -42.188 26.75 1 33.22 177 GLU B C 1
ATOM 3199 O O . GLU B 1 177 ? -37.156 -41.281 26.156 1 33.22 177 GLU B O 1
ATOM 3204 N N . GLU B 1 178 ? -37.375 -43.094 27.406 1 38.5 178 GLU B N 1
ATOM 3205 C CA . GLU B 1 178 ? -38.656 -43.125 28.094 1 38.5 178 GLU B CA 1
ATOM 3206 C C . GLU B 1 178 ? -38.719 -42 29.141 1 38.5 178 GLU B C 1
ATOM 3208 O O . GLU B 1 178 ? -38.125 -42.125 30.219 1 38.5 178 GLU B O 1
ATOM 3213 N N . GLY B 1 179 ? -38.188 -40.844 28.859 1 29.02 179 GLY B N 1
ATOM 3214 C CA . GLY B 1 179 ? -38.125 -39.938 30 1 29.02 179 GLY B CA 1
ATOM 3215 C C . GLY B 1 179 ? -39.5 -39.625 30.562 1 29.02 179 GLY B C 1
ATOM 3216 O O . GLY B 1 179 ? -40.438 -39.406 29.797 1 29.02 179 GLY B O 1
ATOM 3217 N N . ASP B 1 180 ? -39.781 -40.094 31.812 1 36.75 180 ASP B N 1
ATOM 3218 C CA . ASP B 1 180 ? -40.781 -39.906 32.875 1 36.75 180 ASP B CA 1
ATOM 3219 C C . ASP B 1 180 ? -41.125 -38.406 33.031 1 36.75 180 ASP B C 1
ATOM 3221 O O . ASP B 1 180 ? -40.219 -37.562 33.031 1 36.75 180 ASP B O 1
ATOM 3225 N N . ASP B 1 181 ? -42.344 -38.094 32.781 1 35.31 181 ASP B N 1
ATOM 3226 C CA . ASP B 1 181 ? -43.219 -36.906 32.781 1 35.31 181 ASP B CA 1
ATOM 3227 C C . ASP B 1 181 ? -43.188 -36.219 34.125 1 35.31 181 ASP B C 1
ATOM 3229 O O . ASP B 1 181 ? -44.031 -35.344 34.375 1 35.31 181 ASP B O 1
ATOM 3233 N N . ASP B 1 182 ? -42.25 -36.531 35.031 1 33.12 182 ASP B N 1
ATOM 3234 C CA . ASP B 1 182 ? -42.781 -36 36.281 1 33.12 182 ASP B CA 1
ATOM 3235 C C . ASP B 1 182 ? -43.031 -34.5 36.219 1 33.12 182 ASP B C 1
ATOM 3237 O O . ASP B 1 182 ? -42.156 -33.75 35.781 1 33.12 182 ASP B O 1
ATOM 3241 N N . ASP B 1 183 ? -44.219 -34.031 36.25 1 32.06 183 ASP B N 1
ATOM 3242 C CA . ASP B 1 183 ? -45.031 -32.844 36.312 1 32.06 183 ASP B CA 1
ATOM 3243 C C . ASP B 1 183 ? -44.594 -31.906 37.406 1 32.06 183 ASP B C 1
ATOM 3245 O O . ASP B 1 183 ? -45.312 -30.984 37.812 1 32.06 183 ASP B O 1
ATOM 3249 N N . ASP B 1 184 ? -43.344 -32.031 37.969 1 30.58 184 ASP B N 1
ATOM 3250 C CA . ASP B 1 184 ? -43.438 -31.266 39.219 1 30.58 184 ASP B CA 1
ATOM 3251 C C . ASP B 1 184 ? -43.656 -29.781 38.938 1 30.58 184 ASP B C 1
ATOM 3253 O O . ASP B 1 184 ? -42.844 -29.156 38.25 1 30.58 184 ASP B O 1
ATOM 3257 N N . ASP B 1 185 ? -44.812 -29.25 38.969 1 29.66 185 ASP B N 1
ATOM 3258 C CA . ASP B 1 185 ? -45.406 -27.922 38.938 1 29.66 185 ASP B CA 1
ATOM 3259 C C . ASP B 1 185 ? -44.75 -26.969 39.906 1 29.66 185 ASP B C 1
ATOM 3261 O O . ASP B 1 185 ? -45.25 -25.875 40.156 1 29.66 185 ASP B O 1
ATOM 3265 N N . GLU B 1 186 ? -43.594 -27.281 40.594 1 24.2 186 GLU B N 1
ATOM 3266 C CA . GLU B 1 186 ? -43.625 -26.406 41.75 1 24.2 186 GLU B CA 1
ATOM 3267 C C . GLU B 1 186 ? -43.5 -24.938 41.344 1 24.2 186 GLU B C 1
ATOM 3269 O O . GLU B 1 186 ? -42.594 -24.594 40.562 1 24.2 186 GLU B O 1
ATOM 3274 N N . GLU B 1 187 ? -44.469 -24.172 41.438 1 27.44 187 GLU B N 1
ATOM 3275 C CA . GLU B 1 187 ? -44.781 -22.75 41.344 1 27.44 187 GLU B CA 1
ATOM 3276 C C . GLU B 1 187 ? -43.875 -21.906 42.219 1 27.44 187 GLU B C 1
ATOM 3278 O O . GLU B 1 187 ? -43.969 -21.953 43.438 1 27.44 187 GLU B O 1
ATOM 3283 N N . GLY B 1 188 ? -42.469 -22 41.938 1 21.61 188 GLY B N 1
ATOM 3284 C CA . GLY B 1 188 ? -41.688 -21.203 42.875 1 21.61 188 GLY B CA 1
ATOM 3285 C C . GLY B 1 188 ? -42.062 -19.75 42.906 1 21.61 188 GLY B C 1
ATOM 3286 O O . GLY B 1 188 ? -42.562 -19.203 41.938 1 21.61 188 GLY B O 1
ATOM 3287 N N . GLU B 1 189 ? -42.156 -19.125 44.062 1 30.34 189 GLU B N 1
ATOM 3288 C CA . GLU B 1 189 ? -42.438 -17.953 44.875 1 30.34 189 GLU B CA 1
ATOM 3289 C C . GLU B 1 189 ? -41.469 -16.812 44.562 1 30.34 189 GLU B C 1
ATOM 3291 O O . GLU B 1 189 ? -40.344 -16.75 45.094 1 30.34 189 GLU B O 1
ATOM 3296 N N . GLY B 1 190 ? -41.219 -16.547 43.281 1 22.45 190 GLY B N 1
ATOM 3297 C CA . GLY B 1 190 ? -40.219 -15.477 43.188 1 22.45 190 GLY B CA 1
ATOM 3298 C C . GLY B 1 190 ? -40.562 -14.266 44.031 1 22.45 190 GLY B C 1
ATOM 3299 O O . GLY B 1 190 ? -41.625 -13.67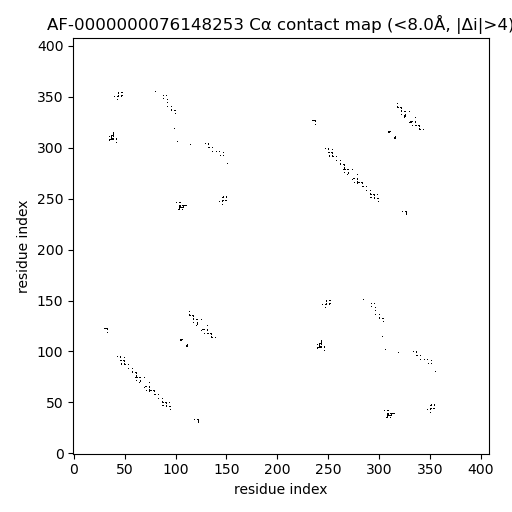2 43.875 1 22.45 190 GLY B O 1
ATOM 3300 N N . ASN B 1 191 ? -39.906 -14.117 45.125 1 23.72 191 ASN B N 1
ATOM 3301 C CA . ASN B 1 191 ? -39.719 -13.117 46.156 1 23.72 191 ASN B CA 1
ATOM 3302 C C . ASN B 1 191 ? -39.375 -11.75 45.594 1 23.72 191 ASN B C 1
ATOM 3304 O O . ASN B 1 191 ? -39.969 -10.734 45.938 1 23.72 191 ASN B O 1
ATOM 3308 N N . ASP B 1 192 ? -38.094 -11.617 45.188 1 25.17 192 ASP B N 1
ATOM 3309 C CA . ASP B 1 192 ? -37.281 -10.672 45.938 1 25.17 192 ASP B CA 1
ATOM 3310 C C . ASP B 1 192 ? -37.625 -9.227 45.562 1 25.17 192 ASP B C 1
ATOM 3312 O O . ASP B 1 192 ? -38.188 -8.984 44.5 1 25.17 192 ASP B O 1
ATOM 3316 N N . ASP B 1 193 ? -36.719 -8.312 46 1 23.75 193 ASP B N 1
ATOM 3317 C CA . ASP B 1 193 ? -36.344 -7.07 46.688 1 23.75 193 ASP B CA 1
ATOM 3318 C C . ASP B 1 193 ? -36.062 -5.953 45.688 1 23.75 193 ASP B C 1
ATOM 3320 O O . ASP B 1 193 ? -35.25 -6.105 44.781 1 23.75 193 ASP B O 1
ATOM 3324 N N . ILE B 1 194 ? -37.125 -5.148 45.406 1 27.67 194 ILE B N 1
ATOM 3325 C CA . ILE B 1 194 ? -37.094 -3.83 44.781 1 27.67 194 ILE B CA 1
ATOM 3326 C C . ILE B 1 194 ? -35.969 -2.992 45.375 1 27.67 194 ILE B C 1
ATOM 3328 O O . ILE B 1 194 ? -36.062 -2.518 46.531 1 27.67 194 ILE B O 1
ATOM 3332 N N . ASP B 1 195 ? -34.656 -3.273 45.25 1 21.47 195 ASP B N 1
ATOM 3333 C CA . ASP B 1 195 ? -33.656 -2.492 45.969 1 21.47 195 ASP B CA 1
ATOM 3334 C C . ASP B 1 195 ? -33.594 -1.054 45.469 1 21.47 195 ASP B C 1
ATOM 3336 O O . ASP B 1 195 ? -33.125 -0.156 46.156 1 21.47 195 ASP B O 1
ATOM 3340 N N . ASP B 1 196 ? -33.406 -0.798 44.156 1 24.09 196 ASP B N 1
ATOM 3341 C CA . ASP B 1 196 ? -32.25 0.101 44.094 1 24.09 196 ASP B CA 1
ATOM 3342 C C . ASP B 1 196 ? -32.562 1.457 44.719 1 24.09 196 ASP B C 1
ATOM 3344 O O . ASP B 1 196 ? -33.75 1.859 44.781 1 24.09 196 ASP B O 1
ATOM 3348 N N . ASP B 1 197 ? -31.5 2.496 44.406 1 22.3 197 ASP B N 1
ATOM 3349 C CA . ASP B 1 197 ? -30.547 3.48 44.938 1 22.3 197 ASP B CA 1
ATOM 3350 C C . ASP B 1 197 ? -31.141 4.887 44.875 1 22.3 197 ASP B C 1
ATOM 3352 O O . ASP B 1 197 ? -31.641 5.312 43.844 1 22.3 197 ASP B O 1
ATOM 3356 N N . GLU B 1 198 ? -31.141 5.695 46 1 21.75 198 GLU B N 1
ATOM 3357 C CA . GLU B 1 198 ? -31.375 6.961 46.688 1 21.75 198 GLU B CA 1
ATOM 3358 C C . GLU B 1 198 ? -30.562 8.086 46.031 1 21.75 198 GLU B C 1
ATOM 3360 O O . GLU B 1 198 ? -30.734 9.258 46.406 1 21.75 198 GLU B O 1
ATOM 3365 N N . GLU B 1 199 ? -29.344 8.047 45.531 1 22.75 199 GLU B N 1
ATOM 3366 C CA . GLU B 1 199 ? -28.516 9.102 46.125 1 22.75 199 GLU B CA 1
ATOM 3367 C C . GLU B 1 199 ? -29.031 10.484 45.75 1 22.75 199 GLU B C 1
ATOM 3369 O O . GLU B 1 199 ? -29.609 10.672 44.688 1 22.75 199 GLU B O 1
ATOM 3374 N N . GLU B 1 200 ? -28.516 11.586 46.531 1 23.78 200 GLU B N 1
ATOM 3375 C CA . GLU B 1 200 ? -28.594 12.852 47.25 1 23.78 200 GLU B CA 1
ATOM 3376 C C . GLU B 1 200 ? -28.359 14.031 46.312 1 23.78 200 GLU B C 1
ATOM 3378 O O . GLU B 1 200 ? -29.078 15.031 46.344 1 23.78 200 GLU B O 1
ATOM 3383 N N . GLU B 1 201 ? -27.062 14.398 45.875 1 26.44 201 GLU B N 1
ATOM 3384 C CA . GLU B 1 201 ? -26.453 15.578 46.5 1 26.44 201 GLU B CA 1
ATOM 3385 C C . GLU B 1 201 ? -26.969 16.859 45.844 1 26.44 201 GLU B C 1
ATOM 3387 O O . GLU B 1 201 ? -27.422 17.766 46.531 1 26.44 201 GLU B O 1
ATOM 3392 N N . ASP B 1 202 ? -25.875 17.656 45.219 1 28.3 202 ASP B N 1
ATOM 3393 C CA . ASP B 1 202 ? -25.391 18.953 45.656 1 28.3 202 ASP B CA 1
ATOM 3394 C C . ASP B 1 202 ? -26.188 20.094 45.031 1 28.3 202 ASP B C 1
ATOM 3396 O O . ASP B 1 202 ? -26.812 19.906 43.969 1 28.3 202 ASP B O 1
ATOM 3400 N N . GLU B 1 203 ? -25.672 21.297 45.344 1 29.08 203 GLU B N 1
ATOM 3401 C CA . GLU B 1 203 ? -25.906 22.719 45.594 1 29.08 203 GLU B CA 1
ATOM 3402 C C . GLU B 1 203 ? -26.016 23.516 44.312 1 29.08 203 GLU B C 1
ATOM 3404 O O . GLU B 1 203 ? -25.219 23.312 43.375 1 29.08 203 GLU B O 1
ATOM 3409 N N . ASP B 1 204 ? -27.156 24.281 44.094 1 24.78 204 ASP B N 1
ATOM 3410 C CA . ASP B 1 204 ? -27.156 25.609 43.469 1 24.78 204 ASP B CA 1
ATOM 3411 C C . ASP B 1 204 ? -25.969 26.438 43.938 1 24.78 204 ASP B C 1
ATOM 3413 O O . ASP B 1 204 ? -25.75 26.594 45.156 1 24.78 204 ASP B O 1
#

Sequence (408 aa):
MRHVKTWCPENNDLKRKFNEEYEDIPSKKFKNKIQIEDGEDDVFKKLAKYARDETEDLWEEKVDKYLKNGMSETEAKHRANRKLRDDELDKFMWKYANLVHYILQLRVGRLHLKVVKFIEKLVQEGTEYKKAIKMAIRKYKNELDNYLDEVIEEEEEGEDGEQEDGDDDDEGGEESEEGDDDDDDEEGEGNDDIDDDEEEEDEDMRHVKTWCPENNDLKRKFNEEYEDIPSKKFKNKIQIEDGEDDVFKKLAKYARDETEDLWEEKVDKYLKNGMSETEAKHRANRKLRDDELDKFMWKYANLVHYILQLRVGRLHLKVVKFIEKLVQEGTEYKKAIKMAIRKYKNELDNYLDEVIEEEEEGEDGEQEDGDDDDEGGEESEEGDDDDDDEEGEGNDDIDDDEEEEDED

Organism: Mytilus galloprovincialis (NCBI:txid29158)

Secondary structure (DSSP, 8-state):
---------------------------------------HHHHHHHHHHHHHHTTHHHHHHHHHHHHHTT--HHHHHHHHHHHHHHHHHHHHHHHHHHHHHHHHHHTT-HHHHHHHHHHHHHHHTT--HHHHHHHHHHHTHHHHHHHHHHHHHHHHHHHHHHHHTTTGGGG---------------------------------/---------------------------------------HHHHHHHHHHHHHHTTHHHHHHHHHHHHHTT--HHHHHHHHHHHHHHHHHHHHHHHHHHHHHHHHHHTT-HHHHHHHHHHHHHHHTT--HHHHHHHHHHHTHHHHHHHHHHHHHHHHHHHHHTTGGGSGGG----------------------------------